Protein AF-A0A382FAW2-F1 (afdb_monomer)

Foldseek 3Di:
DPPDDPVVVVVVVVVVVVVVPQLADDDDQDDKDKDFWDWDQDQQFAPCSVQQPATADLKFFPRYKTKTKAAQDDQWFKKKWKFFWAWPADPPDFFWKKWKWKDKDFPPPSHDFIDTQDIDGHDHNHTDIDIRMDTNNPIDDDPPPDDRRRMMMMMMIHGPDDPPDDFFFWDKDKDKDFPQVVVLVVLLVVLVVVLVVLVVVLVCCLVPPLLVVLVVCLVPPDDQDPDDFQWAWQLVKDKDKPVQWFWARDLVSKTFTDFDLDQKIKMKIKGWFQDQKFWKKKKKQAFDPPAQLRAQWNWNNRKAFFQAKWKAKDFPPDDDQHDTWDWDDKDKPDFPDDPQQPSVNHHPPRSAGGGHMHPPNGNHMMMMMTTTPDMDGDNRTMMMIMITIRRYPPHSHGGRMMIMITGRDPDRDRPIGYDHSLSNCLQVLQVVCVHSVNDDPVNSVVSSVSCLSNDPVSSVSSSVSSVSVSPSRDTDIDIDIDGHGDGDPNGMIMRTPIIMMMGSPAPDPPHPSNCVVAPDPQDPVDPVSVVVD

Sequence (533 aa):
SLGMTALQVENYLKTARKAMDFILVEGEQEKKEVTQINRNTGRMRGPNSRRFSGDSSDRLGRVNFWHGSFNGLPRTGKFSIRVKASTDRKPGQPAPILYAQYGYFVPGLTLNIMGDAGEIAVTSNDPKYYDISGWPEFFPQPEARVPDDKLSGIIALQNALFDGEEPPKAITKEIEEELNAEATREKVAKWEKALAELVAQRELFEKEELPGRFDKWLQNPPKKPPAQPDWAILGNAEPKSLEGATFVPQTDGSFLLVGLNPRNDRWVVTAKVDLPSVRAIRIEALTDKSLKKNGPGRAGNGNFVLSDLRVFAKPIGTQGKGKPVKLINPQADFQQNTSSLSIASSIDGDKRKTGWAVGGQCGKAHASQFEFAEAVENEGGTVFTFELDYMLKGAFHVIGKPRFSVSSSLLPQLDGESSRMELINLLSSMETLGGIESLDEKQRQALVPKYRFIDSKWISMTKKLFAYEARKPQPRIKKSKAKVHPEDPDFPRIIIESVEFVRNDYPSWPPPLHRRIIREGEDLSDPQAVKNI

pLDDT: mean 90.14, std 8.88, range [53.88, 98.69]

Nearest PDB structures (foldseek):
  4xup-assembly4_D  TM=1.986E-01  e=7.226E-04  Paenibacillus barcinonensis
  4xup-assembly2_B  TM=1.940E-01  e=2.416E-03  Paenibacillus barcinonensis
  3m7f-assembly1_B  TM=3.039E-01  e=6.883E-01  Mus musculus
  9jjh-assembly1_A  TM=3.092E-01  e=4.697E+00  Rabbit hemorrhagic disease virus 2
  6gsi-assembly1_A  TM=1.027E-01  e=3.563E-01  Feline calicivirus strain F9

Organism: NCBI:txid408172

Solvent-accessible surface area (backbone atoms only — not comparable to full-atom values): 28934 Å² total; per-residue (Å²): 131,92,86,68,53,72,68,56,53,52,51,50,51,56,48,51,50,56,55,43,63,74,45,51,81,80,86,78,81,67,78,68,43,81,42,78,43,59,77,46,74,63,79,72,51,41,89,61,24,82,81,55,75,46,56,45,37,55,56,16,37,83,47,22,26,34,34,30,58,45,79,63,53,67,75,61,63,42,30,27,45,35,33,30,30,20,21,74,51,56,94,91,54,69,63,31,23,46,31,35,32,34,29,34,31,41,85,93,68,56,42,50,46,65,33,84,49,49,71,48,73,44,78,41,69,57,78,41,81,46,73,44,56,50,47,44,76,82,31,67,70,78,63,88,84,61,59,56,93,60,36,30,23,35,40,39,37,35,38,67,60,81,89,85,76,78,74,66,69,69,41,81,43,80,46,78,43,65,80,43,59,68,66,38,50,54,50,36,55,55,49,52,52,52,51,52,51,50,50,51,52,48,53,50,38,58,70,70,48,40,55,64,48,48,56,58,43,68,76,69,59,82,79,77,70,95,59,85,54,37,25,33,29,44,55,76,45,52,66,41,43,76,60,59,40,31,62,23,58,46,96,88,31,28,29,44,55,43,59,53,80,44,54,45,44,41,35,44,32,38,32,80,42,91,44,47,46,39,26,31,42,34,47,30,31,31,53,41,86,89,34,38,63,27,4,13,5,55,15,88,72,2,28,28,32,44,4,24,57,49,41,20,39,32,54,59,94,60,83,82,76,48,49,79,53,56,73,37,79,57,42,50,84,64,49,54,39,88,64,55,27,10,51,58,20,17,64,67,76,47,27,59,79,24,10,27,23,39,62,94,53,48,49,39,66,46,46,34,37,32,34,39,77,59,69,53,72,28,84,80,9,34,34,38,34,39,38,42,32,20,48,38,81,92,36,41,23,43,67,26,22,41,31,44,26,36,17,64,44,94,77,60,54,91,88,42,54,71,42,53,37,58,57,54,52,48,54,51,52,36,52,76,53,67,28,80,91,55,54,48,73,70,57,48,62,68,43,42,78,52,47,46,84,72,37,69,66,55,43,50,51,50,27,51,46,38,57,52,58,40,61,62,71,71,77,54,69,48,77,44,79,43,80,42,59,70,82,63,92,85,58,47,29,40,38,53,80,48,40,33,44,29,39,45,64,60,98,45,80,75,41,74,66,25,51,72,76,47,50,96,91,63,50,85,88,38,76,72,50,61,73,78,110

Secondary structure (DSSP, 8-state):
--S--HHHHHHHHHHHHHHHHHH---SSPPPPEEEEEPBP-SPP-SGGGGG--S-B-SEE-SS-EEEEEEES--SSS-EEEEEEEEE-PPTTSPPPEEEEEEEEEETTTTEEEEEEEEEEE---SS-EEEEEEE-GGGSPPPPTTS-GGG-EEEEEEEE----SPPPPPPEEEEEEEETTHHHHHHHHHHHHHHHHHHHHHHHHHHHHTHHHHHHHHHTSPPPPPSS--SEEE-TT-EEEESS-EEEEE-TTS-EEEEE---SSEEEEEEEEE--SEEEEEEEEE---TTSGGG-SBSSTTS--EE-EEEEEEEETT--SS-EEEPEEEEEES--S-SSTTSSGGGGSS-TTT--EE-TT-TTS-EEEEEEEEEEEE-TT-EEEEEEEEE--TT----BSSEEEEEE--SS--TT--EEEHHHHHHHHHHHHTT-GGG--HHHHHHHHHHHTTT-HHHHHHHHHHHHHHTT-----EEEEEEEEPPP-TTSPPEEEEEEEEEES--SSSS-HHHHHHS-TT--TT-TTTTT--

Radius of gyration: 42.61 Å; Cα contacts (8 Å, |Δi|>4): 1139; chains: 1; bounding box: 86×48×137 Å

Structure (mmCIF, N/CA/C/O backbone):
data_AF-A0A382FAW2-F1
#
_entry.id   AF-A0A382FAW2-F1
#
loop_
_atom_site.group_PDB
_atom_site.id
_atom_site.type_symbol
_atom_site.label_atom_id
_atom_site.label_alt_id
_atom_site.label_comp_id
_atom_site.label_asym_id
_atom_site.label_entity_id
_atom_site.label_seq_id
_atom_site.pdbx_PDB_ins_code
_atom_site.Cartn_x
_atom_site.Cartn_y
_atom_site.Cartn_z
_atom_site.oc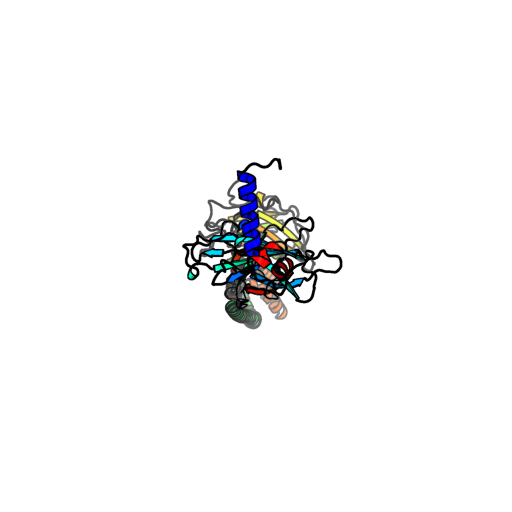cupancy
_atom_site.B_iso_or_equiv
_atom_site.auth_seq_id
_atom_site.auth_comp_id
_atom_site.auth_asym_id
_atom_site.auth_atom_id
_atom_site.pdbx_PDB_model_num
ATOM 1 N N . SER A 1 1 ? 20.551 -8.666 -89.648 1.00 55.34 1 SER A N 1
ATOM 2 C CA . SER A 1 1 ? 20.368 -7.459 -88.818 1.00 55.34 1 SER A CA 1
ATOM 3 C C . SER A 1 1 ? 20.114 -7.924 -87.396 1.00 55.34 1 SER A C 1
ATOM 5 O O . SER A 1 1 ? 19.225 -8.745 -87.224 1.00 55.34 1 SER A O 1
ATOM 7 N N . LEU A 1 2 ? 20.898 -7.483 -86.406 1.00 59.91 2 LEU A N 1
ATOM 8 C CA . LEU A 1 2 ? 20.810 -7.934 -85.002 1.00 59.91 2 LEU A CA 1
ATOM 9 C C . LEU A 1 2 ? 19.536 -7.461 -84.261 1.00 59.91 2 LEU A C 1
ATOM 11 O O . LEU A 1 2 ? 19.424 -7.662 -83.060 1.00 59.91 2 LEU A O 1
ATOM 15 N N . GLY A 1 3 ? 18.579 -6.824 -84.949 1.00 67.62 3 GLY A N 1
ATOM 16 C CA . GLY A 1 3 ? 17.281 -6.434 -84.380 1.00 67.62 3 GLY A CA 1
ATOM 17 C C . GLY A 1 3 ? 17.330 -5.331 -83.313 1.00 67.62 3 GLY A C 1
ATOM 18 O O . GLY A 1 3 ? 16.297 -5.009 -82.738 1.00 67.62 3 GLY A O 1
ATOM 19 N N . MET A 1 4 ? 18.500 -4.741 -83.049 1.00 80.31 4 MET A N 1
ATOM 20 C CA . MET A 1 4 ? 18.693 -3.689 -82.047 1.00 80.31 4 MET A CA 1
ATOM 21 C C . MET A 1 4 ? 18.706 -2.298 -82.685 1.00 80.31 4 MET A C 1
ATOM 23 O O . MET A 1 4 ? 19.244 -2.103 -83.776 1.00 80.31 4 MET A O 1
ATOM 27 N N . THR A 1 5 ? 18.150 -1.314 -81.979 1.00 86.50 5 THR A N 1
ATOM 28 C CA . THR A 1 5 ? 18.254 0.105 -82.356 1.00 86.50 5 THR A CA 1
ATOM 29 C C . THR A 1 5 ? 19.671 0.637 -82.117 1.00 86.50 5 THR A C 1
ATOM 31 O O . THR A 1 5 ? 20.384 0.153 -81.237 1.00 86.50 5 THR A O 1
ATOM 34 N N . ALA A 1 6 ? 20.076 1.679 -82.851 1.00 82.75 6 ALA A N 1
ATOM 35 C CA . ALA A 1 6 ? 21.384 2.318 -82.668 1.00 82.75 6 ALA A CA 1
ATOM 36 C C . ALA A 1 6 ? 21.613 2.797 -81.218 1.00 82.75 6 ALA A C 1
ATOM 38 O O . ALA A 1 6 ? 22.693 2.599 -80.669 1.00 82.75 6 ALA A O 1
ATOM 39 N N . LEU A 1 7 ? 20.569 3.326 -80.568 1.00 85.38 7 LEU A N 1
ATOM 40 C CA . LEU A 1 7 ? 20.618 3.775 -79.172 1.00 85.38 7 LEU A CA 1
ATOM 41 C C . LEU A 1 7 ? 20.843 2.617 -78.185 1.00 85.38 7 LEU A C 1
ATOM 43 O O . LEU A 1 7 ? 21.559 2.763 -77.198 1.00 85.38 7 LEU A O 1
ATOM 47 N N . GLN A 1 8 ? 20.243 1.450 -78.439 1.00 80.00 8 GLN A N 1
ATOM 48 C CA . GLN A 1 8 ? 20.487 0.258 -77.622 1.00 80.00 8 GLN A CA 1
ATOM 49 C C . GLN A 1 8 ? 21.929 -0.223 -77.772 1.00 80.00 8 GLN A C 1
ATOM 51 O O . GLN A 1 8 ? 22.573 -0.505 -76.766 1.00 80.00 8 GLN A O 1
ATOM 56 N N . VAL A 1 9 ? 22.456 -0.261 -79.000 1.00 83.38 9 VAL A N 1
ATOM 57 C CA . VAL A 1 9 ? 23.856 -0.636 -79.257 1.00 83.38 9 VAL A CA 1
ATOM 58 C C . VAL A 1 9 ? 24.816 0.326 -78.556 1.00 83.38 9 VAL A C 1
ATOM 60 O O . VAL A 1 9 ? 25.739 -0.123 -77.883 1.00 83.38 9 VAL A O 1
ATOM 63 N N . GLU A 1 10 ? 24.574 1.634 -78.639 1.00 83.44 10 GLU A N 1
ATOM 64 C CA . GLU A 1 10 ? 25.385 2.643 -77.951 1.00 83.44 10 GLU A CA 1
ATOM 65 C C . GLU A 1 10 ? 25.354 2.462 -76.426 1.00 83.44 10 GLU A C 1
ATOM 67 O O . GLU A 1 10 ? 26.401 2.471 -75.776 1.00 83.44 10 GLU A O 1
ATOM 72 N N . ASN A 1 11 ? 24.177 2.213 -75.847 1.00 80.88 11 ASN A N 1
ATOM 73 C CA . ASN A 1 11 ? 24.043 1.955 -74.414 1.00 80.88 11 ASN A CA 1
ATOM 74 C C . ASN A 1 11 ? 24.740 0.658 -73.980 1.00 80.88 11 ASN A C 1
ATOM 76 O O . ASN A 1 11 ? 25.405 0.645 -72.939 1.00 80.88 11 ASN A O 1
ATOM 80 N N . TYR A 1 12 ? 24.639 -0.418 -74.765 1.00 81.88 12 TYR A N 1
ATOM 81 C CA . TYR A 1 12 ? 25.358 -1.664 -74.493 1.00 81.88 12 TYR A CA 1
ATOM 82 C C . TYR A 1 12 ? 26.871 -1.474 -74.579 1.00 81.88 12 TYR A C 1
ATOM 84 O O . TYR A 1 12 ? 27.574 -1.892 -73.664 1.00 81.88 12 TYR A O 1
ATOM 92 N N . LEU A 1 13 ? 27.377 -0.782 -75.604 1.00 81.69 13 LEU A N 1
ATOM 93 C CA . LEU A 1 13 ? 28.805 -0.479 -75.737 1.00 81.69 13 LEU A CA 1
ATOM 94 C C . LEU A 1 13 ? 29.307 0.408 -74.596 1.00 81.69 13 LEU A C 1
ATOM 96 O O . LEU A 1 13 ? 30.374 0.152 -74.045 1.00 81.69 13 LEU A O 1
ATOM 100 N N . LYS A 1 14 ? 28.532 1.417 -74.189 1.00 80.06 14 LYS A N 1
ATOM 101 C CA . LYS A 1 14 ? 28.862 2.277 -73.044 1.00 80.06 14 LYS A CA 1
ATOM 102 C C . LYS A 1 14 ? 28.915 1.488 -71.736 1.00 80.06 14 LYS A C 1
ATOM 104 O O . LYS A 1 14 ? 29.791 1.730 -70.912 1.00 80.06 14 LYS A O 1
ATOM 109 N N . THR A 1 15 ? 28.000 0.539 -71.557 1.00 79.50 15 THR A N 1
ATOM 110 C CA . THR A 1 15 ? 27.960 -0.344 -70.383 1.00 79.50 15 THR A CA 1
ATOM 111 C C . THR A 1 15 ? 29.125 -1.331 -70.395 1.00 79.50 15 THR A C 1
ATOM 113 O O . THR A 1 15 ? 29.784 -1.499 -69.377 1.00 79.50 15 THR A O 1
ATOM 116 N N . ALA A 1 16 ? 29.426 -1.928 -71.551 1.00 78.81 16 ALA A N 1
ATOM 117 C CA . ALA A 1 16 ? 30.544 -2.847 -71.729 1.00 78.81 16 ALA A CA 1
ATOM 118 C C . ALA A 1 16 ? 31.899 -2.161 -71.501 1.00 78.81 16 ALA A C 1
ATOM 120 O O . ALA A 1 16 ? 32.744 -2.724 -70.816 1.00 78.81 16 ALA A O 1
ATOM 121 N N . ARG A 1 17 ? 32.087 -0.929 -71.999 1.00 79.50 17 ARG A N 1
ATOM 122 C CA . ARG A 1 17 ? 33.295 -0.128 -71.730 1.00 79.50 17 ARG A CA 1
ATOM 123 C C . ARG A 1 17 ? 33.459 0.154 -70.243 1.00 79.50 17 ARG A C 1
ATOM 125 O O . ARG A 1 17 ? 34.482 -0.205 -69.686 1.00 79.50 17 ARG A O 1
ATOM 132 N N . LYS A 1 18 ? 32.409 0.654 -69.583 1.00 76.25 18 LYS A N 1
ATOM 133 C CA . LYS A 1 18 ? 32.427 0.848 -68.126 1.00 76.25 18 LYS A CA 1
ATOM 134 C C . LYS A 1 18 ? 32.749 -0.441 -67.371 1.00 76.25 18 LYS A C 1
ATOM 136 O O . LYS A 1 18 ? 33.502 -0.403 -66.414 1.00 76.25 18 LYS A O 1
ATOM 141 N N . ALA A 1 19 ? 32.181 -1.575 -67.783 1.00 76.94 19 ALA A N 1
ATOM 142 C CA . ALA A 1 19 ? 32.478 -2.866 -67.171 1.00 76.94 19 ALA A CA 1
ATOM 143 C C . ALA A 1 19 ? 33.953 -3.265 -67.356 1.00 76.94 19 ALA A C 1
ATOM 145 O O . ALA A 1 19 ? 34.562 -3.770 -66.417 1.00 76.94 19 ALA A O 1
ATOM 146 N N . MET A 1 20 ? 34.529 -3.010 -68.535 1.00 79.31 20 MET A N 1
ATOM 147 C CA . MET A 1 20 ? 35.948 -3.248 -68.803 1.00 79.31 20 MET A CA 1
ATOM 148 C C . MET A 1 20 ? 36.859 -2.319 -67.999 1.00 79.31 20 MET A C 1
ATOM 150 O O . MET A 1 20 ? 37.854 -2.813 -67.486 1.00 79.31 20 MET A O 1
ATOM 154 N N . ASP A 1 21 ? 36.491 -1.052 -67.788 1.00 75.62 21 ASP A N 1
ATOM 155 C CA . ASP A 1 21 ? 37.256 -0.105 -66.954 1.00 75.62 21 ASP A CA 1
ATOM 156 C C . ASP A 1 21 ? 37.392 -0.573 -65.488 1.00 75.62 21 ASP A C 1
ATOM 158 O O . ASP A 1 21 ? 38.312 -0.169 -64.784 1.00 75.62 21 ASP A O 1
ATOM 162 N N . PHE A 1 22 ? 36.493 -1.443 -65.006 1.00 73.06 22 PHE A N 1
ATOM 163 C CA . PHE A 1 22 ? 36.600 -2.052 -63.671 1.00 73.06 22 PHE A CA 1
ATOM 164 C C . PHE A 1 22 ? 37.445 -3.331 -63.640 1.00 73.06 22 PHE A C 1
ATOM 166 O O . PHE A 1 22 ? 37.906 -3.744 -62.572 1.00 73.06 22 PHE A O 1
ATOM 173 N N . ILE A 1 23 ? 37.575 -4.012 -64.781 1.00 76.88 23 ILE A N 1
ATOM 174 C CA . ILE A 1 23 ? 38.267 -5.301 -64.894 1.00 76.88 23 ILE A CA 1
ATOM 175 C C . ILE A 1 23 ? 39.724 -5.093 -65.303 1.00 76.88 23 ILE A C 1
ATOM 177 O O . ILE A 1 23 ? 40.616 -5.755 -64.767 1.00 76.88 23 ILE A O 1
ATOM 181 N N . LEU A 1 24 ? 39.949 -4.197 -66.258 1.00 79.88 24 LEU A N 1
ATOM 182 C CA . LEU A 1 24 ? 41.255 -3.803 -66.748 1.00 79.88 24 LEU A CA 1
ATOM 183 C C . LEU A 1 24 ? 41.775 -2.682 -65.854 1.00 79.88 24 LEU A C 1
ATOM 185 O O . LEU A 1 24 ? 41.058 -1.747 -65.526 1.00 79.88 24 LEU A O 1
ATOM 189 N N . VAL A 1 25 ? 43.019 -2.814 -65.417 1.00 77.25 25 VAL A N 1
ATOM 190 C CA . VAL A 1 25 ? 43.647 -1.891 -64.477 1.00 77.25 25 VAL A CA 1
ATOM 191 C C . VAL A 1 25 ? 45.020 -1.561 -65.029 1.00 77.25 25 VAL A C 1
ATOM 193 O O . VAL A 1 25 ? 45.681 -2.438 -65.582 1.00 77.25 25 VAL A O 1
ATOM 196 N N . GLU A 1 26 ? 45.430 -0.310 -64.893 1.00 72.00 26 GLU A N 1
ATOM 197 C CA . GLU A 1 26 ? 46.715 0.192 -65.374 1.00 72.00 26 GLU A CA 1
ATOM 198 C C . GLU A 1 26 ? 47.539 0.707 -64.186 1.00 72.00 26 GLU A C 1
ATOM 200 O O . GLU A 1 26 ? 46.981 1.153 -63.182 1.00 72.00 26 GLU A O 1
ATOM 205 N N . GLY A 1 27 ? 48.869 0.648 -64.291 1.00 77.00 27 GLY A N 1
ATOM 206 C CA . GLY A 1 27 ? 49.784 1.157 -63.263 1.00 77.00 27 GLY A CA 1
ATOM 207 C C . GLY A 1 27 ? 50.103 0.180 -62.123 1.00 77.00 27 GLY A C 1
ATOM 208 O O . GLY A 1 27 ? 49.882 -1.030 -62.214 1.00 77.00 27 GLY A O 1
ATOM 209 N N . GLU A 1 28 ? 50.703 0.711 -61.056 1.00 80.56 28 GLU A N 1
ATOM 210 C CA . GLU A 1 28 ? 51.114 -0.055 -59.873 1.00 80.56 28 GLU A CA 1
ATOM 211 C C . GLU A 1 28 ? 49.945 -0.315 -58.912 1.00 80.56 28 GLU A C 1
ATOM 213 O O . GLU A 1 28 ? 48.966 0.430 -58.872 1.00 80.56 28 GLU A O 1
ATOM 218 N N . GLN A 1 29 ? 50.059 -1.370 -58.098 1.00 82.94 29 GLN A N 1
ATOM 219 C CA . GLN A 1 29 ? 49.052 -1.681 -57.088 1.00 82.94 29 GLN A CA 1
ATOM 220 C C . GLN A 1 29 ? 49.004 -0.580 -56.023 1.00 82.94 29 GLN A C 1
ATOM 222 O O . GLN A 1 29 ? 49.970 -0.383 -55.282 1.00 82.94 29 GLN A O 1
ATOM 227 N N . GLU A 1 30 ? 47.853 0.076 -55.877 1.00 83.81 30 GLU A N 1
ATOM 228 C CA . GLU A 1 30 ? 47.642 0.995 -54.762 1.00 83.81 30 GLU A CA 1
ATOM 229 C C . GLU A 1 30 ? 47.782 0.284 -53.407 1.00 83.81 30 GLU A C 1
ATOM 231 O O . GLU A 1 30 ? 47.421 -0.887 -53.233 1.00 83.81 30 GLU A O 1
ATOM 236 N N . LYS A 1 31 ? 48.282 1.015 -52.404 1.00 87.25 31 LYS A N 1
ATOM 237 C CA . LYS A 1 31 ? 48.480 0.474 -51.060 1.00 87.25 31 LYS A CA 1
ATOM 238 C C . LYS A 1 31 ? 47.140 0.043 -50.459 1.00 87.25 31 LYS A C 1
ATOM 240 O O . LYS A 1 31 ? 46.183 0.812 -50.405 1.00 87.25 31 LYS A O 1
ATOM 245 N N . LYS A 1 32 ? 47.102 -1.191 -49.954 1.00 91.25 32 LYS A N 1
ATOM 246 C CA . LYS A 1 32 ? 45.979 -1.718 -49.178 1.00 91.25 32 LYS A CA 1
ATOM 247 C C . LYS A 1 32 ? 45.888 -1.006 -47.830 1.00 91.25 32 LYS A C 1
ATOM 249 O O . LYS A 1 32 ? 46.857 -0.990 -47.068 1.00 91.25 32 LYS A O 1
ATOM 254 N N . GLU A 1 33 ? 44.710 -0.483 -47.510 1.00 92.50 33 GLU A N 1
ATOM 255 C CA . GLU A 1 33 ? 44.442 0.213 -46.248 1.00 92.50 33 GLU A CA 1
ATOM 256 C C . GLU A 1 33 ? 43.319 -0.483 -45.483 1.00 92.50 33 GLU A C 1
ATOM 258 O O . GLU A 1 33 ? 42.287 -0.821 -46.059 1.00 92.50 33 GLU A O 1
ATOM 263 N N . VAL A 1 34 ? 43.507 -0.689 -44.179 1.00 94.56 34 VAL A N 1
ATOM 264 C CA . VAL A 1 34 ? 42.521 -1.332 -43.300 1.00 94.56 34 VAL A CA 1
ATOM 265 C C . VAL A 1 34 ? 42.101 -0.336 -42.230 1.00 94.56 34 VAL A C 1
ATOM 267 O O . VAL A 1 34 ? 42.937 0.183 -41.495 1.00 94.56 34 VAL A O 1
ATOM 270 N N . THR A 1 35 ? 40.801 -0.072 -42.138 1.00 95.25 35 THR A N 1
ATOM 271 C CA . THR A 1 35 ? 40.208 0.815 -41.132 1.00 95.25 35 THR A CA 1
ATOM 272 C C . THR A 1 35 ? 39.260 0.017 -40.248 1.00 95.25 35 THR A C 1
ATOM 274 O O . THR A 1 35 ? 38.244 -0.477 -40.729 1.00 95.25 35 THR A O 1
ATOM 277 N N . GLN A 1 36 ? 39.554 -0.095 -38.953 1.00 96.44 36 GLN A N 1
ATOM 278 C CA . GLN A 1 36 ? 38.620 -0.682 -37.991 1.00 96.44 36 GLN A CA 1
ATOM 279 C C . GLN A 1 36 ? 37.463 0.285 -37.713 1.00 96.44 36 GLN A C 1
ATOM 281 O O . GLN A 1 36 ? 37.674 1.488 -37.545 1.00 96.44 36 GLN A O 1
ATOM 286 N N . ILE A 1 37 ? 36.241 -0.239 -37.645 1.00 96.69 37 ILE A N 1
ATOM 287 C CA . ILE A 1 37 ? 35.027 0.557 -37.483 1.00 96.69 37 ILE A CA 1
ATOM 288 C C . ILE A 1 37 ? 34.395 0.270 -36.128 1.00 96.69 37 ILE A C 1
ATOM 290 O O . ILE A 1 37 ? 34.080 -0.870 -35.789 1.00 96.69 37 ILE A O 1
ATOM 294 N N . ASN A 1 38 ? 34.162 1.339 -35.373 1.00 95.56 38 ASN A N 1
ATOM 295 C CA . ASN A 1 38 ? 33.478 1.264 -34.093 1.00 95.56 38 ASN A CA 1
ATOM 296 C C . ASN A 1 38 ? 31.959 1.262 -34.279 1.00 95.56 38 ASN A C 1
ATOM 298 O O . ASN A 1 38 ? 31.416 1.996 -35.111 1.00 95.56 38 ASN A O 1
ATOM 302 N N . ARG A 1 39 ? 31.272 0.465 -33.455 1.00 95.81 39 ARG A N 1
ATOM 303 C CA . ARG A 1 39 ? 29.812 0.433 -33.429 1.00 95.81 39 ARG A CA 1
ATOM 304 C C . ARG A 1 39 ? 29.249 1.730 -32.857 1.00 95.81 39 ARG A C 1
ATOM 306 O O . ARG A 1 39 ? 29.611 2.162 -31.764 1.00 95.81 39 ARG A O 1
ATOM 313 N N . ASN A 1 40 ? 28.260 2.278 -33.545 1.00 91.50 40 ASN A N 1
ATOM 314 C CA . ASN A 1 40 ? 27.437 3.371 -33.057 1.00 91.50 40 ASN A CA 1
ATOM 315 C C . ASN A 1 40 ? 26.265 2.817 -32.233 1.00 91.50 40 ASN A C 1
ATOM 317 O O . ASN A 1 40 ? 25.492 1.995 -32.718 1.00 91.50 40 ASN A O 1
ATOM 321 N N . THR A 1 41 ? 26.080 3.280 -30.994 1.00 86.06 41 THR A N 1
ATOM 322 C CA . THR A 1 41 ? 24.991 2.815 -30.102 1.00 86.06 41 THR A CA 1
ATOM 323 C C . THR A 1 41 ? 23.657 3.529 -30.335 1.00 86.06 41 THR A C 1
ATOM 325 O O . THR A 1 41 ? 22.609 3.057 -29.900 1.00 86.06 41 THR A O 1
ATOM 328 N N . GLY A 1 42 ? 23.678 4.668 -31.031 1.00 83.44 42 GLY A N 1
ATOM 329 C CA . GLY A 1 42 ? 22.481 5.436 -31.362 1.00 83.44 42 GLY A CA 1
ATOM 330 C C . GLY A 1 42 ? 21.590 4.759 -32.408 1.00 83.44 42 GLY A C 1
ATOM 331 O O . GLY A 1 42 ? 21.998 3.831 -33.105 1.00 83.44 42 GLY A O 1
ATOM 332 N N . ARG A 1 43 ? 20.363 5.272 -32.554 1.00 83.44 43 ARG A N 1
ATOM 333 C CA . ARG A 1 43 ? 19.432 4.835 -33.605 1.00 83.44 43 ARG A CA 1
ATOM 334 C C . ARG A 1 43 ? 19.861 5.329 -34.982 1.00 83.44 43 ARG A C 1
ATOM 336 O O . ARG A 1 43 ? 20.313 6.467 -35.116 1.00 83.44 43 ARG A O 1
ATOM 343 N N . MET A 1 44 ? 19.603 4.514 -36.000 1.00 84.44 44 MET A N 1
ATOM 344 C CA . MET A 1 44 ? 19.694 4.933 -37.397 1.00 84.44 44 MET A CA 1
ATOM 345 C C . MET A 1 44 ? 18.678 6.039 -37.693 1.00 84.44 44 MET A C 1
ATOM 347 O O . MET A 1 44 ? 17.496 5.922 -37.368 1.00 84.44 44 MET A O 1
ATOM 351 N N . ARG A 1 45 ? 19.141 7.128 -38.311 1.00 78.19 45 ARG A N 1
ATOM 352 C CA . ARG A 1 45 ? 18.315 8.273 -38.724 1.00 78.19 45 ARG A CA 1
ATOM 353 C C . ARG A 1 45 ? 18.355 8.431 -40.244 1.00 78.19 45 ARG A C 1
ATOM 355 O O . ARG A 1 45 ? 19.265 7.941 -40.903 1.00 78.19 45 ARG A O 1
ATOM 362 N N . GLY A 1 46 ? 17.337 9.089 -40.792 1.00 76.12 46 GLY A N 1
ATOM 363 C CA . GLY A 1 46 ? 17.196 9.321 -42.229 1.00 76.12 46 GLY A CA 1
ATOM 364 C C . GLY A 1 46 ? 16.156 8.418 -42.913 1.00 76.12 46 GLY A C 1
ATOM 365 O O . GLY A 1 46 ? 15.420 7.694 -42.230 1.00 76.12 46 GLY A O 1
ATOM 366 N N . PRO A 1 47 ? 16.071 8.461 -44.256 1.00 72.56 47 PRO A N 1
ATOM 367 C CA . PRO A 1 47 ? 15.032 7.802 -45.054 1.00 72.56 47 PRO A CA 1
ATOM 368 C C . PRO A 1 47 ? 14.905 6.298 -44.795 1.00 72.56 47 PRO A C 1
ATOM 370 O O . PRO A 1 47 ? 13.796 5.772 -44.731 1.00 72.56 47 PRO A O 1
ATOM 373 N N . ASN A 1 48 ? 16.031 5.625 -44.539 1.00 73.81 48 ASN A N 1
ATOM 374 C CA . ASN A 1 48 ? 16.076 4.180 -44.303 1.00 73.81 48 ASN A CA 1
ATOM 375 C C . ASN A 1 48 ? 15.856 3.774 -42.835 1.00 73.81 48 ASN A C 1
ATOM 377 O O . ASN A 1 48 ? 15.845 2.585 -42.531 1.00 73.81 48 ASN A O 1
ATOM 381 N N . SER A 1 49 ? 15.630 4.722 -41.916 1.00 78.62 49 SER A N 1
ATOM 382 C CA . SER A 1 49 ? 15.483 4.443 -40.473 1.00 78.62 49 SER A CA 1
ATOM 383 C C . SER A 1 49 ? 14.388 3.423 -40.139 1.00 78.62 49 SER A C 1
ATOM 385 O O . SER A 1 49 ? 14.533 2.667 -39.185 1.00 78.62 49 SER A O 1
ATOM 387 N N . ARG A 1 50 ? 13.318 3.339 -40.942 1.00 81.62 50 ARG A N 1
ATOM 388 C CA . ARG A 1 50 ? 12.218 2.379 -40.731 1.00 81.62 50 ARG A CA 1
ATOM 389 C C . ARG A 1 50 ? 12.634 0.911 -40.881 1.00 81.62 50 ARG A C 1
ATOM 391 O O . ARG A 1 50 ? 11.945 0.058 -40.336 1.00 81.62 50 ARG A O 1
ATOM 398 N N . ARG A 1 51 ? 13.734 0.619 -41.586 1.00 81.56 51 ARG A N 1
ATOM 399 C CA . ARG A 1 51 ? 14.296 -0.741 -41.709 1.00 81.56 51 ARG A CA 1
ATOM 400 C C . ARG A 1 51 ? 15.042 -1.196 -40.447 1.00 81.56 51 ARG A C 1
ATOM 402 O O . ARG A 1 51 ? 15.311 -2.380 -40.287 1.00 81.56 51 ARG A O 1
ATOM 409 N N . PHE A 1 52 ? 15.351 -0.263 -39.547 1.00 86.00 52 PHE A N 1
ATOM 410 C CA . PHE A 1 52 ? 16.131 -0.486 -38.334 1.00 86.00 52 PHE A CA 1
ATOM 411 C C . PHE A 1 52 ? 15.236 -0.285 -37.106 1.00 86.00 52 PHE A C 1
ATOM 413 O O . PHE A 1 52 ? 15.263 0.763 -36.459 1.00 86.00 52 PHE A O 1
ATOM 420 N N . SER A 1 53 ? 14.374 -1.267 -36.832 1.00 80.94 53 SER A N 1
ATOM 421 C CA . SER A 1 53 ? 13.352 -1.163 -35.783 1.00 80.94 53 SER A CA 1
ATOM 422 C C . SER A 1 53 ? 13.877 -1.432 -34.373 1.00 80.94 53 SER A C 1
ATOM 424 O O . SER A 1 53 ? 13.393 -0.799 -33.437 1.00 80.94 53 SER A O 1
ATOM 426 N N . GLY A 1 54 ? 14.828 -2.359 -34.219 1.00 85.38 54 GLY A N 1
ATOM 427 C CA . GLY A 1 54 ? 15.437 -2.689 -32.930 1.00 85.38 54 GLY A CA 1
ATOM 428 C C . GLY A 1 54 ? 16.514 -1.693 -32.503 1.00 85.38 54 GLY A C 1
ATOM 429 O O . GLY A 1 54 ? 16.569 -0.562 -32.980 1.00 85.38 54 GLY A O 1
ATOM 430 N N . ASP A 1 55 ? 17.388 -2.128 -31.599 1.00 88.19 55 ASP A N 1
ATOM 431 C CA . ASP A 1 55 ? 18.534 -1.340 -31.148 1.00 88.19 55 ASP A CA 1
ATOM 432 C C . ASP A 1 55 ? 19.840 -1.846 -31.773 1.00 88.19 55 ASP A C 1
ATOM 434 O O . ASP A 1 55 ? 19.974 -3.030 -32.113 1.00 88.19 55 ASP A O 1
ATOM 438 N N . SER A 1 56 ? 20.808 -0.931 -31.890 1.00 92.88 56 SER A N 1
ATOM 439 C CA . SER A 1 56 ? 22.164 -1.257 -32.322 1.00 92.88 56 SER A CA 1
ATOM 440 C C . SER A 1 56 ? 22.812 -2.233 -31.337 1.00 92.88 56 SER A C 1
ATOM 442 O O . SER A 1 56 ? 22.823 -1.981 -30.128 1.00 92.88 56 SER A O 1
ATOM 444 N N . SER A 1 57 ? 23.386 -3.325 -31.836 1.00 94.31 57 SER A N 1
ATOM 445 C CA . SER A 1 57 ? 23.917 -4.428 -31.036 1.00 94.31 57 SER A CA 1
ATOM 446 C C . SER A 1 57 ? 25.047 -5.146 -31.770 1.00 94.31 57 SER A C 1
ATOM 448 O O . SER A 1 57 ? 25.064 -5.206 -32.995 1.00 94.31 57 SER A O 1
ATOM 450 N N . ASP A 1 58 ? 25.961 -5.742 -31.009 1.00 96.19 58 ASP A N 1
ATOM 451 C CA . ASP A 1 58 ? 26.943 -6.702 -31.530 1.00 96.19 58 ASP A CA 1
ATOM 452 C C . ASP A 1 58 ? 26.327 -8.107 -31.690 1.00 96.19 58 ASP A C 1
ATOM 454 O O . ASP A 1 58 ? 26.924 -8.996 -32.284 1.00 96.19 58 ASP A O 1
ATOM 458 N N . ARG A 1 59 ? 25.105 -8.314 -31.180 1.00 95.44 59 ARG A N 1
ATOM 459 C CA . ARG A 1 59 ? 24.307 -9.539 -31.324 1.00 95.44 59 ARG A CA 1
ATOM 460 C C . ARG A 1 59 ? 23.102 -9.258 -32.213 1.00 95.44 59 ARG A C 1
ATOM 462 O O . ARG A 1 59 ? 22.147 -8.606 -31.782 1.00 95.44 59 ARG A O 1
ATOM 469 N N . LEU A 1 60 ? 23.146 -9.742 -33.447 1.00 95.25 60 LEU A N 1
ATOM 470 C CA . LEU A 1 60 ? 22.117 -9.521 -34.456 1.00 95.25 60 LEU A CA 1
ATOM 471 C C . LEU A 1 60 ? 21.049 -10.615 -34.397 1.00 95.25 60 LEU A C 1
ATOM 473 O O . LEU A 1 60 ? 21.172 -11.667 -35.030 1.00 95.25 60 LEU A O 1
ATOM 477 N N . GLY A 1 61 ? 20.008 -10.354 -33.606 1.00 92.50 61 GLY A N 1
ATOM 478 C CA . GLY A 1 61 ? 18.736 -11.070 -33.669 1.00 92.50 61 GLY A CA 1
ATOM 479 C C . GLY A 1 61 ? 17.802 -10.508 -34.745 1.00 92.50 61 GLY A C 1
ATOM 480 O O . GLY A 1 61 ? 18.208 -9.723 -35.597 1.00 92.50 61 GLY A O 1
ATOM 481 N N . ARG A 1 62 ? 16.521 -10.873 -34.661 1.00 91.25 62 ARG A N 1
ATOM 482 C CA . ARG A 1 62 ? 15.495 -10.615 -35.688 1.00 91.25 62 ARG A CA 1
ATOM 483 C C . ARG A 1 62 ? 15.272 -9.142 -36.052 1.00 91.25 62 ARG A C 1
ATOM 485 O O . ARG A 1 62 ? 14.861 -8.830 -37.162 1.00 91.25 62 ARG A O 1
ATOM 492 N N . VAL A 1 63 ? 15.493 -8.233 -35.102 1.00 90.38 63 VAL A N 1
ATOM 493 C CA . VAL A 1 63 ? 15.276 -6.781 -35.277 1.00 90.38 63 VAL A CA 1
ATOM 494 C C . VAL A 1 63 ? 16.507 -5.938 -34.962 1.00 90.38 63 VAL A C 1
ATOM 496 O O . VAL A 1 63 ? 16.499 -4.728 -35.202 1.00 90.38 63 VAL A O 1
ATOM 499 N N . ASN A 1 64 ? 17.540 -6.549 -34.379 1.00 92.94 64 ASN A N 1
ATOM 500 C CA . ASN A 1 64 ? 18.777 -5.860 -34.047 1.00 92.94 64 ASN A CA 1
ATOM 501 C C . ASN A 1 64 ? 19.594 -5.615 -35.313 1.00 92.94 64 ASN A C 1
ATOM 503 O O . ASN A 1 64 ? 19.485 -6.328 -36.309 1.00 92.94 64 ASN A O 1
ATOM 507 N N . PHE A 1 65 ? 20.445 -4.605 -35.254 1.00 94.88 65 PHE A N 1
ATOM 508 C CA . PHE A 1 65 ? 21.355 -4.264 -36.336 1.00 94.88 65 PHE A CA 1
ATOM 509 C C . PHE A 1 65 ? 22.680 -3.795 -35.748 1.00 94.88 65 PHE A C 1
ATOM 511 O O . PHE A 1 65 ? 22.757 -3.435 -34.578 1.00 94.88 65 PHE A O 1
ATOM 518 N N . TRP A 1 66 ? 23.717 -3.765 -36.562 1.00 96.94 66 TRP A N 1
ATOM 519 C CA . TRP A 1 66 ? 24.981 -3.120 -36.244 1.00 96.94 66 TRP A CA 1
ATOM 520 C C . TRP A 1 66 ? 25.167 -1.977 -37.230 1.00 96.94 66 TRP A C 1
ATOM 522 O O . TRP A 1 66 ? 24.779 -2.089 -38.391 1.00 96.94 66 TRP A O 1
ATOM 532 N N . HIS A 1 67 ? 25.731 -0.857 -36.796 1.00 95.44 67 HIS A N 1
ATOM 533 C CA . HIS A 1 67 ? 26.145 0.189 -37.726 1.00 95.44 67 HIS A CA 1
ATOM 534 C C . HIS A 1 67 ? 27.354 0.935 -37.203 1.00 95.44 67 HIS A C 1
ATOM 536 O O . HIS A 1 67 ? 27.544 1.053 -35.991 1.00 95.44 67 HIS A O 1
ATOM 542 N N . GLY A 1 68 ? 28.143 1.460 -38.127 1.00 94.19 68 GLY A N 1
ATOM 543 C CA . GLY A 1 68 ? 29.365 2.182 -37.829 1.00 94.19 68 GLY A CA 1
ATOM 544 C C . GLY A 1 68 ? 29.744 3.108 -38.973 1.00 94.19 68 GLY A C 1
ATOM 545 O O . GLY A 1 68 ? 29.296 2.943 -40.110 1.00 94.19 68 GLY A O 1
ATOM 546 N N . SER A 1 69 ? 30.558 4.103 -38.650 1.00 92.56 69 SER A N 1
ATOM 547 C CA . SER A 1 69 ? 30.999 5.138 -39.581 1.00 92.56 69 SER A CA 1
ATOM 548 C C . SER A 1 69 ? 32.513 5.220 -39.661 1.00 92.56 69 SER A C 1
ATOM 550 O O . SER A 1 69 ? 33.196 4.972 -38.668 1.00 92.56 69 SER A O 1
ATOM 552 N N . PHE A 1 70 ? 33.034 5.636 -40.811 1.00 91.62 70 PHE A N 1
ATOM 553 C CA . PHE A 1 70 ? 34.467 5.812 -41.032 1.00 91.62 70 PHE A CA 1
ATOM 554 C C . PHE A 1 70 ? 34.759 7.002 -41.955 1.00 91.62 70 PHE A C 1
ATOM 556 O O . PHE A 1 70 ? 33.889 7.468 -42.692 1.00 91.62 70 PHE A O 1
ATOM 563 N N . ASN A 1 71 ? 35.991 7.506 -41.912 1.00 88.88 71 ASN A N 1
ATOM 564 C CA . ASN A 1 71 ? 36.390 8.694 -42.665 1.00 88.88 71 ASN A CA 1
ATOM 565 C C . ASN A 1 71 ? 36.963 8.362 -44.048 1.00 88.88 71 ASN A C 1
ATOM 567 O O . ASN A 1 71 ? 37.429 7.251 -44.313 1.00 88.88 71 ASN A O 1
ATOM 571 N N . GLY A 1 72 ? 36.943 9.376 -44.916 1.00 84.38 72 GLY A N 1
ATOM 572 C CA . GLY A 1 72 ? 37.634 9.377 -46.203 1.00 84.38 72 GLY A CA 1
ATOM 573 C C . GLY A 1 72 ? 36.961 8.562 -47.299 1.00 84.38 72 GLY A C 1
ATOM 574 O O . GLY A 1 72 ? 37.686 8.019 -48.114 1.00 84.38 72 GLY A O 1
ATOM 575 N N . LEU A 1 73 ? 35.637 8.373 -47.279 1.00 88.69 73 LEU A N 1
ATOM 576 C CA . LEU A 1 73 ? 34.841 7.565 -48.227 1.00 88.69 73 LEU A CA 1
ATOM 577 C C . LEU A 1 73 ? 35.501 7.381 -49.622 1.00 88.69 73 LEU A C 1
ATOM 579 O O . LEU A 1 73 ? 35.671 8.373 -50.328 1.00 88.69 73 LEU A O 1
ATOM 583 N N . PRO A 1 74 ? 35.866 6.151 -50.042 1.00 87.88 74 PRO A N 1
ATOM 584 C CA . PRO A 1 74 ? 36.470 5.955 -51.357 1.00 87.88 74 PRO A CA 1
ATOM 585 C C . PRO A 1 74 ? 35.454 6.259 -52.463 1.00 87.88 74 PRO A C 1
ATOM 587 O O . PRO A 1 74 ? 34.291 5.867 -52.366 1.00 87.88 74 PRO A O 1
ATOM 590 N N . ARG A 1 75 ? 35.896 6.944 -53.522 1.00 85.50 75 ARG A N 1
ATOM 591 C CA . ARG A 1 75 ? 35.067 7.217 -54.711 1.00 85.50 75 ARG A CA 1
ATOM 592 C C . ARG A 1 75 ? 35.246 6.184 -55.817 1.00 85.50 75 ARG A C 1
ATOM 594 O O . ARG A 1 75 ? 34.353 6.036 -56.647 1.00 85.50 75 ARG A O 1
ATOM 601 N N . THR A 1 76 ? 36.384 5.500 -55.802 1.00 85.56 76 THR A N 1
ATOM 602 C CA . THR A 1 76 ? 36.800 4.510 -56.792 1.00 85.56 76 THR A CA 1
ATOM 603 C C . THR A 1 76 ? 37.545 3.361 -56.122 1.00 85.56 76 THR A C 1
ATOM 605 O O . THR A 1 76 ? 37.961 3.465 -54.964 1.00 85.56 76 THR A O 1
ATOM 608 N N . GLY A 1 77 ? 37.733 2.276 -56.872 1.00 86.12 77 GLY A N 1
ATOM 609 C CA . GLY A 1 77 ? 38.569 1.147 -56.468 1.00 86.12 77 GLY A CA 1
ATOM 610 C C . GLY A 1 77 ? 37.850 0.134 -55.576 1.00 86.12 77 GLY A C 1
ATOM 611 O O . GLY A 1 77 ? 36.883 0.430 -54.875 1.00 86.12 77 GLY A O 1
ATOM 612 N N . LYS A 1 78 ? 38.321 -1.114 -55.619 1.00 88.81 78 LYS A N 1
ATOM 613 C CA . LYS A 1 78 ? 37.689 -2.228 -54.911 1.00 88.81 78 LYS A CA 1
ATOM 614 C C . LYS A 1 78 ? 37.852 -2.099 -53.395 1.00 88.81 78 LYS A C 1
ATOM 616 O O . LYS A 1 78 ? 38.972 -1.975 -52.894 1.00 88.81 78 LYS A O 1
ATOM 621 N N . PHE A 1 79 ? 36.753 -2.241 -52.658 1.00 93.31 79 PHE A N 1
ATOM 622 C CA . PHE A 1 79 ? 36.763 -2.358 -51.200 1.00 93.31 79 PHE A CA 1
ATOM 623 C C . PHE A 1 79 ? 36.222 -3.710 -50.727 1.00 93.31 79 PHE A C 1
ATOM 625 O O . PHE A 1 79 ? 35.532 -4.411 -51.470 1.00 93.31 79 PHE A O 1
ATOM 632 N N . SER A 1 80 ? 36.485 -4.031 -49.460 1.00 95.69 80 SER A N 1
ATOM 633 C CA . SER A 1 80 ? 35.838 -5.122 -48.726 1.00 95.69 80 SER A CA 1
ATOM 634 C C . SER A 1 80 ? 35.375 -4.661 -47.347 1.00 95.69 80 SER A C 1
ATOM 636 O O . SER A 1 80 ? 36.134 -4.048 -46.596 1.00 95.69 80 SER A O 1
ATOM 638 N N . ILE A 1 81 ? 34.130 -4.981 -46.999 1.00 97.50 81 ILE A N 1
ATOM 639 C CA . ILE A 1 81 ? 33.621 -4.942 -45.627 1.00 97.50 81 ILE A CA 1
ATOM 640 C C . ILE A 1 81 ? 33.948 -6.295 -45.013 1.00 97.50 81 ILE A C 1
ATOM 642 O O . ILE A 1 81 ? 33.338 -7.307 -45.356 1.00 97.50 81 ILE A O 1
ATOM 646 N N . ARG A 1 82 ? 34.937 -6.306 -44.129 1.00 97.69 82 ARG A N 1
ATOM 647 C CA . ARG A 1 82 ? 35.434 -7.500 -43.459 1.00 97.69 82 ARG A CA 1
ATOM 648 C C . ARG A 1 82 ? 34.842 -7.577 -42.064 1.00 97.69 82 ARG A C 1
ATOM 650 O O . ARG A 1 82 ? 35.130 -6.743 -41.210 1.00 97.69 82 ARG A O 1
ATOM 657 N N . VAL A 1 83 ? 34.010 -8.579 -41.823 1.00 98.31 83 VAL A N 1
ATOM 658 C CA . VAL A 1 83 ? 33.313 -8.764 -40.547 1.00 98.31 83 VAL A CA 1
ATOM 659 C C . VAL A 1 83 ? 33.855 -10.006 -39.863 1.00 98.31 83 VAL A C 1
ATOM 661 O O . VAL A 1 83 ? 33.719 -11.113 -40.383 1.00 98.31 83 VAL A O 1
ATOM 664 N N . LYS A 1 84 ? 34.456 -9.839 -38.684 1.00 98.38 84 LYS A N 1
ATOM 665 C CA . LYS A 1 84 ? 34.789 -10.963 -37.813 1.00 98.38 84 LYS A CA 1
ATOM 666 C C . LYS A 1 84 ? 33.551 -11.312 -37.000 1.00 98.38 84 LYS A C 1
ATOM 668 O O . LYS A 1 84 ? 33.142 -10.533 -36.139 1.00 98.38 84 LYS A O 1
ATOM 673 N N . ALA A 1 85 ? 32.937 -12.451 -37.291 1.00 98.12 85 ALA A N 1
ATOM 674 C CA . ALA A 1 85 ? 31.692 -12.856 -36.655 1.00 98.12 85 ALA A CA 1
ATOM 675 C C . ALA A 1 85 ? 31.611 -14.362 -36.406 1.00 98.12 85 ALA A C 1
ATOM 677 O O . ALA A 1 85 ? 32.320 -15.164 -37.015 1.00 98.12 85 ALA A O 1
ATOM 678 N N . SER A 1 86 ? 30.704 -14.744 -35.521 1.00 98.00 86 SER A N 1
ATOM 679 C CA . SER A 1 86 ? 30.266 -16.119 -35.307 1.00 98.00 86 SER A CA 1
ATOM 680 C C . SER A 1 86 ? 28.744 -16.181 -35.218 1.00 98.00 86 SER A C 1
ATOM 682 O O . SER A 1 86 ? 28.055 -15.161 -35.281 1.00 98.00 86 SER A O 1
ATOM 684 N N . THR A 1 87 ? 28.200 -17.384 -35.092 1.00 96.62 87 THR A N 1
ATOM 685 C CA . THR A 1 87 ? 26.785 -17.594 -34.801 1.00 96.62 87 THR A CA 1
ATOM 686 C C . THR A 1 87 ? 26.605 -18.482 -33.579 1.00 96.62 87 THR A C 1
ATOM 688 O O . THR A 1 87 ? 27.370 -19.414 -33.354 1.00 96.62 87 THR A O 1
ATOM 691 N N . ASP A 1 88 ? 25.569 -18.215 -32.790 1.00 94.44 88 ASP A N 1
ATOM 692 C CA . ASP A 1 88 ? 25.147 -19.087 -31.692 1.00 94.44 88 ASP A CA 1
ATOM 693 C C . ASP A 1 88 ? 24.069 -20.097 -32.111 1.00 94.44 88 ASP A C 1
ATOM 695 O O . ASP A 1 88 ? 23.367 -20.645 -31.257 1.00 94.44 88 ASP A O 1
ATOM 699 N N . ARG A 1 89 ? 23.943 -20.362 -33.420 1.00 92.75 89 ARG A N 1
ATOM 700 C CA . ARG A 1 89 ? 22.996 -21.346 -33.942 1.00 92.75 89 ARG A CA 1
ATOM 701 C C . ARG A 1 89 ? 23.192 -22.711 -33.279 1.00 92.75 89 ARG A C 1
ATOM 703 O O . ARG A 1 89 ? 24.309 -23.230 -33.161 1.00 92.75 89 ARG A O 1
ATOM 710 N N . LYS A 1 90 ? 22.076 -23.312 -32.884 1.00 90.88 90 LYS A N 1
ATOM 711 C CA . LYS A 1 90 ? 21.987 -24.678 -32.363 1.00 90.88 90 LYS A CA 1
ATOM 712 C C . LYS A 1 90 ? 22.000 -25.683 -33.531 1.00 90.88 90 LYS A C 1
ATOM 714 O O . LYS A 1 90 ? 21.620 -25.327 -34.651 1.00 90.88 90 LYS A O 1
ATOM 719 N N . PRO A 1 91 ? 22.397 -26.950 -33.306 1.00 87.62 91 PRO A N 1
ATOM 720 C CA . PRO A 1 91 ? 22.273 -27.998 -34.318 1.00 87.62 91 PRO A CA 1
ATOM 721 C C . PRO A 1 91 ? 20.844 -28.086 -34.878 1.00 87.62 91 PRO A C 1
ATOM 723 O O . PRO A 1 91 ? 19.880 -28.087 -34.118 1.00 87.62 91 PRO A O 1
ATOM 726 N N . GLY A 1 92 ? 20.714 -28.148 -36.205 1.00 86.12 92 GLY A N 1
ATOM 727 C CA . GLY A 1 92 ? 19.420 -28.191 -36.899 1.00 86.12 92 GLY A CA 1
ATOM 728 C C . GLY A 1 92 ? 18.809 -26.826 -37.237 1.00 86.12 92 GLY A C 1
ATOM 729 O O . GLY A 1 92 ? 17.861 -26.782 -38.014 1.00 86.12 92 GLY A O 1
ATOM 730 N N . GLN A 1 93 ? 19.358 -25.715 -36.731 1.00 90.31 93 GLN A N 1
ATOM 731 C CA . GLN A 1 93 ? 18.923 -24.373 -37.129 1.00 90.31 93 GLN A CA 1
ATOM 732 C C . GLN A 1 93 ? 19.567 -23.932 -38.457 1.00 90.31 93 GLN A C 1
ATOM 734 O O . GLN A 1 93 ? 20.723 -24.285 -38.735 1.00 90.31 93 GLN A O 1
ATOM 739 N N . PRO A 1 94 ? 18.860 -23.130 -39.277 1.00 92.69 94 PRO A N 1
ATOM 740 C CA . PRO A 1 94 ? 19.446 -22.534 -40.472 1.00 92.69 94 PRO A CA 1
ATOM 741 C C . PRO A 1 94 ? 20.626 -21.620 -40.110 1.00 92.69 94 PRO A C 1
ATOM 743 O O . PRO A 1 94 ? 20.703 -21.062 -39.015 1.00 92.69 94 PRO A O 1
ATOM 746 N N . ALA A 1 95 ? 21.579 -21.475 -41.033 1.00 94.75 95 ALA A N 1
ATOM 747 C CA . ALA A 1 95 ? 22.644 -20.491 -40.867 1.00 94.75 95 ALA A CA 1
ATOM 748 C C . ALA A 1 95 ? 22.047 -19.077 -40.961 1.00 94.75 95 ALA A C 1
ATOM 750 O O . ALA A 1 95 ? 21.334 -18.806 -41.931 1.00 94.75 95 ALA A O 1
ATOM 751 N N . PRO A 1 96 ? 22.328 -18.171 -40.010 1.00 97.00 96 PRO A N 1
ATOM 752 C CA . PRO A 1 96 ? 21.910 -16.789 -40.157 1.00 97.00 96 PRO A CA 1
ATOM 753 C C . PRO A 1 96 ? 22.651 -16.106 -41.312 1.00 97.00 96 PRO A C 1
ATOM 755 O O . PRO A 1 96 ? 23.772 -16.483 -41.671 1.00 97.00 96 PRO A O 1
ATOM 758 N N . ILE A 1 97 ? 22.017 -15.089 -41.890 1.00 97.56 97 ILE A N 1
ATOM 759 C CA . ILE A 1 97 ? 22.499 -14.403 -43.092 1.00 97.56 97 ILE A CA 1
ATOM 760 C C . ILE A 1 97 ? 22.982 -13.016 -42.688 1.00 97.56 97 ILE A C 1
ATOM 762 O O . ILE A 1 97 ? 22.180 -12.163 -42.312 1.00 97.56 97 ILE A O 1
ATOM 766 N N . LEU A 1 98 ? 24.292 -12.785 -42.753 1.00 98.06 98 LEU A N 1
ATOM 767 C CA . LEU A 1 98 ? 24.870 -11.461 -42.564 1.00 98.06 98 LEU A CA 1
ATOM 768 C C . LEU A 1 98 ? 24.619 -10.645 -43.824 1.00 98.06 98 LEU A C 1
ATOM 770 O O . LEU A 1 98 ? 25.253 -10.882 -44.847 1.00 98.06 98 LEU A O 1
ATOM 774 N N . TYR A 1 99 ? 23.720 -9.677 -43.734 1.00 97.31 99 TYR A N 1
ATOM 775 C CA . TYR A 1 99 ? 23.422 -8.737 -44.805 1.00 97.31 99 TYR A CA 1
ATOM 776 C C . TYR A 1 99 ? 24.070 -7.392 -44.498 1.00 97.31 99 TYR A C 1
ATOM 778 O O . TYR A 1 99 ? 23.893 -6.855 -43.400 1.00 97.31 99 TYR A O 1
ATOM 786 N N . ALA A 1 100 ? 24.822 -6.856 -45.457 1.00 97.25 100 ALA A N 1
ATOM 787 C CA . ALA A 1 100 ? 25.524 -5.590 -45.330 1.00 97.25 100 ALA A CA 1
ATOM 788 C C . ALA A 1 100 ? 24.953 -4.532 -46.273 1.00 97.25 100 ALA A C 1
ATOM 790 O O . ALA A 1 100 ? 24.652 -4.788 -47.438 1.00 97.25 100 ALA A O 1
ATOM 791 N N . GLN A 1 101 ? 24.889 -3.304 -45.772 1.00 94.38 101 GLN A N 1
ATOM 792 C CA . GLN A 1 101 ? 24.638 -2.107 -46.559 1.00 94.38 101 GLN A CA 1
ATOM 793 C C . GLN A 1 101 ? 25.817 -1.154 -46.436 1.00 94.38 101 GLN A C 1
ATOM 795 O O . GLN A 1 101 ? 26.447 -1.051 -45.380 1.00 94.38 101 GLN A O 1
ATOM 800 N N . TYR A 1 102 ? 26.080 -0.441 -47.524 1.00 94.69 102 TYR A N 1
ATOM 801 C CA . TYR A 1 102 ? 27.195 0.482 -47.656 1.00 94.69 102 TYR A CA 1
ATOM 802 C C . TYR A 1 102 ? 26.741 1.797 -48.282 1.00 94.69 102 TYR A C 1
ATOM 804 O O . TYR A 1 102 ? 25.895 1.823 -49.178 1.00 94.69 102 TYR A O 1
ATOM 812 N N . GLY A 1 103 ? 27.323 2.899 -47.823 1.00 92.50 103 GLY A N 1
ATOM 813 C CA . GLY A 1 103 ? 27.159 4.194 -48.460 1.00 92.50 103 GLY A CA 1
ATOM 814 C C . GLY A 1 103 ? 27.807 5.299 -47.651 1.00 92.50 103 GLY A C 1
ATOM 815 O O . GLY A 1 103 ? 28.871 5.109 -47.057 1.00 92.50 103 GLY A O 1
ATOM 816 N N . TYR A 1 104 ? 27.153 6.455 -47.606 1.00 90.81 104 TYR A N 1
ATOM 817 C CA . TYR A 1 104 ? 27.684 7.645 -46.955 1.00 90.81 104 TYR A CA 1
ATOM 818 C C . TYR A 1 104 ? 26.634 8.381 -46.122 1.00 90.81 104 TYR A C 1
ATOM 820 O O . TYR A 1 104 ? 25.421 8.236 -46.305 1.00 90.81 104 TYR A O 1
ATOM 828 N N . PHE A 1 105 ? 27.116 9.208 -45.201 1.00 87.62 105 PHE A N 1
ATOM 829 C CA . PHE A 1 105 ? 26.305 10.209 -44.525 1.00 87.62 105 PHE A CA 1
ATOM 830 C C . PHE A 1 105 ? 27.038 11.544 -44.461 1.00 87.62 105 PHE A C 1
ATOM 832 O O . PHE A 1 105 ? 28.269 11.612 -44.493 1.00 87.62 105 PHE A O 1
ATOM 839 N N . VAL A 1 106 ? 26.250 12.613 -44.364 1.00 81.88 106 VAL A N 1
ATOM 840 C CA . VAL A 1 106 ? 26.751 13.976 -44.176 1.00 81.88 106 VAL A CA 1
ATOM 841 C C . VAL A 1 106 ? 26.583 14.352 -42.701 1.00 81.88 106 VAL A C 1
ATOM 843 O O . VAL A 1 106 ? 25.440 14.445 -42.223 1.00 81.88 106 VAL A O 1
ATOM 846 N N . PRO A 1 107 ? 27.683 14.561 -41.953 1.00 73.75 107 PRO A N 1
ATOM 847 C CA . PRO A 1 107 ? 27.619 15.033 -40.576 1.00 73.75 107 PRO A CA 1
ATOM 848 C C . PRO A 1 107 ? 26.786 16.321 -40.466 1.00 73.75 107 PRO A C 1
ATOM 850 O O . PRO A 1 107 ? 26.941 17.248 -41.253 1.00 73.75 107 PRO A O 1
ATOM 853 N N . GLY A 1 108 ? 25.863 16.372 -39.500 1.00 72.19 108 GLY A N 1
ATOM 854 C CA . GLY A 1 108 ? 24.972 17.521 -39.272 1.00 72.19 108 GLY A CA 1
ATOM 855 C C . GLY A 1 108 ? 23.608 17.460 -39.974 1.00 72.19 108 GLY A C 1
ATOM 856 O O . GLY A 1 108 ? 22.667 18.074 -39.481 1.00 72.19 108 GLY A O 1
ATOM 857 N N . LEU A 1 109 ? 23.447 16.669 -41.044 1.00 72.50 109 LEU A N 1
ATOM 858 C CA . LEU A 1 109 ? 22.162 16.527 -41.756 1.00 72.50 109 LEU A CA 1
ATOM 859 C C . LEU A 1 109 ? 21.374 15.261 -41.379 1.00 72.50 109 LEU A C 1
ATOM 861 O O . LEU A 1 109 ? 20.224 15.100 -41.783 1.00 72.50 109 LEU A O 1
ATOM 865 N N . THR A 1 110 ? 21.950 14.359 -40.572 1.00 68.50 110 THR A N 1
ATOM 866 C CA . THR A 1 110 ? 21.321 13.088 -40.133 1.00 68.50 110 THR A CA 1
ATOM 867 C C . THR A 1 110 ? 20.735 12.250 -41.281 1.00 68.50 110 THR A C 1
ATOM 869 O O . THR A 1 110 ? 19.726 11.560 -41.114 1.00 68.50 110 THR A O 1
ATOM 872 N N . LEU A 1 111 ? 21.367 12.323 -42.453 1.00 78.81 111 LEU A N 1
ATOM 873 C CA . LEU A 1 111 ? 20.922 11.676 -43.679 1.00 78.81 111 LEU A CA 1
ATOM 874 C C . LEU A 1 111 ? 21.882 10.539 -44.038 1.00 78.81 111 LEU A C 1
ATOM 876 O O . LEU A 1 111 ? 22.974 10.792 -44.539 1.00 78.81 111 LEU A O 1
ATOM 880 N N . ASN A 1 112 ? 21.459 9.301 -43.780 1.00 84.38 112 ASN A N 1
ATOM 881 C CA . ASN A 1 112 ? 22.186 8.097 -44.179 1.00 84.38 112 ASN A CA 1
ATOM 882 C C . ASN A 1 112 ? 21.664 7.620 -45.540 1.00 84.38 112 ASN A C 1
ATOM 884 O O . ASN A 1 112 ? 20.484 7.270 -45.653 1.00 84.38 112 ASN A O 1
ATOM 888 N N . ILE A 1 113 ? 22.531 7.599 -46.552 1.00 87.19 113 ILE A N 1
ATOM 889 C CA . ILE A 1 113 ? 22.220 7.132 -47.907 1.00 87.19 113 ILE A CA 1
ATOM 890 C C . ILE A 1 113 ? 23.067 5.887 -48.165 1.00 87.19 113 ILE A C 1
ATOM 892 O O . ILE A 1 113 ? 24.291 5.950 -48.136 1.00 87.19 113 ILE A O 1
ATOM 896 N N . MET A 1 114 ? 22.413 4.746 -48.374 1.00 90.44 114 MET A N 1
ATOM 897 C CA . MET A 1 114 ? 23.071 3.442 -48.488 1.00 90.44 114 MET A CA 1
ATOM 898 C C . MET A 1 114 ? 22.421 2.602 -49.582 1.00 90.44 114 MET A C 1
ATOM 900 O O . MET A 1 114 ? 21.216 2.727 -49.817 1.00 90.44 114 MET A O 1
ATOM 904 N N . GLY A 1 115 ? 23.224 1.745 -50.204 1.00 90.56 115 GLY A N 1
ATOM 905 C CA . GLY A 1 115 ? 22.793 0.654 -51.068 1.00 90.56 115 GLY A CA 1
ATOM 906 C C . GLY A 1 115 ? 23.173 -0.703 -50.478 1.00 90.56 115 GLY A C 1
ATOM 907 O O . GLY A 1 115 ? 23.893 -0.792 -49.479 1.00 90.56 115 GLY A O 1
ATOM 908 N N . ASP A 1 116 ? 22.680 -1.758 -51.109 1.00 93.50 116 ASP A N 1
ATOM 909 C CA . ASP A 1 116 ? 22.864 -3.132 -50.656 1.00 93.50 116 ASP A CA 1
ATOM 910 C C . ASP A 1 116 ? 24.254 -3.615 -51.085 1.00 93.50 116 ASP A C 1
ATOM 912 O O . ASP A 1 116 ? 24.574 -3.606 -52.271 1.00 93.50 116 ASP A O 1
ATOM 916 N N . ALA A 1 117 ? 25.104 -3.975 -50.120 1.00 93.38 117 ALA A N 1
ATOM 917 C CA . ALA A 1 117 ? 26.494 -4.359 -50.378 1.00 93.38 117 ALA A CA 1
ATOM 918 C C . ALA A 1 117 ? 26.661 -5.861 -50.612 1.00 93.38 117 ALA A C 1
ATOM 920 O O . ALA A 1 117 ? 27.609 -6.277 -51.270 1.00 93.38 117 ALA A O 1
ATOM 921 N N . GLY A 1 118 ? 25.734 -6.664 -50.096 1.00 94.25 118 GLY A N 1
ATOM 922 C CA . GLY A 1 118 ? 25.705 -8.105 -50.290 1.00 94.25 118 GLY A CA 1
ATOM 923 C C . GLY A 1 118 ? 25.306 -8.840 -49.022 1.00 94.25 118 GLY A C 1
ATOM 924 O O . GLY A 1 118 ? 25.072 -8.240 -47.970 1.00 94.25 118 GLY A O 1
ATOM 925 N N . GLU A 1 119 ? 25.244 -10.159 -49.134 1.00 96.62 119 GLU A N 1
ATOM 926 C CA . GLU A 1 119 ? 24.892 -11.047 -48.038 1.00 96.62 119 GLU A CA 1
ATOM 927 C C . GLU A 1 119 ? 25.765 -12.300 -48.031 1.00 96.62 119 GLU A C 1
ATOM 929 O O . GLU A 1 119 ? 26.232 -12.762 -49.073 1.00 96.62 119 GLU A O 1
ATOM 934 N N . ILE A 1 120 ? 26.006 -12.846 -46.842 1.00 97.44 120 ILE A N 1
ATOM 935 C CA . ILE A 1 120 ? 26.811 -14.052 -46.655 1.00 97.44 120 ILE A CA 1
ATOM 936 C C . ILE A 1 120 ? 26.301 -14.863 -45.463 1.00 97.44 120 ILE A C 1
ATOM 938 O O . ILE A 1 120 ? 25.987 -14.322 -44.404 1.00 97.44 120 ILE A O 1
ATOM 942 N N . ALA A 1 121 ? 26.215 -16.184 -45.620 1.00 97.31 121 ALA A N 1
ATOM 943 C CA . ALA A 1 121 ? 25.797 -17.074 -44.542 1.00 97.31 121 ALA A CA 1
ATOM 944 C C . ALA A 1 121 ? 26.904 -17.219 -43.483 1.00 97.31 121 ALA A C 1
ATOM 946 O O . ALA A 1 121 ? 28.032 -17.610 -43.797 1.00 97.31 121 ALA A O 1
ATOM 947 N N . VAL A 1 122 ? 26.569 -16.973 -42.216 1.00 97.00 122 VAL A N 1
ATOM 948 C CA . VAL A 1 122 ? 27.481 -17.148 -41.076 1.00 97.00 122 VAL A CA 1
ATOM 949 C C . VAL A 1 122 ? 27.295 -18.556 -40.526 1.00 97.00 122 VAL A C 1
ATOM 951 O O . VAL A 1 122 ? 26.319 -18.857 -39.845 1.00 97.00 122 VAL A O 1
ATOM 954 N N . THR A 1 123 ? 28.217 -19.457 -40.857 1.00 94.19 123 THR A N 1
ATOM 955 C CA . THR A 1 123 ? 28.081 -20.896 -40.564 1.00 94.19 123 THR A CA 1
ATOM 956 C C . THR A 1 123 ? 28.929 -21.365 -39.382 1.00 94.19 123 THR A C 1
ATOM 958 O O . THR A 1 123 ? 28.700 -22.453 -38.853 1.00 94.19 123 THR A O 1
ATOM 961 N N . SER A 1 124 ? 29.912 -20.571 -38.964 1.00 95.19 124 SER A N 1
ATOM 962 C CA . SER A 1 124 ? 30.855 -20.936 -37.907 1.00 95.19 124 SER A CA 1
ATOM 963 C C . SER A 1 124 ? 30.377 -20.476 -36.533 1.00 95.19 124 SER A C 1
ATOM 965 O O . SER A 1 124 ? 30.049 -19.302 -36.358 1.00 95.19 124 SER A O 1
ATOM 967 N N . ASN A 1 125 ? 30.405 -21.380 -35.553 1.00 94.69 125 ASN A N 1
ATOM 968 C CA . ASN A 1 125 ? 30.167 -21.034 -34.151 1.00 94.69 125 ASN A CA 1
ATOM 969 C C . ASN A 1 125 ? 31.404 -20.380 -33.509 1.00 94.69 125 ASN A C 1
ATOM 971 O O . ASN A 1 125 ? 31.275 -19.641 -32.536 1.00 94.69 125 ASN A O 1
ATOM 975 N N . ASP A 1 126 ? 32.579 -20.572 -34.114 1.00 96.19 126 ASP A N 1
ATOM 976 C CA . ASP A 1 126 ? 33.799 -19.841 -33.780 1.00 96.19 126 ASP A CA 1
ATOM 977 C C . ASP A 1 126 ? 33.952 -18.586 -34.655 1.00 96.19 126 ASP A C 1
ATOM 979 O O . ASP A 1 126 ? 33.575 -18.624 -35.836 1.00 96.19 126 ASP A O 1
ATOM 983 N N . PRO A 1 127 ? 34.534 -17.493 -34.131 1.00 96.81 127 PRO A N 1
ATOM 984 C CA . PRO A 1 127 ? 34.747 -16.257 -34.881 1.00 96.81 127 PRO A CA 1
ATOM 985 C C . PRO A 1 127 ? 35.589 -16.461 -36.146 1.00 96.81 127 PRO A C 1
ATOM 987 O O . PRO A 1 127 ? 36.737 -16.906 -36.083 1.00 96.81 127 PRO A O 1
ATOM 990 N N . LYS A 1 128 ? 35.039 -16.085 -37.305 1.00 97.56 128 LYS A N 1
ATOM 991 C CA . LYS A 1 128 ? 35.718 -16.093 -38.612 1.00 97.56 128 LYS A CA 1
ATOM 992 C C . LYS A 1 128 ? 35.492 -14.782 -39.351 1.00 97.56 128 LYS A C 1
ATOM 994 O O . LYS A 1 128 ? 34.536 -14.064 -39.072 1.00 97.56 128 LYS A O 1
ATOM 999 N N . TYR A 1 129 ? 36.377 -14.488 -40.298 1.00 97.31 129 TYR A N 1
ATOM 1000 C CA . TYR A 1 129 ? 36.224 -13.347 -41.191 1.00 97.31 129 TYR A CA 1
ATOM 1001 C C . TYR A 1 129 ? 35.298 -13.689 -42.359 1.00 97.31 129 TYR A C 1
ATOM 1003 O O . TYR A 1 129 ? 35.484 -14.704 -43.032 1.00 97.31 129 TYR A O 1
ATOM 1011 N N . TYR A 1 130 ? 34.324 -12.815 -42.588 1.00 97.44 130 TYR A N 1
ATOM 1012 C CA . TYR A 1 130 ? 33.413 -12.826 -43.722 1.00 97.44 130 TYR A CA 1
ATOM 1013 C C . TYR A 1 130 ? 33.605 -11.516 -44.487 1.00 97.44 130 TYR A C 1
ATOM 1015 O O . TYR A 1 130 ? 33.407 -10.440 -43.922 1.00 97.44 130 TYR A O 1
ATOM 1023 N N . ASP A 1 131 ? 34.011 -11.613 -45.753 1.00 95.88 131 ASP A N 1
ATOM 1024 C CA . ASP A 1 131 ? 34.321 -10.457 -46.595 1.00 95.88 131 ASP A CA 1
ATOM 1025 C C . ASP A 1 131 ? 33.193 -10.224 -47.607 1.00 95.88 131 ASP A C 1
ATOM 1027 O O . ASP A 1 131 ? 32.858 -11.109 -48.395 1.00 95.88 131 ASP A O 1
ATOM 1031 N N . ILE A 1 132 ? 32.626 -9.016 -47.598 1.00 96.00 132 ILE A N 1
ATOM 1032 C CA . ILE A 1 132 ? 31.659 -8.541 -48.594 1.00 96.00 132 ILE A CA 1
ATOM 1033 C C . ILE A 1 132 ? 32.343 -7.439 -49.404 1.00 96.00 132 ILE A C 1
ATOM 1035 O O . ILE A 1 132 ? 32.561 -6.334 -48.903 1.00 96.00 132 ILE A O 1
ATOM 1039 N N . SER A 1 133 ? 32.734 -7.754 -50.639 1.00 92.75 133 SER A N 1
ATOM 1040 C CA . SER A 1 133 ? 33.457 -6.828 -51.517 1.00 92.75 133 SER A CA 1
ATOM 1041 C C . SER A 1 133 ? 32.532 -6.052 -52.449 1.00 92.75 133 SER A C 1
ATOM 1043 O O . SER A 1 133 ? 31.512 -6.568 -52.898 1.00 92.75 133 SER A O 1
ATOM 1045 N N . GLY A 1 134 ? 32.940 -4.838 -52.811 1.00 91.06 134 GLY A N 1
ATOM 1046 C CA . GLY A 1 134 ? 32.217 -4.002 -53.763 1.00 91.06 134 GLY A CA 1
ATOM 1047 C C . GLY A 1 134 ? 33.087 -2.919 -54.395 1.00 91.06 134 GLY A C 1
ATOM 1048 O O . GLY A 1 134 ? 34.282 -2.806 -54.115 1.00 91.06 134 GLY A O 1
ATOM 1049 N N . TRP A 1 135 ? 32.449 -2.120 -55.247 1.00 90.25 135 TRP A N 1
ATOM 1050 C CA . TRP A 1 135 ? 33.020 -0.948 -55.913 1.00 90.25 135 TRP A CA 1
ATOM 1051 C C . TRP A 1 135 ? 32.137 0.260 -55.589 1.00 90.25 135 TRP A C 1
ATOM 1053 O O . TRP A 1 135 ? 30.927 0.158 -55.821 1.00 90.25 135 TRP A O 1
ATOM 1063 N N . PRO A 1 136 ? 32.667 1.369 -55.031 1.00 88.88 136 PRO A N 1
ATOM 1064 C CA . PRO A 1 136 ? 31.871 2.532 -54.622 1.00 88.88 136 PRO A CA 1
ATOM 1065 C C . PRO A 1 136 ? 30.986 3.110 -55.735 1.00 88.88 136 PRO A C 1
ATOM 1067 O O . PRO A 1 136 ? 29.970 3.746 -55.466 1.00 88.88 136 PRO A O 1
ATOM 1070 N N . GLU A 1 137 ? 31.348 2.873 -56.989 1.00 87.88 137 GLU A N 1
ATOM 1071 C CA . GLU A 1 137 ? 30.648 3.253 -58.216 1.00 87.88 137 GLU A CA 1
ATOM 1072 C C . GLU A 1 137 ? 29.274 2.590 -58.376 1.00 87.88 137 GLU A C 1
ATOM 1074 O O . GLU A 1 137 ? 28.422 3.121 -59.089 1.00 87.88 137 GLU A O 1
ATOM 1079 N N . PHE A 1 138 ? 29.026 1.465 -57.698 1.00 86.81 138 PHE A N 1
ATOM 1080 C CA . PHE A 1 138 ? 27.725 0.783 -57.695 1.00 86.81 138 PHE A CA 1
ATOM 1081 C C . PHE A 1 138 ? 26.813 1.195 -56.537 1.00 86.81 138 PHE A C 1
ATOM 1083 O O . PHE A 1 138 ? 25.682 0.718 -56.438 1.00 86.81 138 PHE A O 1
ATOM 1090 N N . PHE A 1 139 ? 27.278 2.093 -55.674 1.00 90.00 139 PHE A N 1
ATOM 1091 C CA . PHE A 1 139 ? 26.527 2.580 -54.525 1.00 90.00 139 PHE A CA 1
ATOM 1092 C C . PHE A 1 139 ? 26.112 4.036 -54.735 1.00 90.00 139 PHE A C 1
ATOM 1094 O O . PHE A 1 139 ? 26.656 4.723 -55.602 1.00 90.00 139 PHE A O 1
ATOM 1101 N N . PRO A 1 140 ? 25.141 4.546 -53.956 1.00 86.38 140 PRO A N 1
ATOM 1102 C CA . PRO A 1 140 ? 24.802 5.960 -53.998 1.00 86.38 140 PRO A CA 1
ATOM 1103 C C . PRO A 1 140 ? 26.049 6.823 -53.782 1.00 86.38 140 PRO A C 1
ATOM 1105 O O . PRO A 1 140 ? 26.704 6.716 -52.744 1.00 86.38 140 PRO A O 1
ATOM 1108 N N . GLN A 1 141 ? 26.360 7.683 -54.753 1.00 83.62 141 GLN A N 1
ATOM 1109 C CA . GLN A 1 141 ? 27.517 8.569 -54.684 1.00 83.62 141 GLN A CA 1
ATOM 1110 C C . GLN A 1 141 ? 27.110 9.995 -54.297 1.00 83.62 141 GLN A C 1
ATOM 1112 O O . GLN A 1 141 ? 26.105 10.506 -54.801 1.00 83.62 141 GLN A O 1
ATOM 1117 N N . PRO A 1 142 ? 27.893 10.667 -53.438 1.00 84.19 142 PRO A N 1
ATOM 1118 C CA . PRO A 1 142 ? 27.728 12.091 -53.207 1.00 84.19 142 PRO A CA 1
ATOM 1119 C C . PRO A 1 142 ? 28.104 12.875 -54.468 1.00 84.19 142 PRO A C 1
ATOM 1121 O O . PRO A 1 142 ? 28.932 12.434 -55.267 1.00 84.19 142 PRO A O 1
ATOM 1124 N N . GLU A 1 143 ? 27.536 14.072 -54.635 1.00 83.31 143 GLU A N 1
ATOM 1125 C CA . GLU A 1 143 ? 27.903 14.944 -55.753 1.00 83.31 143 GLU A CA 1
ATOM 1126 C C . GLU A 1 143 ? 29.423 15.178 -55.792 1.00 83.31 143 GLU A C 1
ATOM 1128 O O . GLU A 1 143 ? 30.060 15.392 -54.758 1.00 83.31 143 GLU A O 1
ATOM 1133 N N . ALA A 1 144 ? 30.005 15.185 -56.995 1.00 81.25 144 ALA A N 1
ATOM 1134 C CA . ALA A 1 144 ? 31.455 15.288 -57.193 1.00 81.25 144 ALA A CA 1
ATOM 1135 C C . ALA A 1 144 ? 32.084 16.541 -56.551 1.00 81.25 144 ALA A C 1
ATOM 1137 O O . ALA A 1 144 ? 33.249 16.522 -56.175 1.00 81.25 144 ALA A O 1
ATOM 1138 N N . ARG A 1 145 ? 31.306 17.621 -56.392 1.00 84.25 145 ARG A N 1
ATOM 1139 C CA . ARG A 1 145 ? 31.748 18.883 -55.775 1.00 84.25 145 ARG A CA 1
ATOM 1140 C C . ARG A 1 145 ? 31.827 18.853 -54.246 1.00 84.25 145 ARG A C 1
ATOM 1142 O O . ARG A 1 145 ? 32.344 19.803 -53.666 1.00 84.25 145 ARG A O 1
ATOM 1149 N N . VAL A 1 146 ? 31.253 17.843 -53.585 1.00 82.44 146 VAL A N 1
ATOM 1150 C CA . VAL A 1 146 ? 31.258 17.762 -52.117 1.00 82.44 146 VAL A CA 1
ATOM 1151 C C . VAL A 1 146 ? 32.649 17.321 -51.661 1.00 82.44 146 VAL A C 1
ATOM 1153 O O . VAL A 1 146 ? 33.066 16.238 -52.068 1.00 82.44 146 VAL A O 1
ATOM 1156 N N . PRO A 1 147 ? 33.354 18.105 -50.826 1.00 83.38 147 PRO A N 1
ATOM 1157 C CA . PRO A 1 147 ? 34.677 17.733 -50.335 1.00 83.38 147 PRO A CA 1
ATOM 1158 C C . PRO A 1 147 ? 34.661 16.446 -49.500 1.00 83.38 147 PRO A C 1
ATOM 1160 O O . PRO A 1 147 ? 33.736 16.218 -48.716 1.00 83.38 147 PRO A O 1
ATOM 1163 N N . ASP A 1 148 ? 35.705 15.626 -49.625 1.00 79.81 148 ASP A N 1
ATOM 1164 C CA . ASP A 1 148 ? 35.786 14.321 -48.953 1.00 79.81 148 ASP A CA 1
ATOM 1165 C C . ASP A 1 148 ? 35.875 14.436 -47.421 1.00 79.81 148 ASP A C 1
ATOM 1167 O O . ASP A 1 148 ? 35.397 13.554 -46.711 1.00 79.81 148 ASP A O 1
ATOM 1171 N N . ASP A 1 149 ? 36.392 15.549 -46.883 1.00 82.19 149 ASP A N 1
ATOM 1172 C CA . ASP A 1 149 ? 36.418 15.827 -45.437 1.00 82.19 149 ASP A CA 1
ATOM 1173 C C . ASP A 1 149 ? 35.020 16.111 -44.851 1.00 82.19 149 ASP A C 1
ATOM 1175 O O . ASP A 1 149 ? 34.843 16.126 -43.631 1.00 82.19 149 ASP A O 1
ATOM 1179 N N . LYS A 1 150 ? 34.016 16.338 -45.708 1.00 82.62 150 LYS A N 1
ATOM 1180 C CA . LYS A 1 150 ? 32.605 16.523 -45.325 1.00 82.62 150 LYS A CA 1
ATOM 1181 C C . LYS A 1 150 ? 31.779 15.246 -45.438 1.00 82.62 150 LYS A C 1
ATOM 1183 O O . LYS A 1 150 ? 30.577 15.282 -45.169 1.00 82.62 150 LYS A O 1
ATOM 1188 N N . LEU A 1 151 ? 32.395 14.136 -45.835 1.00 85.19 151 LEU A N 1
ATOM 1189 C CA . LEU A 1 151 ? 31.727 12.867 -46.076 1.00 85.19 151 LEU A CA 1
ATOM 1190 C C . LEU A 1 151 ? 32.295 11.786 -45.167 1.00 85.19 151 LEU A C 1
ATOM 1192 O O . LEU A 1 151 ? 33.505 11.616 -45.018 1.00 85.19 151 LEU A O 1
ATOM 1196 N N . SER A 1 152 ? 31.395 10.998 -44.599 1.00 89.50 152 SER A N 1
ATOM 1197 C CA . SER A 1 152 ? 31.762 9.816 -43.837 1.00 89.50 152 SER A CA 1
ATOM 1198 C C . SER A 1 152 ? 31.085 8.604 -44.453 1.00 89.50 152 SER A C 1
ATOM 1200 O O . SER A 1 152 ? 29.897 8.639 -44.782 1.00 89.50 152 SER A O 1
ATOM 1202 N N . GLY A 1 153 ? 31.845 7.525 -44.612 1.00 91.94 153 GLY A N 1
ATOM 1203 C CA . GLY A 1 153 ? 31.292 6.231 -44.974 1.00 91.94 153 GLY A CA 1
ATOM 1204 C C . GLY A 1 153 ? 30.452 5.679 -43.833 1.00 91.94 153 GLY A C 1
ATOM 1205 O O . GLY A 1 153 ? 30.747 5.919 -42.659 1.00 91.94 153 GLY A O 1
ATOM 1206 N N . ILE A 1 154 ? 29.399 4.948 -44.178 1.00 92.88 154 ILE A N 1
ATOM 1207 C CA . ILE A 1 154 ? 28.553 4.236 -43.223 1.00 92.88 154 ILE A CA 1
ATOM 1208 C C . ILE A 1 154 ? 28.354 2.801 -43.687 1.00 92.88 154 ILE A C 1
ATOM 1210 O O . ILE A 1 154 ? 28.164 2.532 -44.874 1.00 92.88 154 ILE A O 1
ATOM 1214 N N . ILE A 1 155 ? 28.402 1.891 -42.722 1.00 95.31 155 ILE A N 1
ATOM 1215 C CA . ILE A 1 155 ? 28.087 0.479 -42.903 1.00 95.31 155 ILE A CA 1
ATOM 1216 C C . ILE A 1 155 ? 26.989 0.111 -41.921 1.00 95.31 155 ILE A C 1
ATOM 1218 O O . ILE A 1 155 ? 27.045 0.496 -40.751 1.00 95.31 155 ILE A O 1
ATOM 1222 N N . ALA A 1 156 ? 26.008 -0.646 -42.399 1.00 95.56 156 ALA A N 1
ATOM 1223 C CA . ALA A 1 156 ? 24.973 -1.253 -41.576 1.00 95.56 156 ALA A CA 1
ATOM 1224 C C . ALA A 1 156 ? 24.944 -2.760 -41.822 1.00 95.56 156 ALA A C 1
ATOM 1226 O O . ALA A 1 156 ? 25.034 -3.193 -42.967 1.00 95.56 156 ALA A O 1
ATOM 1227 N N . LEU A 1 157 ? 24.815 -3.549 -40.759 1.00 97.62 157 LEU A N 1
ATOM 1228 C CA . LEU A 1 157 ? 24.749 -5.004 -40.813 1.00 97.62 157 LEU A CA 1
ATOM 1229 C C . LEU A 1 157 ? 23.468 -5.481 -40.125 1.00 97.62 157 LEU A C 1
ATOM 1231 O O . LEU A 1 157 ? 23.115 -4.990 -39.049 1.00 97.62 157 LEU A O 1
ATOM 1235 N N . GLN A 1 158 ? 22.776 -6.439 -40.730 1.00 96.62 158 GLN A N 1
ATOM 1236 C CA . GLN A 1 158 ? 21.566 -7.060 -40.187 1.00 96.62 158 GLN A CA 1
ATOM 1237 C C . GLN A 1 158 ? 21.634 -8.577 -40.355 1.00 96.62 158 GLN A C 1
ATOM 1239 O O . GLN A 1 158 ? 22.362 -9.087 -41.205 1.00 96.62 158 GLN A O 1
ATOM 1244 N N . ASN A 1 159 ? 20.857 -9.292 -39.544 1.00 95.88 159 ASN A N 1
ATOM 1245 C CA . ASN A 1 159 ? 20.574 -10.696 -39.795 1.00 95.88 159 ASN A CA 1
ATO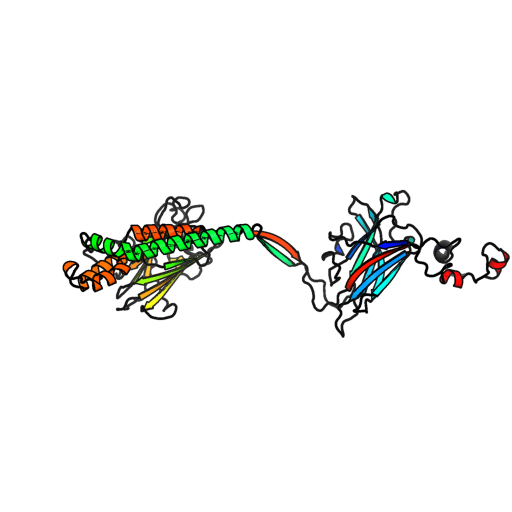M 1246 C C . ASN A 1 159 ? 19.343 -10.785 -40.707 1.00 95.88 159 ASN A C 1
ATOM 1248 O O . ASN A 1 159 ? 18.234 -10.495 -40.266 1.00 95.88 159 ASN A O 1
ATOM 1252 N N . ALA A 1 160 ? 19.550 -11.127 -41.978 1.00 94.25 160 ALA A N 1
ATOM 1253 C CA . ALA A 1 160 ? 18.501 -11.197 -42.998 1.00 94.25 160 ALA A CA 1
ATOM 1254 C C . ALA A 1 160 ? 17.814 -12.570 -43.080 1.00 94.25 160 ALA A C 1
ATOM 1256 O O . ALA A 1 160 ? 17.004 -12.801 -43.977 1.00 94.25 160 ALA A O 1
ATOM 1257 N N . LEU A 1 161 ? 18.121 -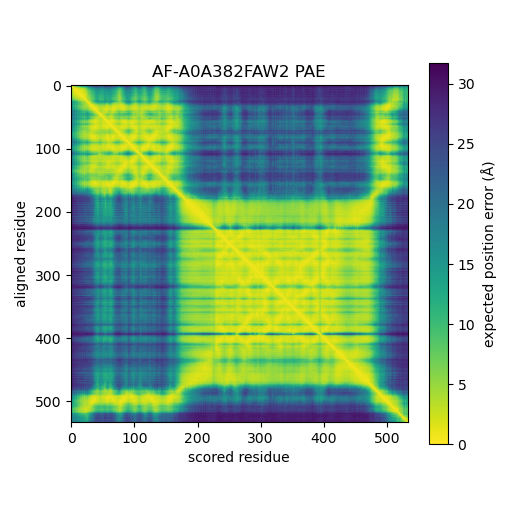13.491 -42.159 1.00 94.38 161 LEU A N 1
ATOM 1258 C CA . LEU A 1 161 ? 17.454 -14.787 -42.100 1.00 94.38 161 LEU A CA 1
ATOM 1259 C C . LEU A 1 161 ? 15.939 -14.612 -41.921 1.00 94.38 161 LEU A C 1
ATOM 1261 O O . LEU A 1 161 ? 15.483 -13.993 -40.960 1.00 94.38 161 LEU A O 1
ATOM 1265 N N . PHE A 1 162 ? 15.172 -15.231 -42.818 1.00 90.75 162 PHE A N 1
ATOM 1266 C CA . PHE A 1 162 ? 13.727 -15.368 -42.700 1.00 90.75 162 PHE A CA 1
ATOM 1267 C C . PHE A 1 162 ? 13.364 -16.840 -42.489 1.00 90.75 162 PHE A C 1
ATOM 1269 O O . PHE A 1 162 ? 13.567 -17.672 -43.370 1.00 90.75 162 PHE A O 1
ATOM 1276 N N . ASP A 1 163 ? 12.832 -17.152 -41.313 1.00 88.06 163 ASP A N 1
ATOM 1277 C CA . ASP A 1 163 ? 12.446 -18.497 -40.867 1.00 88.06 163 ASP A CA 1
ATOM 1278 C C . ASP A 1 163 ? 10.922 -18.725 -40.863 1.00 88.06 163 ASP A C 1
ATOM 1280 O O . ASP A 1 163 ? 10.450 -19.736 -40.354 1.00 88.06 163 ASP A O 1
ATOM 1284 N N . GLY A 1 164 ? 10.149 -17.809 -41.460 1.00 85.25 164 GLY A N 1
ATOM 1285 C CA . GLY A 1 164 ? 8.685 -17.885 -41.552 1.00 85.25 164 GLY A CA 1
ATOM 1286 C C . GLY A 1 164 ? 7.929 -17.065 -40.502 1.00 85.25 164 GLY A C 1
ATOM 1287 O O . GLY A 1 164 ? 6.744 -16.805 -40.694 1.00 85.25 164 GLY A O 1
ATOM 1288 N N . GLU A 1 165 ? 8.598 -16.596 -39.447 1.00 85.69 165 GLU A N 1
ATOM 1289 C CA . GLU A 1 165 ? 7.974 -15.778 -38.398 1.00 85.69 165 GLU A CA 1
ATOM 1290 C C . GLU A 1 165 ? 7.969 -14.270 -38.743 1.00 85.69 165 GLU A C 1
ATOM 1292 O O . GLU A 1 165 ? 8.676 -13.795 -39.641 1.00 85.69 165 GLU A O 1
ATOM 1297 N N . GLU A 1 166 ? 7.196 -13.457 -38.024 1.00 83.25 166 GLU A N 1
ATOM 1298 C CA . GLU A 1 166 ? 7.242 -11.990 -38.156 1.00 83.25 166 GLU A CA 1
ATOM 1299 C C . GLU A 1 166 ? 8.170 -11.336 -37.115 1.00 83.25 166 GLU A C 1
ATOM 1301 O O . GLU A 1 166 ? 8.392 -11.880 -36.033 1.00 83.25 166 GLU A O 1
ATOM 1306 N N . PRO A 1 167 ? 8.773 -10.161 -37.401 1.00 82.38 167 PRO A N 1
ATOM 1307 C CA . PRO A 1 167 ? 9.612 -9.475 -36.424 1.00 82.38 167 PRO A CA 1
ATOM 1308 C C . PRO A 1 167 ? 8.812 -9.095 -35.166 1.00 82.38 167 PRO A C 1
ATOM 1310 O O . PRO A 1 167 ? 7.713 -8.543 -35.287 1.00 82.38 167 PRO A O 1
ATOM 1313 N N . PRO A 1 168 ? 9.344 -9.325 -33.950 1.00 84.38 168 PRO A N 1
ATOM 1314 C CA . PRO A 1 168 ? 8.615 -9.047 -32.722 1.00 84.38 168 PRO A CA 1
ATOM 1315 C C . PRO A 1 168 ? 8.270 -7.558 -32.599 1.00 84.38 168 PRO A C 1
ATOM 1317 O O . PRO A 1 168 ? 9.112 -6.664 -32.766 1.00 84.38 168 PRO A O 1
ATOM 1320 N N . LYS A 1 169 ? 7.008 -7.284 -32.255 1.00 83.19 169 LYS A N 1
ATOM 1321 C CA . LYS A 1 169 ? 6.519 -5.921 -32.015 1.00 83.19 169 LYS A CA 1
ATOM 1322 C C . LYS A 1 169 ? 7.151 -5.344 -30.748 1.00 83.19 169 LYS A C 1
ATOM 1324 O O . LYS A 1 169 ? 7.340 -6.040 -29.753 1.00 83.19 169 LYS A O 1
ATOM 1329 N N . ALA A 1 170 ? 7.432 -4.042 -30.772 1.00 82.50 170 ALA A N 1
ATOM 1330 C CA . ALA A 1 170 ? 7.940 -3.335 -29.603 1.00 82.50 170 ALA A CA 1
ATOM 1331 C C . ALA A 1 170 ? 6.910 -3.364 -28.465 1.00 82.50 170 ALA A C 1
ATOM 1333 O O . ALA A 1 170 ? 5.786 -2.878 -28.628 1.00 82.50 170 ALA A O 1
ATOM 1334 N N . ILE A 1 171 ? 7.314 -3.855 -27.296 1.00 83.50 171 ILE A N 1
ATOM 1335 C CA . ILE A 1 171 ? 6.528 -3.768 -26.067 1.00 83.50 171 ILE A CA 1
ATOM 1336 C C . ILE A 1 171 ? 6.992 -2.572 -25.240 1.00 83.50 171 ILE A C 1
ATOM 1338 O O . ILE A 1 171 ? 8.173 -2.225 -25.206 1.00 83.50 171 ILE A O 1
ATOM 1342 N N . THR A 1 172 ? 6.051 -1.907 -24.574 1.00 82.94 172 THR A N 1
ATOM 1343 C CA . THR A 1 172 ? 6.394 -0.835 -23.633 1.00 82.94 172 THR A CA 1
ATOM 1344 C C . THR A 1 172 ? 6.719 -1.467 -22.290 1.00 82.94 172 THR A C 1
ATOM 1346 O O . THR A 1 172 ? 5.824 -1.987 -21.629 1.00 82.94 172 THR A O 1
ATOM 1349 N N . LYS A 1 173 ? 7.986 -1.414 -21.884 1.00 80.44 173 LYS A N 1
ATOM 1350 C CA . LYS A 1 173 ? 8.436 -1.856 -20.566 1.00 80.44 173 LYS A CA 1
ATOM 1351 C C . LYS A 1 173 ? 8.566 -0.646 -19.647 1.00 80.44 173 LYS A C 1
ATOM 1353 O O . LYS A 1 173 ? 9.177 0.359 -20.018 1.00 80.44 173 LYS A O 1
ATOM 1358 N N . GLU A 1 174 ? 7.966 -0.734 -18.466 1.00 79.94 174 GLU A N 1
ATOM 1359 C CA . GLU A 1 174 ? 8.174 0.236 -17.394 1.00 79.94 174 GLU A CA 1
ATOM 1360 C C . GLU A 1 174 ? 9.451 -0.151 -16.645 1.00 79.94 174 GLU A C 1
ATOM 1362 O O . GLU A 1 174 ? 9.600 -1.284 -16.189 1.00 79.94 174 GLU A O 1
ATOM 1367 N N . ILE A 1 175 ? 10.409 0.768 -16.607 1.00 78.50 175 ILE A N 1
ATOM 1368 C CA . ILE A 1 175 ? 11.674 0.615 -15.897 1.00 78.50 175 ILE A CA 1
ATOM 1369 C C . ILE A 1 175 ? 11.584 1.502 -14.664 1.00 78.50 175 ILE A C 1
ATOM 1371 O O . ILE A 1 175 ? 11.388 2.716 -14.782 1.00 78.50 175 ILE A O 1
ATOM 1375 N N . GLU A 1 176 ? 11.714 0.879 -13.498 1.00 80.44 176 GLU A N 1
ATOM 1376 C CA . GLU A 1 176 ? 11.791 1.558 -12.212 1.00 80.44 176 GLU A CA 1
ATOM 1377 C C . GLU A 1 176 ? 13.247 1.583 -11.753 1.00 80.44 176 GLU A C 1
ATOM 1379 O O . GLU A 1 176 ? 13.875 0.542 -11.580 1.00 80.44 176 GLU A O 1
ATOM 1384 N N . GLU A 1 177 ? 13.786 2.783 -11.579 1.00 80.75 177 GLU A N 1
ATOM 1385 C CA . GLU A 1 177 ? 15.138 3.005 -11.075 1.00 80.75 177 GLU A CA 1
ATOM 1386 C C . GLU A 1 177 ? 15.053 3.721 -9.725 1.00 80.75 177 GLU A C 1
ATOM 1388 O O . GLU A 1 177 ? 14.414 4.773 -9.610 1.00 80.75 177 GLU A O 1
ATOM 1393 N N . GLU A 1 178 ? 15.685 3.161 -8.691 1.00 84.31 178 GLU A N 1
ATOM 1394 C CA . GLU A 1 178 ? 15.817 3.830 -7.398 1.00 84.31 178 GLU A CA 1
ATOM 1395 C C . GLU A 1 178 ? 17.012 4.788 -7.430 1.00 84.31 178 GLU A C 1
ATOM 1397 O O . GLU A 1 178 ? 18.167 4.373 -7.432 1.00 84.31 178 GLU A O 1
ATOM 1402 N N . LEU A 1 179 ? 16.732 6.090 -7.410 1.00 83.50 179 LEU A N 1
ATOM 1403 C CA . LEU A 1 179 ? 17.748 7.130 -7.592 1.00 83.50 179 LEU A CA 1
ATOM 1404 C C . LEU A 1 179 ? 18.680 7.313 -6.385 1.00 83.50 179 LEU A C 1
ATOM 1406 O O . LEU A 1 179 ? 19.685 8.011 -6.487 1.00 83.50 179 LEU A O 1
ATOM 1410 N N . ASN A 1 180 ? 18.314 6.791 -5.214 1.00 85.06 180 ASN A N 1
ATOM 1411 C CA . ASN A 1 180 ? 18.966 7.115 -3.945 1.00 85.06 180 ASN A CA 1
ATOM 1412 C C . ASN A 1 180 ? 19.098 5.910 -3.002 1.00 85.06 180 ASN A C 1
ATOM 1414 O O . ASN A 1 180 ? 19.016 6.089 -1.787 1.00 85.06 180 ASN A O 1
ATOM 1418 N N . ALA A 1 181 ? 19.301 4.711 -3.554 1.00 86.12 181 ALA A N 1
ATOM 1419 C CA . ALA A 1 181 ? 19.270 3.443 -2.822 1.00 86.12 181 ALA A CA 1
ATOM 1420 C C . ALA A 1 181 ? 20.095 3.431 -1.528 1.00 86.12 181 ALA A C 1
ATOM 1422 O O . ALA A 1 181 ? 19.578 3.081 -0.468 1.00 86.12 181 ALA A O 1
ATOM 1423 N N . GLU A 1 182 ? 21.354 3.859 -1.582 1.00 87.50 182 GLU A N 1
ATOM 1424 C CA . GLU A 1 182 ? 22.238 3.883 -0.412 1.00 87.50 182 GLU A CA 1
ATOM 1425 C C . GLU A 1 182 ? 21.734 4.847 0.673 1.00 87.50 182 GLU A C 1
ATOM 1427 O O . GLU A 1 182 ? 21.491 4.442 1.809 1.00 87.50 182 GLU A O 1
ATOM 1432 N N . ALA A 1 183 ? 21.426 6.091 0.296 1.00 89.94 183 ALA A N 1
ATOM 1433 C CA . ALA A 1 183 ? 20.878 7.084 1.217 1.00 89.94 183 ALA A CA 1
ATOM 1434 C C . ALA A 1 183 ? 19.503 6.681 1.789 1.00 89.94 183 ALA A C 1
ATOM 1436 O O . ALA A 1 183 ? 19.165 7.057 2.915 1.00 89.94 183 ALA A O 1
ATOM 1437 N N . THR A 1 184 ? 18.673 5.948 1.035 1.00 90.00 184 THR A N 1
ATOM 1438 C CA . THR A 1 184 ? 17.422 5.373 1.557 1.00 90.00 184 THR A CA 1
ATOM 1439 C C . THR A 1 184 ? 17.733 4.326 2.623 1.00 90.00 184 THR A C 1
ATOM 1441 O O . THR A 1 184 ? 17.150 4.391 3.705 1.00 90.00 184 THR A O 1
ATOM 1444 N N . ARG A 1 185 ? 18.668 3.401 2.362 1.00 91.62 185 ARG A N 1
ATOM 1445 C CA . ARG A 1 185 ? 19.054 2.334 3.304 1.00 91.62 185 ARG A CA 1
ATOM 1446 C C . ARG A 1 185 ? 19.565 2.892 4.628 1.00 91.62 185 ARG A C 1
ATOM 1448 O O . ARG A 1 185 ? 19.103 2.455 5.677 1.00 91.62 185 ARG A O 1
ATOM 1455 N N . GLU A 1 186 ? 20.430 3.903 4.599 1.00 93.75 186 GLU A N 1
ATOM 1456 C CA . GLU A 1 186 ? 20.921 4.562 5.819 1.00 93.75 186 GLU A CA 1
ATOM 1457 C C . GLU A 1 186 ? 19.788 5.194 6.639 1.00 93.75 186 GLU A C 1
ATOM 1459 O O . GLU A 1 186 ? 19.709 5.033 7.861 1.00 93.75 186 GLU A O 1
ATOM 1464 N N . LYS A 1 187 ? 18.869 5.901 5.967 1.00 93.94 187 LYS A N 1
ATOM 1465 C CA . LYS A 1 187 ? 17.706 6.513 6.625 1.00 93.94 187 LYS A CA 1
ATOM 1466 C C . LYS A 1 187 ? 16.782 5.460 7.226 1.00 93.94 187 LYS A C 1
ATOM 1468 O O . LYS A 1 187 ? 16.279 5.680 8.327 1.00 93.94 187 LYS A O 1
ATOM 1473 N N . VAL A 1 188 ? 16.555 4.348 6.524 1.00 94.19 188 VAL A N 1
ATOM 1474 C CA . VAL A 1 188 ? 15.746 3.228 7.021 1.00 94.19 188 VAL A CA 1
ATOM 1475 C C . VAL A 1 188 ? 16.405 2.602 8.245 1.00 94.19 188 VAL A C 1
ATOM 1477 O O . VAL A 1 188 ? 15.734 2.493 9.261 1.00 94.19 188 VAL A O 1
ATOM 1480 N N . ALA A 1 189 ? 17.708 2.313 8.218 1.00 94.88 189 ALA A N 1
ATOM 1481 C CA . ALA A 1 189 ? 18.420 1.749 9.368 1.00 94.88 189 ALA A CA 1
ATOM 1482 C C . ALA A 1 189 ? 18.347 2.663 10.608 1.00 94.88 189 ALA A C 1
ATOM 1484 O O . ALA A 1 189 ? 18.089 2.207 11.724 1.00 94.88 189 ALA A O 1
ATOM 1485 N N . LYS A 1 190 ? 18.502 3.983 10.422 1.00 96.19 190 LYS A N 1
ATOM 1486 C CA . LYS A 1 190 ? 18.334 4.962 11.509 1.00 96.19 190 LYS A CA 1
ATOM 1487 C C . LYS A 1 190 ? 16.902 4.980 12.053 1.00 96.19 190 LYS A C 1
ATOM 1489 O O . LYS A 1 190 ? 16.712 5.078 13.264 1.00 96.19 190 LYS A O 1
ATOM 1494 N N . TRP A 1 191 ? 15.910 4.908 11.167 1.00 96.50 191 TRP A N 1
ATOM 1495 C CA . TRP A 1 191 ? 14.500 4.835 11.544 1.00 96.50 191 TRP A CA 1
ATOM 1496 C C . TRP A 1 191 ? 14.181 3.532 12.292 1.00 96.50 191 TRP A C 1
ATOM 1498 O O . TRP A 1 191 ? 13.529 3.590 13.328 1.00 96.50 191 TRP A O 1
ATOM 1508 N N . GLU A 1 192 ? 14.694 2.380 11.853 1.00 96.50 192 GLU A N 1
ATOM 1509 C CA . GLU A 1 192 ? 14.499 1.085 12.523 1.00 96.50 192 GLU A CA 1
ATOM 1510 C C . GLU A 1 192 ? 15.062 1.102 13.944 1.00 96.50 192 GLU A C 1
ATOM 1512 O O . GLU A 1 192 ? 14.374 0.704 14.884 1.00 96.50 192 GLU A O 1
ATOM 1517 N N . LYS A 1 193 ? 16.273 1.646 14.124 1.00 97.00 193 LYS A N 1
ATOM 1518 C CA . LYS A 1 193 ? 16.884 1.793 15.450 1.00 97.00 193 LYS A CA 1
ATOM 1519 C C . LYS A 1 193 ? 16.032 2.659 16.382 1.00 97.00 193 LYS A C 1
ATOM 1521 O O . LYS A 1 193 ? 15.744 2.256 17.503 1.00 97.00 193 LYS A O 1
ATOM 1526 N N . ALA A 1 194 ? 15.596 3.827 15.917 1.00 96.88 194 ALA A N 1
ATOM 1527 C CA . ALA A 1 194 ? 14.769 4.725 16.720 1.00 96.88 194 ALA A CA 1
ATOM 1528 C C . ALA A 1 194 ? 13.373 4.143 17.015 1.00 96.88 194 ALA A C 1
ATOM 1530 O O . ALA A 1 194 ? 12.832 4.358 18.099 1.00 96.88 194 ALA A O 1
ATOM 1531 N N . LEU A 1 195 ? 12.787 3.383 16.083 1.00 96.12 195 LEU A N 1
ATOM 1532 C CA . LEU A 1 195 ? 11.535 2.665 16.324 1.00 96.12 195 LEU A CA 1
ATOM 1533 C C . LEU A 1 195 ? 11.722 1.596 17.409 1.00 96.12 195 LEU A C 1
ATOM 1535 O O . LEU A 1 195 ? 10.900 1.519 18.319 1.00 96.12 195 LEU A O 1
ATOM 1539 N N . ALA A 1 196 ? 12.815 0.829 17.358 1.00 96.62 196 ALA A N 1
ATOM 1540 C CA . ALA A 1 196 ? 13.153 -0.159 18.382 1.00 96.62 196 ALA A CA 1
ATOM 1541 C C . ALA A 1 196 ? 13.360 0.484 19.766 1.00 96.62 196 ALA A C 1
ATOM 1543 O O . ALA A 1 196 ? 12.877 -0.044 20.765 1.00 96.62 196 ALA A O 1
ATOM 1544 N N . GLU A 1 197 ? 13.996 1.657 19.835 1.00 97.31 197 GLU A N 1
ATOM 1545 C CA . GLU A 1 197 ? 14.131 2.427 21.080 1.00 97.31 197 GLU A CA 1
ATOM 1546 C C . GLU A 1 197 ? 12.764 2.857 21.645 1.00 97.31 197 GLU A C 1
ATOM 1548 O O . GLU A 1 197 ? 12.525 2.726 22.845 1.00 97.31 197 GLU A O 1
ATOM 1553 N N . LEU A 1 198 ? 11.835 3.322 20.799 1.00 97.25 198 LEU A N 1
ATOM 1554 C CA . LEU A 1 198 ? 10.474 3.679 21.226 1.00 97.25 198 LEU A CA 1
ATOM 1555 C C . LEU A 1 198 ? 9.672 2.463 21.711 1.00 97.25 198 LEU A C 1
ATOM 1557 O O . LEU A 1 198 ? 8.916 2.580 22.680 1.00 97.25 198 LEU A O 1
ATOM 1561 N N . VAL A 1 199 ? 9.832 1.307 21.057 1.00 96.94 199 VAL A N 1
ATOM 1562 C CA . VAL A 1 199 ? 9.238 0.033 21.497 1.00 96.94 199 VAL A CA 1
ATOM 1563 C C . VAL A 1 199 ? 9.769 -0.330 22.883 1.00 96.94 199 VAL A C 1
ATOM 1565 O O . VAL A 1 199 ? 8.972 -0.509 23.803 1.00 96.94 199 VAL A O 1
ATOM 1568 N N . ALA A 1 200 ? 11.094 -0.337 23.058 1.00 97.06 200 ALA A N 1
ATOM 1569 C CA . ALA A 1 200 ? 11.738 -0.672 24.326 1.00 97.06 200 ALA A CA 1
ATOM 1570 C C . ALA A 1 200 ? 11.325 0.280 25.461 1.00 97.06 200 ALA A C 1
ATOM 1572 O O . ALA A 1 200 ? 11.052 -0.166 26.572 1.00 97.06 200 ALA A O 1
ATOM 1573 N N . GLN A 1 201 ? 11.201 1.586 25.190 1.00 97.00 201 GLN A N 1
ATOM 1574 C CA . GLN A 1 201 ? 10.703 2.556 26.173 1.00 97.00 201 GLN A CA 1
ATOM 1575 C C . GLN A 1 201 ? 9.267 2.255 26.614 1.00 97.00 201 GLN A C 1
ATOM 1577 O O . GLN A 1 201 ? 8.957 2.367 27.800 1.00 97.00 201 GLN A O 1
ATOM 1582 N N . ARG A 1 202 ? 8.377 1.881 25.684 1.00 96.69 202 ARG A N 1
ATOM 1583 C CA . ARG A 1 202 ? 6.993 1.509 26.019 1.00 96.69 202 ARG A CA 1
ATOM 1584 C C . ARG A 1 202 ? 6.946 0.216 26.831 1.00 96.69 202 ARG A C 1
ATOM 1586 O O . ARG A 1 202 ? 6.198 0.156 27.798 1.00 96.69 202 ARG A O 1
ATOM 1593 N N . GLU A 1 203 ? 7.733 -0.789 26.463 1.00 95.88 203 GLU A N 1
ATOM 1594 C CA . GLU A 1 203 ? 7.804 -2.064 27.190 1.00 95.88 203 GLU A CA 1
ATOM 1595 C C . GLU A 1 203 ? 8.363 -1.887 28.605 1.00 95.88 203 GLU A C 1
ATOM 1597 O O . GLU A 1 203 ? 7.807 -2.428 29.560 1.00 95.88 203 GLU A O 1
ATOM 1602 N N . LEU A 1 204 ? 9.406 -1.066 28.762 1.00 97.19 204 LEU A N 1
ATOM 1603 C CA . LEU A 1 204 ? 9.940 -0.703 30.073 1.00 97.19 204 LEU A CA 1
ATOM 1604 C C . LEU A 1 204 ? 8.885 0.022 30.917 1.00 97.19 204 LEU A C 1
ATOM 1606 O O . LEU A 1 204 ? 8.676 -0.324 32.076 1.00 97.19 204 LEU A O 1
ATOM 1610 N N . PHE A 1 205 ? 8.159 0.970 30.318 1.00 97.19 205 PHE A N 1
ATOM 1611 C CA . PHE A 1 205 ? 7.047 1.657 30.973 1.00 97.19 205 PHE A CA 1
ATOM 1612 C C . PHE A 1 205 ? 5.929 0.690 31.405 1.00 97.19 205 PHE A C 1
ATOM 1614 O O . PHE A 1 205 ? 5.438 0.797 32.529 1.00 97.19 205 PHE A O 1
ATOM 1621 N N . GLU A 1 206 ? 5.537 -0.260 30.547 1.00 95.69 206 GLU A N 1
ATOM 1622 C CA . GLU A 1 206 ? 4.549 -1.303 30.874 1.00 95.69 206 GLU A CA 1
ATOM 1623 C C . GLU A 1 206 ? 4.996 -2.172 32.054 1.00 95.69 206 GLU A C 1
ATOM 1625 O O . GLU A 1 206 ? 4.164 -2.562 32.869 1.00 95.69 206 GLU A O 1
ATOM 1630 N N . LYS A 1 207 ? 6.296 -2.456 32.161 1.00 95.38 207 LYS A N 1
ATOM 1631 C CA . LYS A 1 207 ? 6.854 -3.300 33.219 1.00 95.38 207 LYS A CA 1
ATOM 1632 C C . LYS A 1 207 ? 7.038 -2.561 34.547 1.00 95.38 207 LYS A C 1
ATOM 1634 O O . LYS A 1 207 ? 6.721 -3.117 35.592 1.00 95.38 207 LYS A O 1
ATOM 1639 N N . GLU A 1 208 ? 7.586 -1.348 34.518 1.00 96.19 208 GLU A N 1
ATOM 1640 C CA . GLU A 1 208 ? 8.078 -0.665 35.725 1.00 96.19 208 GLU A CA 1
ATOM 1641 C C . GLU A 1 208 ? 7.117 0.399 36.261 1.00 96.19 208 GLU A C 1
ATOM 1643 O O . GLU A 1 208 ? 6.967 0.546 37.472 1.00 96.19 208 GLU A O 1
ATOM 1648 N N . GLU A 1 209 ? 6.450 1.149 35.382 1.00 96.75 209 GLU A N 1
ATOM 1649 C CA . GLU A 1 209 ? 5.613 2.279 35.795 1.00 96.75 209 GLU A CA 1
ATOM 1650 C C . GLU A 1 209 ? 4.117 1.946 35.796 1.00 96.75 209 GLU A C 1
ATOM 1652 O O . GLU A 1 209 ? 3.368 2.448 36.638 1.00 96.75 209 GLU A O 1
ATOM 1657 N N . LEU A 1 210 ? 3.653 1.138 34.839 1.00 96.62 210 LEU A N 1
ATOM 1658 C CA . LEU A 1 210 ? 2.227 0.888 34.636 1.00 96.62 210 LEU A CA 1
ATOM 1659 C C . LEU A 1 210 ? 1.533 0.225 35.844 1.00 96.62 210 LEU A C 1
ATOM 1661 O O . LEU A 1 210 ? 0.435 0.689 36.164 1.00 96.62 210 LEU A O 1
ATOM 1665 N N . PRO A 1 211 ? 2.125 -0.759 36.560 1.00 95.50 211 PRO A N 1
ATOM 1666 C CA . PRO A 1 211 ? 1.508 -1.325 37.764 1.00 95.50 211 PRO A CA 1
ATOM 1667 C C . PRO A 1 211 ? 1.244 -0.266 38.844 1.00 95.50 211 PRO A C 1
ATOM 1669 O O . PRO A 1 211 ? 0.111 -0.095 39.281 1.00 95.50 211 PRO A O 1
ATOM 1672 N N . GLY A 1 212 ? 2.242 0.561 39.178 1.00 95.06 212 GLY A N 1
ATOM 1673 C CA . GLY A 1 212 ? 2.068 1.624 40.176 1.00 95.06 212 GLY A CA 1
ATOM 1674 C C . GLY A 1 212 ? 1.102 2.732 39.731 1.00 95.06 212 GLY A C 1
ATOM 1675 O O . GLY A 1 212 ? 0.475 3.400 40.555 1.00 95.06 212 GLY A O 1
ATOM 1676 N N . ARG A 1 213 ? 0.946 2.949 38.419 1.00 96.00 213 ARG A N 1
ATOM 1677 C CA . ARG A 1 213 ? -0.095 3.839 37.878 1.00 96.00 213 ARG A CA 1
ATOM 1678 C C . ARG A 1 213 ? -1.485 3.230 37.998 1.00 96.00 213 ARG A C 1
ATOM 1680 O O . ARG A 1 213 ? -2.420 3.971 38.290 1.00 96.00 213 ARG A O 1
ATOM 1687 N N . PHE A 1 214 ? -1.611 1.920 37.800 1.00 96.00 214 PHE A N 1
ATOM 1688 C CA . PHE A 1 214 ? -2.858 1.201 38.028 1.00 96.00 214 PHE A CA 1
ATOM 1689 C C . PHE A 1 214 ? -3.274 1.294 39.500 1.00 96.00 214 PHE A C 1
ATOM 1691 O O . PHE A 1 214 ? -4.407 1.678 39.772 1.00 96.00 214 PHE A O 1
ATOM 1698 N N . ASP A 1 215 ? -2.348 1.104 40.444 1.00 93.25 215 ASP A N 1
ATOM 1699 C CA . ASP A 1 215 ? -2.637 1.267 41.877 1.00 93.25 215 ASP A CA 1
ATOM 1700 C C . ASP A 1 215 ? -3.128 2.674 42.228 1.00 93.25 215 ASP A C 1
ATOM 1702 O O . ASP A 1 215 ? -4.080 2.832 42.990 1.00 93.25 215 ASP A O 1
ATOM 1706 N N . LYS A 1 216 ? -2.530 3.714 41.633 1.00 94.19 216 LYS A N 1
ATOM 1707 C CA . LYS A 1 216 ? -3.016 5.095 41.789 1.00 94.19 216 LYS A CA 1
ATOM 1708 C C . LYS A 1 216 ? -4.401 5.292 41.180 1.00 94.19 216 LYS A C 1
ATOM 1710 O O . LYS A 1 216 ? -5.228 5.981 41.766 1.00 94.19 216 LYS A O 1
ATOM 1715 N N . TRP A 1 217 ? -4.662 4.707 40.014 1.00 94.75 217 TRP A N 1
ATOM 1716 C CA . TRP A 1 217 ? -5.970 4.780 39.365 1.00 94.75 217 TRP A CA 1
ATOM 1717 C C . TRP A 1 217 ? -7.064 4.098 40.202 1.00 94.75 217 TRP A C 1
ATOM 1719 O O . TRP A 1 217 ? -8.165 4.635 40.308 1.00 94.75 217 TRP A O 1
ATOM 1729 N N . LEU A 1 218 ? -6.745 2.987 40.875 1.00 93.12 218 LEU A N 1
ATOM 1730 C CA . LEU A 1 218 ? -7.661 2.273 41.775 1.00 93.12 218 LEU A CA 1
ATOM 1731 C C . LEU A 1 218 ? -8.111 3.096 42.992 1.00 93.12 218 LEU A C 1
ATOM 1733 O O . LEU A 1 218 ? -9.136 2.770 43.582 1.00 93.12 218 LEU A O 1
ATOM 1737 N N . GLN A 1 219 ? -7.395 4.164 43.360 1.00 92.06 219 GLN A N 1
ATOM 1738 C CA . GLN A 1 219 ? -7.799 5.048 44.463 1.00 92.06 219 GLN A CA 1
ATOM 1739 C C . GLN A 1 219 ? -8.995 5.937 44.101 1.00 92.06 219 GLN A C 1
ATOM 1741 O O . GLN A 1 219 ? -9.724 6.377 44.986 1.00 92.06 219 GLN A O 1
ATOM 1746 N N . ASN A 1 220 ? -9.187 6.235 42.814 1.00 90.75 220 ASN A N 1
ATOM 1747 C CA . ASN A 1 220 ? -10.293 7.063 42.342 1.00 90.75 220 ASN A CA 1
ATOM 1748 C C . ASN A 1 220 ? -10.721 6.659 40.919 1.00 90.75 220 ASN A C 1
ATOM 1750 O O . ASN A 1 220 ? -10.545 7.432 39.968 1.00 90.75 220 ASN A O 1
ATOM 1754 N N . PRO A 1 221 ? -11.240 5.434 40.740 1.00 88.88 221 PRO A N 1
ATOM 1755 C CA . PRO A 1 221 ? -11.708 4.985 39.444 1.00 88.88 221 PRO A CA 1
ATOM 1756 C C . PRO A 1 221 ? -13.015 5.705 39.082 1.00 88.88 221 PRO A C 1
ATOM 1758 O O . PRO A 1 221 ? -13.831 6.016 39.957 1.00 88.88 221 PRO A O 1
ATOM 1761 N N . PRO A 1 222 ? -13.269 5.947 37.787 1.00 86.69 222 PRO A N 1
ATOM 1762 C CA . PRO A 1 222 ? -14.572 6.421 37.350 1.00 86.69 222 PRO A CA 1
ATOM 1763 C C . PRO A 1 222 ? -15.649 5.398 37.733 1.00 86.69 222 PRO A C 1
ATOM 1765 O O . PRO A 1 222 ? -15.436 4.186 37.655 1.00 86.69 222 PRO A O 1
ATOM 1768 N N . LYS A 1 223 ? -16.826 5.892 38.127 1.00 80.56 223 LYS A N 1
ATOM 1769 C CA . LYS A 1 223 ? -17.971 5.026 38.422 1.00 80.56 223 LYS A CA 1
ATOM 1770 C C . LYS A 1 223 ? -18.377 4.255 37.169 1.00 80.56 223 LYS A C 1
ATOM 1772 O O . LYS A 1 223 ? -18.401 4.817 36.072 1.00 80.56 223 LYS A O 1
ATOM 1777 N N . LYS A 1 224 ? -18.745 2.986 37.349 1.00 76.62 224 LYS A N 1
ATOM 1778 C CA . LYS A 1 224 ? -19.393 2.212 36.292 1.00 76.62 224 LYS A CA 1
ATOM 1779 C C . LYS A 1 224 ? -20.697 2.918 35.897 1.00 76.62 224 LYS A C 1
ATOM 1781 O O . LYS A 1 224 ? -21.451 3.313 36.792 1.00 76.62 224 LYS A O 1
ATOM 1786 N N . PRO A 1 225 ? -20.969 3.104 34.595 1.00 71.69 225 PRO A N 1
ATOM 1787 C CA . PRO A 1 225 ? -22.262 3.602 34.153 1.00 71.69 225 PRO A CA 1
ATOM 1788 C C . PRO A 1 225 ? -23.394 2.714 34.707 1.00 71.69 225 PRO A C 1
ATOM 1790 O O . PRO A 1 225 ? -23.249 1.490 34.702 1.00 71.69 225 PRO A O 1
ATOM 1793 N N . PRO A 1 226 ? -24.505 3.297 35.197 1.00 60.31 226 PRO A N 1
ATOM 1794 C CA . PRO A 1 226 ? -25.587 2.543 35.839 1.00 60.31 226 PRO A CA 1
ATOM 1795 C C . PRO A 1 226 ? -26.344 1.618 34.873 1.00 60.31 226 PRO A C 1
ATOM 1797 O O . PRO A 1 226 ? -26.984 0.668 35.315 1.00 60.31 226 PRO A O 1
ATOM 1800 N N . ALA A 1 227 ? -26.251 1.873 33.566 1.00 67.56 227 ALA A N 1
ATOM 1801 C CA . ALA A 1 227 ? -26.772 1.023 32.503 1.00 67.56 227 ALA A CA 1
ATOM 1802 C C . ALA A 1 227 ? -25.635 0.609 31.559 1.00 67.56 227 ALA A C 1
ATOM 1804 O O . ALA A 1 227 ? -24.649 1.338 31.411 1.00 67.56 227 ALA A O 1
ATOM 1805 N N . GLN A 1 228 ? -25.770 -0.552 30.907 1.00 73.56 228 GLN A N 1
ATOM 1806 C CA . GLN A 1 228 ? -24.882 -0.880 29.790 1.00 73.56 228 GLN A CA 1
ATOM 1807 C C . GLN A 1 228 ? -25.051 0.188 28.698 1.00 73.56 228 GLN A C 1
ATOM 1809 O O . GLN A 1 228 ? -26.190 0.560 28.411 1.00 73.56 228 GLN A O 1
ATOM 1814 N N . PRO A 1 229 ? -23.956 0.711 28.118 1.00 84.62 229 PRO A N 1
ATOM 1815 C CA . PRO A 1 229 ? -24.065 1.687 27.041 1.00 84.62 229 PRO A CA 1
ATOM 1816 C C . PRO A 1 229 ? -24.727 1.047 25.817 1.00 84.62 229 PRO A C 1
ATOM 1818 O O . PRO A 1 229 ? -24.541 -0.148 25.571 1.00 84.62 229 PRO A O 1
ATOM 1821 N N . ASP A 1 230 ? -25.398 1.855 24.996 1.00 90.88 230 ASP A N 1
ATOM 1822 C CA . ASP A 1 230 ? -25.862 1.392 23.685 1.00 90.88 230 ASP A CA 1
ATOM 1823 C C . ASP A 1 230 ? -24.678 0.942 22.830 1.00 90.88 230 ASP A C 1
ATOM 1825 O O . ASP A 1 230 ? -24.769 -0.055 22.116 1.00 90.88 230 ASP A O 1
ATOM 1829 N N . TRP A 1 231 ? -23.542 1.639 22.943 1.00 96.00 231 TRP A N 1
ATOM 1830 C CA . TRP A 1 231 ? -22.342 1.354 22.167 1.00 96.00 231 TRP A CA 1
ATOM 1831 C C . TRP A 1 231 ? -21.104 1.173 23.033 1.00 96.00 231 TRP A C 1
ATOM 1833 O O . TRP A 1 231 ? -20.645 2.079 23.734 1.00 96.00 231 TRP A O 1
ATOM 1843 N N . ALA A 1 232 ? -20.482 0.011 22.898 1.00 95.06 232 ALA A N 1
ATOM 1844 C CA . ALA A 1 232 ? -19.192 -0.272 23.488 1.00 95.06 232 ALA A CA 1
ATOM 1845 C C . ALA A 1 232 ? -18.073 -0.030 22.465 1.00 95.06 232 ALA A C 1
ATOM 1847 O O . ALA A 1 232 ? -17.954 -0.745 21.467 1.00 95.06 232 ALA A O 1
ATOM 1848 N N . ILE A 1 233 ? -17.260 0.999 22.710 1.00 96.56 233 ILE A N 1
ATOM 1849 C CA . ILE A 1 233 ? -16.152 1.415 21.837 1.00 96.56 233 ILE A CA 1
ATOM 1850 C C . ILE A 1 233 ? -15.017 0.391 21.919 1.00 96.56 233 ILE A C 1
ATOM 1852 O O . ILE A 1 233 ? -14.563 0.054 23.014 1.00 96.56 233 ILE A O 1
ATOM 1856 N N . LEU A 1 234 ? -14.531 -0.035 20.752 1.00 96.38 234 LEU A N 1
ATOM 1857 C CA . LEU A 1 234 ? -13.436 -0.985 20.552 1.00 96.38 234 LEU A CA 1
ATOM 1858 C C . LEU A 1 234 ? -12.091 -0.258 20.423 1.00 96.38 234 LEU A C 1
ATOM 1860 O O . LEU A 1 234 ? -11.480 -0.213 19.354 1.00 96.38 234 LEU A O 1
ATOM 1864 N N . GLY A 1 235 ? -11.619 0.337 21.515 1.00 92.25 235 GLY A N 1
ATOM 1865 C CA . GLY A 1 235 ? -10.312 0.995 21.548 1.00 92.25 235 GLY A CA 1
ATOM 1866 C C . GLY A 1 235 ? -9.128 0.019 21.542 1.00 92.25 235 GLY A C 1
ATOM 1867 O O . GLY A 1 235 ? -8.000 0.424 21.270 1.00 92.25 235 GLY A O 1
ATOM 1868 N N . ASN A 1 236 ? -9.380 -1.263 21.811 1.00 91.81 236 ASN A N 1
ATOM 1869 C CA . ASN A 1 236 ? -8.450 -2.379 21.655 1.00 91.81 236 ASN A CA 1
ATOM 1870 C C . ASN A 1 236 ? -8.396 -2.946 20.224 1.00 91.81 236 ASN A C 1
ATOM 1872 O O . ASN A 1 236 ? -7.742 -3.968 20.015 1.00 91.81 236 ASN A O 1
ATOM 1876 N N . ALA A 1 237 ? -9.111 -2.350 19.264 1.00 95.75 237 ALA A N 1
ATOM 1877 C CA . ALA A 1 237 ? -9.073 -2.810 17.886 1.00 95.75 237 ALA A CA 1
ATOM 1878 C C . ALA A 1 237 ? -7.656 -2.689 17.302 1.00 95.75 237 ALA A C 1
ATOM 1880 O O . ALA A 1 237 ? -6.912 -1.747 17.577 1.00 95.75 237 ALA A O 1
ATOM 1881 N N . GLU A 1 238 ? -7.313 -3.638 16.442 1.00 95.81 238 GLU A N 1
ATOM 1882 C CA . GLU A 1 238 ? -6.039 -3.734 15.738 1.00 95.81 238 GLU A CA 1
ATOM 1883 C C . GLU A 1 238 ? -6.297 -3.532 14.234 1.00 95.81 238 GLU A C 1
ATOM 1885 O O . GLU A 1 238 ? -6.402 -4.499 13.475 1.00 95.81 238 GLU A O 1
ATOM 1890 N N . PRO A 1 239 ? -6.503 -2.281 13.779 1.00 97.00 239 PRO A N 1
ATOM 1891 C CA . PRO A 1 239 ? -6.727 -1.987 12.372 1.00 97.00 239 PRO A CA 1
ATOM 1892 C C . PRO A 1 239 ? -5.430 -2.060 11.561 1.00 97.00 239 PRO A C 1
ATOM 1894 O O . PRO A 1 239 ? -4.388 -1.534 11.955 1.00 97.00 239 PRO A O 1
ATOM 1897 N N . LYS A 1 240 ? -5.519 -2.649 10.369 1.00 96.44 240 LYS A N 1
ATOM 1898 C CA . LYS A 1 240 ? -4.427 -2.723 9.398 1.00 96.44 240 LYS A CA 1
ATOM 1899 C C . LYS A 1 240 ? -4.910 -2.325 8.009 1.00 96.44 240 LYS A C 1
ATOM 1901 O O . LYS A 1 240 ? -5.894 -2.869 7.518 1.00 96.44 240 LYS A O 1
ATOM 1906 N N . SER A 1 241 ? -4.184 -1.420 7.360 1.00 96.75 241 SER A N 1
ATOM 1907 C CA . SER A 1 241 ? -4.334 -1.123 5.931 1.00 96.75 241 SER A CA 1
ATOM 1908 C C . SER A 1 241 ? -3.511 -2.122 5.123 1.00 96.75 241 SER A C 1
ATOM 1910 O O . SER A 1 241 ? -2.362 -2.406 5.474 1.00 96.75 241 SER A O 1
ATOM 1912 N N . LEU A 1 242 ? -4.086 -2.660 4.046 1.00 96.12 242 LEU A N 1
ATOM 1913 C CA . LEU A 1 242 ? -3.351 -3.513 3.109 1.00 96.12 242 LEU A CA 1
ATOM 1914 C C . LEU A 1 242 ? -2.495 -2.700 2.132 1.00 96.12 242 LEU A C 1
ATOM 1916 O O . LEU A 1 242 ? -1.552 -3.242 1.567 1.00 96.12 242 LEU A O 1
ATOM 1920 N N . GLU A 1 243 ? -2.776 -1.405 1.992 1.00 93.19 243 GLU A N 1
ATOM 1921 C CA . GLU A 1 243 ? -2.073 -0.497 1.081 1.00 93.19 243 GLU A CA 1
ATOM 1922 C C . GLU A 1 243 ? -1.166 0.504 1.824 1.00 93.19 243 GLU A C 1
ATOM 1924 O O . GLU A 1 243 ? -0.679 1.465 1.236 1.00 93.19 243 GLU A O 1
ATOM 1929 N N . GLY A 1 244 ? -0.905 0.282 3.119 1.00 89.88 244 GLY A N 1
ATOM 1930 C CA . GLY A 1 244 ? 0.162 0.953 3.871 1.00 89.88 244 GLY A CA 1
ATOM 1931 C C . GLY A 1 244 ? -0.211 2.247 4.606 1.00 89.88 244 GLY A C 1
ATOM 1932 O O . GLY A 1 244 ? 0.689 2.979 5.021 1.00 89.88 244 GLY A O 1
ATOM 1933 N N . ALA A 1 245 ? -1.497 2.556 4.796 1.00 93.56 245 ALA A N 1
ATOM 1934 C CA . ALA A 1 245 ? -1.904 3.624 5.715 1.00 93.56 245 ALA A CA 1
ATOM 1935 C C . ALA A 1 245 ? -1.669 3.218 7.185 1.00 93.56 245 ALA A C 1
ATOM 1937 O O . ALA A 1 245 ? -1.903 2.073 7.573 1.00 93.56 245 ALA A O 1
ATOM 1938 N N . THR A 1 246 ? -1.246 4.163 8.027 1.00 95.19 246 THR A N 1
ATOM 1939 C CA . THR A 1 246 ? -0.960 3.890 9.446 1.00 95.19 246 THR A CA 1
ATOM 1940 C C . THR A 1 246 ? -2.077 4.414 10.338 1.00 95.19 246 THR A C 1
ATOM 1942 O O . THR A 1 246 ? -2.440 5.586 10.242 1.00 95.19 246 THR A O 1
ATOM 1945 N N . PHE A 1 247 ? -2.582 3.570 11.238 1.00 96.75 247 PHE A N 1
ATOM 1946 C CA . PHE A 1 247 ? -3.598 3.918 12.231 1.00 96.75 247 PHE A CA 1
ATOM 1947 C C . PHE A 1 247 ? -2.935 4.318 13.544 1.00 96.75 247 PHE A C 1
ATOM 1949 O O . PHE A 1 247 ? -2.204 3.533 14.137 1.00 96.75 247 PHE A O 1
ATOM 1956 N N . VAL A 1 248 ? -3.201 5.530 14.021 1.00 96.00 248 VAL A N 1
ATOM 1957 C CA . VAL A 1 248 ? -2.639 6.039 15.274 1.00 96.00 248 VAL A CA 1
ATOM 1958 C C . VAL A 1 248 ? -3.739 6.070 16.336 1.00 96.00 248 VAL A C 1
ATOM 1960 O O . VAL A 1 248 ? -4.633 6.918 16.233 1.00 96.00 248 VAL A O 1
ATOM 1963 N N . PRO A 1 249 ? -3.697 5.205 17.365 1.00 94.50 249 PRO A N 1
ATOM 1964 C CA . PRO A 1 249 ? -4.739 5.160 18.388 1.00 94.50 249 PRO A CA 1
ATOM 1965 C C . PRO A 1 249 ? -4.827 6.477 19.171 1.00 94.50 249 PRO A C 1
ATOM 1967 O O . PRO A 1 249 ? -3.824 7.162 19.398 1.00 94.50 249 PRO A O 1
ATOM 1970 N N . GLN A 1 250 ? -6.043 6.840 19.575 1.00 94.50 250 GLN A N 1
ATOM 1971 C CA . GLN A 1 250 ? -6.364 8.047 20.337 1.00 94.50 250 GLN A CA 1
ATOM 1972 C C . GLN A 1 250 ? -7.013 7.701 21.688 1.00 94.50 250 GLN A C 1
ATOM 1974 O O . GLN A 1 250 ? -7.501 6.596 21.923 1.00 94.50 250 GLN A O 1
ATOM 1979 N N . THR A 1 251 ? -7.034 8.671 22.605 1.00 91.88 251 THR A N 1
ATOM 1980 C CA . THR A 1 251 ? -7.582 8.503 23.965 1.00 91.88 251 THR A CA 1
ATOM 1981 C C . THR A 1 251 ? -9.097 8.288 23.996 1.00 91.88 251 THR A C 1
ATOM 1983 O O . THR A 1 251 ? -9.607 7.692 24.940 1.00 91.88 251 THR A O 1
ATOM 1986 N N . ASP A 1 252 ? -9.813 8.722 22.958 1.00 92.88 252 ASP A N 1
ATOM 1987 C CA . ASP A 1 252 ? -11.263 8.549 22.776 1.00 92.88 252 ASP A CA 1
ATOM 1988 C C . ASP A 1 252 ? -11.649 7.182 22.159 1.00 92.88 252 ASP A C 1
ATOM 1990 O O . ASP A 1 252 ? -12.820 6.957 21.849 1.00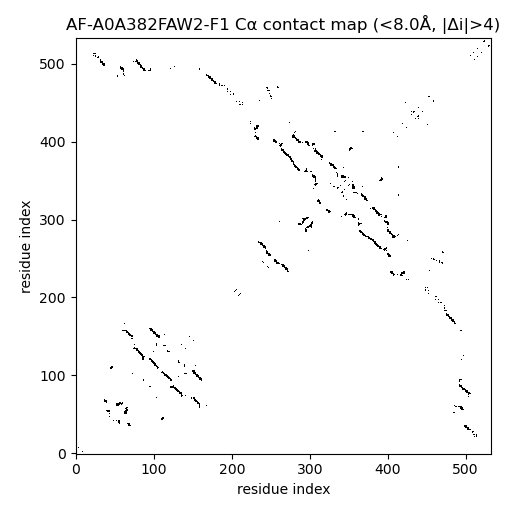 92.88 252 ASP A O 1
ATOM 1994 N N . GLY A 1 253 ? -10.678 6.275 21.969 1.00 93.69 253 GLY A N 1
ATOM 1995 C CA . GLY A 1 253 ? -10.876 4.959 21.349 1.00 93.69 253 GLY A CA 1
ATOM 1996 C C . GLY A 1 253 ? -10.984 4.991 19.820 1.00 93.69 253 GLY A C 1
ATOM 1997 O O . GLY A 1 253 ? -11.286 3.971 19.207 1.00 93.69 253 GLY A O 1
ATOM 1998 N N . SER A 1 254 ? -10.750 6.148 19.195 1.00 97.44 254 SER A N 1
ATOM 1999 C CA . SER A 1 254 ? -10.639 6.273 17.741 1.00 97.44 254 SER A CA 1
ATOM 2000 C C . SER A 1 254 ? -9.204 6.061 17.249 1.00 97.44 254 SER A C 1
ATOM 2002 O O . SER A 1 254 ? -8.247 6.031 18.028 1.00 97.44 254 SER A O 1
ATOM 2004 N N . PHE A 1 255 ? -9.041 5.975 15.933 1.00 97.88 255 PHE A N 1
ATOM 2005 C CA . PHE A 1 255 ? -7.746 5.853 15.272 1.00 97.88 255 PHE A CA 1
ATOM 2006 C C . PHE A 1 255 ? -7.593 6.982 14.260 1.00 97.88 255 PHE A C 1
ATOM 2008 O O . PHE A 1 255 ? -8.413 7.100 13.366 1.00 97.88 255 PHE A O 1
ATOM 2015 N N . LEU A 1 256 ? -6.554 7.810 14.360 1.00 97.75 256 LEU A N 1
ATOM 2016 C CA . LEU A 1 256 ? -6.245 8.831 13.355 1.00 97.75 256 LEU A CA 1
ATOM 2017 C C . LEU A 1 256 ? -5.309 8.241 12.300 1.00 97.75 256 LEU A C 1
ATOM 2019 O O . LEU A 1 256 ? -4.224 7.768 12.635 1.00 97.75 256 LEU A O 1
ATOM 2023 N N . LEU A 1 257 ? -5.697 8.288 11.030 1.00 96.81 257 LEU A N 1
ATOM 2024 C CA . LEU A 1 257 ? -4.856 7.815 9.941 1.00 96.81 257 LEU A CA 1
ATOM 2025 C C . LEU A 1 257 ? -3.814 8.855 9.533 1.00 96.81 257 LEU A C 1
ATOM 2027 O O . LEU A 1 257 ? -4.120 10.026 9.305 1.00 96.81 257 LEU A O 1
ATOM 2031 N N . VAL A 1 258 ? -2.582 8.390 9.350 1.00 93.94 258 VAL A N 1
ATOM 2032 C CA . VAL A 1 258 ? -1.431 9.188 8.905 1.00 93.94 258 VAL A CA 1
ATOM 2033 C C . VAL A 1 258 ? -0.616 8.421 7.853 1.00 93.94 258 VAL A C 1
ATOM 2035 O O . VAL A 1 258 ? -0.944 7.291 7.487 1.00 93.94 258 VAL A O 1
ATOM 2038 N N . GLY A 1 259 ? 0.447 9.043 7.338 1.00 90.38 259 GLY A N 1
ATOM 2039 C CA . GLY A 1 259 ? 1.326 8.423 6.344 1.00 90.38 259 GLY A CA 1
ATOM 2040 C C . GLY A 1 259 ? 0.672 8.337 4.964 1.00 90.38 259 GLY A C 1
ATOM 2041 O O . GLY A 1 259 ? -0.007 9.275 4.532 1.00 90.38 259 GLY A O 1
ATOM 2042 N N . LEU A 1 260 ? 0.875 7.217 4.269 1.00 89.44 260 LEU A N 1
ATOM 2043 C CA . LEU A 1 260 ? 0.373 6.993 2.913 1.00 89.44 260 LEU A CA 1
ATOM 2044 C C . LEU A 1 260 ? -1.158 7.131 2.855 1.00 89.44 260 LEU A C 1
ATOM 2046 O O . LEU A 1 260 ? -1.876 6.647 3.730 1.00 89.44 260 LEU A O 1
ATOM 2050 N N . ASN A 1 261 ? -1.659 7.836 1.839 1.00 91.94 261 ASN A N 1
ATOM 2051 C CA . ASN A 1 261 ? -3.077 7.869 1.484 1.00 91.94 261 ASN A CA 1
ATOM 2052 C C . ASN A 1 261 ? -3.221 7.189 0.118 1.00 91.94 261 ASN A C 1
ATOM 2054 O O . ASN A 1 261 ? -2.977 7.841 -0.902 1.00 91.94 261 ASN A O 1
ATOM 2058 N N . PRO A 1 262 ? -3.483 5.877 0.084 1.00 89.31 262 PRO A N 1
ATOM 2059 C CA . PRO A 1 262 ? -3.506 5.130 -1.160 1.00 89.31 262 PRO A CA 1
ATOM 2060 C C . PRO A 1 262 ? -4.768 5.466 -1.971 1.00 89.31 262 PRO A C 1
ATOM 2062 O O . PRO A 1 262 ? -5.766 5.962 -1.448 1.00 89.31 262 PRO A O 1
ATOM 2065 N N . ARG A 1 263 ? -4.713 5.233 -3.287 1.00 91.06 263 ARG A N 1
ATOM 2066 C CA . ARG A 1 263 ? -5.847 5.509 -4.187 1.00 91.06 263 ARG A CA 1
ATOM 2067 C C . ARG A 1 263 ? -6.999 4.528 -3.990 1.00 91.06 263 ARG A C 1
ATOM 2069 O O . ARG A 1 263 ? -8.125 4.887 -4.272 1.00 91.06 263 ARG A O 1
ATOM 2076 N N . ASN A 1 264 ? -6.703 3.305 -3.581 1.00 93.69 264 ASN A N 1
ATOM 2077 C CA . ASN A 1 264 ? -7.681 2.347 -3.091 1.00 93.69 264 ASN A CA 1
ATOM 2078 C C . ASN A 1 264 ? -7.105 1.756 -1.808 1.00 93.69 264 ASN A C 1
ATOM 2080 O O . ASN A 1 264 ? -5.889 1.775 -1.644 1.00 93.69 264 ASN A O 1
ATOM 2084 N N . ASP A 1 265 ? -7.938 1.216 -0.931 1.00 96.12 265 ASP A N 1
ATOM 2085 C CA . ASP A 1 265 ? -7.456 0.526 0.264 1.00 96.12 265 ASP A CA 1
ATOM 2086 C C . ASP A 1 265 ? -8.417 -0.585 0.677 1.00 96.12 265 ASP A C 1
ATOM 2088 O O . ASP A 1 265 ? -9.614 -0.537 0.383 1.00 96.12 265 ASP A O 1
ATOM 2092 N N . ARG A 1 266 ? -7.887 -1.566 1.400 1.00 97.31 266 ARG A N 1
ATOM 2093 C CA . ARG A 1 266 ? -8.667 -2.507 2.196 1.00 97.31 266 ARG A CA 1
ATOM 2094 C C . ARG A 1 266 ? -8.145 -2.462 3.613 1.00 97.31 266 ARG A C 1
ATOM 2096 O O . ARG A 1 266 ? -6.959 -2.685 3.848 1.00 97.31 266 ARG A O 1
ATOM 2103 N N . TRP A 1 267 ? -9.041 -2.245 4.559 1.00 98.06 267 TRP A N 1
ATOM 2104 C CA . TRP A 1 267 ? -8.723 -2.381 5.967 1.00 98.06 267 TRP A CA 1
ATOM 2105 C C . TRP A 1 267 ? -9.179 -3.733 6.475 1.00 98.06 267 TRP A C 1
ATOM 2107 O O . TRP A 1 267 ? -10.259 -4.204 6.121 1.00 98.06 267 TRP A O 1
ATOM 2117 N N . VAL A 1 268 ? -8.355 -4.330 7.323 1.00 98.31 268 VAL A N 1
ATOM 2118 C CA . VAL A 1 268 ? -8.703 -5.488 8.139 1.00 98.31 268 VAL A CA 1
ATOM 2119 C C . VAL A 1 268 ? -8.580 -5.039 9.584 1.00 98.31 268 VAL A C 1
ATOM 2121 O O . VAL A 1 268 ? -7.491 -4.683 10.029 1.00 98.31 268 VAL A O 1
ATOM 2124 N N . VAL A 1 269 ? -9.700 -4.995 10.294 1.00 98.38 269 VAL A N 1
ATOM 2125 C CA . VAL A 1 269 ? -9.768 -4.540 11.684 1.00 98.38 269 VAL A CA 1
ATOM 2126 C C . VAL A 1 269 ? -10.181 -5.710 12.548 1.00 98.38 269 VAL A C 1
ATOM 2128 O O . VAL A 1 269 ? -11.287 -6.222 12.398 1.00 98.38 269 VAL A O 1
ATOM 2131 N N . THR A 1 270 ? -9.302 -6.142 13.445 1.00 97.69 270 THR A N 1
ATOM 2132 C CA . THR A 1 270 ? -9.607 -7.218 14.391 1.00 97.69 270 THR A CA 1
ATOM 2133 C C . THR A 1 270 ? -9.806 -6.666 15.790 1.00 97.69 270 THR A C 1
ATOM 2135 O O . THR A 1 270 ? -9.032 -5.824 16.231 1.00 97.69 270 THR A O 1
ATOM 2138 N N . ALA A 1 271 ? -10.818 -7.141 16.509 1.00 96.12 271 ALA A N 1
ATOM 2139 C CA . ALA A 1 271 ? -11.059 -6.741 17.892 1.00 96.12 271 ALA A CA 1
ATOM 2140 C C . ALA A 1 271 ? -11.540 -7.928 18.727 1.00 96.12 271 ALA A C 1
ATOM 2142 O O . ALA A 1 271 ? -12.379 -8.717 18.285 1.00 96.12 271 ALA A O 1
ATOM 2143 N N . LYS A 1 272 ? -11.009 -8.048 19.948 1.00 94.75 272 LYS A N 1
ATOM 2144 C CA . LYS A 1 272 ? -11.514 -8.989 20.954 1.00 94.75 272 LYS A CA 1
ATOM 2145 C C . LYS A 1 272 ? -12.631 -8.311 21.736 1.00 94.75 272 LYS A C 1
ATOM 2147 O O . LYS A 1 272 ? -12.414 -7.239 22.300 1.00 94.75 272 LYS A O 1
ATOM 2152 N N . VAL A 1 273 ? -13.793 -8.944 21.776 1.00 94.06 273 VAL A N 1
ATOM 2153 C CA . VAL A 1 273 ? -15.006 -8.438 22.416 1.00 94.06 273 VAL A CA 1
ATOM 2154 C C . VAL A 1 273 ? -15.422 -9.409 23.510 1.00 94.06 273 VAL A C 1
ATOM 2156 O O . VAL A 1 273 ? -15.757 -10.557 23.232 1.00 94.06 273 VAL A O 1
ATOM 2159 N N . ASP A 1 274 ? -15.385 -8.932 24.750 1.00 89.19 274 ASP A N 1
ATOM 2160 C CA . ASP A 1 274 ? -15.724 -9.688 25.962 1.00 89.19 274 ASP A CA 1
ATOM 2161 C C . ASP A 1 274 ? -17.196 -9.441 26.333 1.00 89.19 274 ASP A C 1
ATOM 2163 O O . ASP A 1 274 ? -17.515 -8.863 27.368 1.00 89.19 274 ASP A O 1
ATOM 2167 N N . LEU A 1 275 ? -18.094 -9.765 25.399 1.00 89.62 275 LEU A N 1
ATOM 2168 C CA . LEU A 1 275 ? -19.541 -9.735 25.603 1.00 89.62 275 LEU A CA 1
ATOM 2169 C C . LEU A 1 275 ? -20.119 -11.106 25.249 1.00 89.62 275 LEU A C 1
ATOM 2171 O O . LEU A 1 275 ? -19.715 -11.664 24.223 1.00 89.62 275 LEU A O 1
ATOM 2175 N N . PRO A 1 276 ? -21.103 -11.605 26.020 1.00 90.62 276 PRO A N 1
ATOM 2176 C CA . PRO A 1 276 ? -21.735 -12.893 25.747 1.00 90.62 276 PRO A CA 1
ATOM 2177 C C . PRO A 1 276 ? -22.573 -12.865 24.464 1.00 90.62 276 PRO A C 1
ATOM 2179 O O . PRO A 1 276 ? -22.716 -13.887 23.804 1.00 90.62 276 PRO A O 1
ATOM 2182 N N . SER A 1 277 ? -23.100 -11.695 24.084 1.00 94.81 277 SER A N 1
ATOM 2183 C CA . SER A 1 277 ? -23.922 -11.499 22.888 1.00 94.81 277 SER A CA 1
ATOM 2184 C C . SER A 1 277 ? -23.647 -10.137 22.252 1.00 94.81 277 SER A C 1
ATOM 2186 O O . SER A 1 277 ? -23.649 -9.111 22.936 1.00 94.81 277 SER A O 1
ATOM 2188 N N . VAL A 1 278 ? -23.484 -10.118 20.928 1.00 97.19 278 VAL A N 1
ATOM 2189 C CA . VAL A 1 278 ? -23.358 -8.899 20.114 1.00 97.19 278 VAL A CA 1
ATOM 2190 C C . VAL A 1 278 ? -24.362 -8.933 18.969 1.00 97.19 278 VAL A C 1
ATOM 2192 O O . VAL A 1 278 ? -24.527 -9.959 18.309 1.00 97.19 278 VAL A O 1
ATOM 2195 N N . ARG A 1 279 ? -25.022 -7.802 18.723 1.00 97.75 279 ARG A N 1
ATOM 2196 C CA . ARG A 1 279 ? -26.141 -7.669 17.781 1.00 97.75 279 ARG A CA 1
ATOM 2197 C C . ARG A 1 279 ? -25.966 -6.568 16.745 1.00 97.75 279 ARG A C 1
ATOM 2199 O O . ARG A 1 279 ? -26.698 -6.568 15.766 1.00 97.75 279 ARG A O 1
ATOM 2206 N N . ALA A 1 280 ? -25.031 -5.643 16.932 1.00 98.25 280 ALA A N 1
ATOM 2207 C CA . ALA A 1 280 ? -24.796 -4.579 15.964 1.00 98.25 280 ALA A CA 1
ATOM 2208 C C . ALA A 1 280 ? -23.361 -4.056 16.020 1.00 98.25 280 ALA A C 1
ATOM 2210 O O . ALA A 1 280 ? -22.660 -4.212 17.025 1.00 98.25 280 ALA A O 1
ATOM 2211 N N . ILE A 1 281 ? -22.961 -3.374 14.949 1.00 98.38 281 ILE A N 1
ATOM 2212 C CA . ILE A 1 281 ? -21.736 -2.572 14.875 1.00 98.38 281 ILE A CA 1
ATOM 2213 C C . ILE A 1 281 ? -22.070 -1.123 14.536 1.00 98.38 281 ILE A C 1
ATOM 2215 O O . ILE A 1 281 ? -23.002 -0.859 13.776 1.00 98.38 281 ILE A O 1
ATOM 2219 N N . ARG A 1 282 ? -21.258 -0.197 15.048 1.00 98.62 282 ARG A N 1
ATOM 2220 C CA . ARG A 1 282 ? -21.251 1.213 14.648 1.00 98.62 282 ARG A CA 1
ATOM 2221 C C . ARG A 1 282 ? -19.865 1.605 14.164 1.00 98.62 282 ARG A C 1
ATOM 2223 O O . ARG A 1 282 ? -18.859 1.277 14.798 1.00 98.62 282 ARG A O 1
ATOM 2230 N N . ILE A 1 283 ? -19.821 2.320 13.048 1.00 98.69 283 ILE A N 1
ATOM 2231 C CA . ILE A 1 283 ? -18.610 2.915 12.489 1.00 98.69 283 ILE A CA 1
ATOM 2232 C C . ILE A 1 283 ? -18.819 4.418 12.448 1.00 98.69 283 ILE A C 1
ATOM 2234 O O . ILE A 1 283 ? -19.747 4.916 11.809 1.00 98.69 283 ILE A O 1
ATOM 2238 N N . GLU A 1 284 ? -17.925 5.139 13.106 1.00 98.69 284 GLU A N 1
ATOM 2239 C CA . GLU A 1 284 ? -17.941 6.593 13.144 1.00 98.69 284 GLU A CA 1
ATOM 2240 C C . GLU A 1 284 ? -16.753 7.140 12.361 1.00 98.69 284 GLU A C 1
ATOM 2242 O O . GLU A 1 284 ? -15.616 6.712 12.552 1.00 98.69 284 GLU A O 1
ATOM 2247 N N . ALA A 1 285 ? -17.018 8.105 11.491 1.00 98.50 285 ALA A N 1
ATOM 2248 C CA . ALA A 1 285 ? -16.040 8.883 10.756 1.00 98.50 285 ALA A CA 1
ATOM 2249 C C . ALA A 1 285 ? -15.910 10.250 11.443 1.00 98.50 285 ALA A C 1
ATOM 2251 O O . ALA A 1 285 ? -16.737 11.143 11.251 1.00 98.50 285 ALA A O 1
ATOM 2252 N N . LEU A 1 286 ? -14.887 10.405 12.284 1.00 98.62 286 LEU A N 1
ATOM 2253 C CA . LEU A 1 286 ? -14.692 11.597 13.110 1.00 98.62 286 LEU A CA 1
ATOM 2254 C C . LEU A 1 286 ? -13.864 12.668 12.387 1.00 98.62 286 LEU A C 1
ATOM 2256 O O . LEU A 1 286 ? -13.097 12.391 11.462 1.00 98.62 286 LEU A O 1
ATOM 2260 N N . THR A 1 287 ? -13.991 13.911 12.845 1.00 98.31 287 THR A N 1
ATOM 2261 C CA . THR A 1 287 ? -13.197 15.039 12.349 1.00 98.31 287 THR A CA 1
ATOM 2262 C C . THR A 1 287 ? -11.866 15.152 13.082 1.00 98.31 287 THR A C 1
ATOM 2264 O O . THR A 1 287 ? -11.715 14.742 14.237 1.00 98.31 287 THR A O 1
ATOM 2267 N N . ASP A 1 288 ? -10.884 15.739 12.405 1.00 98.12 288 ASP A N 1
ATOM 2268 C CA . ASP A 1 288 ? -9.604 16.110 13.001 1.00 98.12 288 ASP A CA 1
ATOM 2269 C C . ASP A 1 288 ? -8.994 17.277 12.216 1.00 98.12 288 ASP A C 1
ATOM 2271 O O . ASP A 1 288 ? -9.046 17.306 10.985 1.00 98.12 288 ASP A O 1
ATOM 2275 N N . LYS A 1 289 ? -8.399 18.247 12.920 1.00 97.38 289 LYS A N 1
ATOM 2276 C CA . LYS A 1 289 ? -7.814 19.455 12.307 1.00 97.38 289 LYS A CA 1
ATOM 2277 C C . LYS A 1 289 ? -6.644 19.145 11.366 1.00 97.38 289 LYS A C 1
ATOM 2279 O O . LYS A 1 289 ? -6.311 19.966 10.517 1.00 97.38 289 LYS A O 1
ATOM 2284 N N . SER A 1 290 ? -5.999 17.988 11.520 1.00 95.88 290 SER A N 1
ATOM 2285 C CA . SER A 1 290 ? -4.914 17.544 10.638 1.00 95.88 290 SER A CA 1
ATOM 2286 C C . SER A 1 290 ? -5.407 17.006 9.289 1.00 95.88 290 SER A C 1
ATOM 2288 O O . SER A 1 290 ? -4.624 16.922 8.338 1.00 95.88 290 SER A O 1
ATOM 2290 N N . LEU A 1 291 ? -6.696 16.669 9.172 1.00 96.81 291 LEU A N 1
ATOM 2291 C CA . LEU A 1 291 ? -7.301 16.182 7.936 1.00 96.81 291 LEU A CA 1
ATOM 2292 C C . LEU A 1 291 ? -7.644 17.344 6.997 1.00 96.81 291 LEU A C 1
ATOM 2294 O O . LEU A 1 291 ? -7.965 18.460 7.411 1.00 96.81 291 LEU A O 1
ATOM 2298 N N . LYS A 1 292 ? -7.615 17.080 5.686 1.00 95.12 292 LYS A N 1
ATOM 2299 C CA . LYS A 1 292 ? -8.044 18.066 4.685 1.00 95.12 292 LYS A CA 1
ATOM 2300 C C . LYS A 1 292 ? -9.508 18.433 4.931 1.00 95.12 292 LYS A C 1
ATOM 2302 O O . LYS A 1 292 ? -10.335 17.554 5.143 1.00 95.12 292 LYS A O 1
ATOM 2307 N N . LYS A 1 293 ? -9.814 19.736 4.919 1.00 96.25 293 LYS A N 1
ATOM 2308 C CA . LYS A 1 293 ? -11.158 20.273 5.214 1.00 96.25 293 LYS A CA 1
ATOM 2309 C C . LYS A 1 293 ? -11.732 19.799 6.567 1.00 96.25 293 LYS A C 1
ATOM 2311 O O . LYS A 1 293 ? -12.943 19.723 6.713 1.00 96.25 293 LYS A O 1
ATOM 2316 N N . ASN A 1 294 ? -10.871 19.502 7.548 1.00 97.12 294 ASN A N 1
ATOM 2317 C CA . ASN A 1 294 ? -11.219 18.905 8.846 1.00 97.12 294 ASN A CA 1
ATOM 2318 C C . ASN A 1 294 ? -11.819 17.484 8.768 1.00 97.12 294 ASN A C 1
ATOM 2320 O O . ASN A 1 294 ? -12.331 16.979 9.767 1.00 97.12 294 ASN A O 1
ATOM 2324 N N . GLY A 1 295 ? -11.720 16.814 7.614 1.00 96.81 295 GLY A N 1
ATOM 2325 C CA . GLY A 1 295 ? -12.197 15.448 7.408 1.00 96.81 295 GLY A CA 1
ATOM 2326 C C . GLY A 1 295 ? -13.697 15.365 7.084 1.00 96.81 295 GLY A C 1
ATOM 2327 O O . GLY A 1 295 ? -14.225 16.284 6.456 1.00 96.81 295 GLY A O 1
ATOM 2328 N N . PRO A 1 296 ? -14.390 14.273 7.461 1.00 97.75 296 PRO A N 1
ATOM 2329 C CA . PRO A 1 296 ? -13.867 13.120 8.201 1.00 97.75 296 PRO A CA 1
ATOM 2330 C C . PRO A 1 296 ? -13.069 12.132 7.330 1.00 97.75 296 PRO A C 1
ATOM 2332 O O . PRO A 1 296 ? -12.471 11.198 7.856 1.00 97.75 296 PRO A O 1
ATOM 2335 N N . GLY A 1 297 ? -13.024 12.321 6.008 1.00 96.88 297 GLY A N 1
ATOM 2336 C CA . GLY A 1 297 ? -12.209 11.537 5.078 1.00 96.88 297 GLY A CA 1
ATOM 2337 C C . GLY A 1 297 ? -10.853 12.166 4.738 1.00 96.88 297 GLY A C 1
ATOM 2338 O O . GLY A 1 297 ? -10.567 13.317 5.070 1.00 96.88 297 GLY A O 1
ATOM 2339 N N . ARG A 1 298 ? -9.993 11.397 4.059 1.00 96.19 298 ARG A N 1
ATOM 2340 C CA . ARG A 1 298 ? -8.629 11.817 3.665 1.00 96.19 298 ARG A CA 1
ATOM 2341 C C . ARG A 1 298 ? -8.533 12.382 2.247 1.00 96.19 298 ARG A C 1
ATOM 2343 O O . ARG A 1 298 ? -7.448 12.799 1.835 1.00 96.19 298 ARG A O 1
ATOM 2350 N N . ALA A 1 299 ? -9.634 12.411 1.497 1.00 94.94 299 ALA A N 1
ATOM 2351 C CA . ALA A 1 299 ? -9.661 13.013 0.170 1.00 94.94 299 ALA A CA 1
ATOM 2352 C C . ALA A 1 299 ? -9.344 14.516 0.236 1.00 94.94 299 ALA A C 1
ATOM 2354 O O . ALA A 1 299 ? -9.516 15.160 1.270 1.00 94.94 299 ALA A O 1
ATOM 2355 N N . GLY A 1 300 ? -8.924 15.119 -0.882 1.00 94.06 300 GLY A N 1
ATOM 2356 C CA . GLY A 1 300 ? -8.579 16.550 -0.921 1.00 94.06 300 GLY A CA 1
ATOM 2357 C C . GLY A 1 300 ? -9.718 17.488 -0.485 1.00 94.06 300 GLY A C 1
ATOM 2358 O O . GLY A 1 300 ? -9.460 18.570 0.041 1.00 94.06 300 GLY A O 1
ATOM 2359 N N . ASN A 1 301 ? -10.969 17.054 -0.652 1.00 93.88 301 ASN A N 1
ATOM 2360 C CA . ASN A 1 301 ? -12.178 17.754 -0.214 1.00 93.88 301 ASN A CA 1
ATOM 2361 C C . ASN A 1 301 ? -12.689 17.325 1.179 1.00 93.88 301 ASN A C 1
ATOM 2363 O O . ASN A 1 301 ? -13.706 17.851 1.615 1.00 93.88 301 ASN A O 1
ATOM 2367 N N . GLY A 1 302 ? -12.012 16.401 1.867 1.00 95.75 302 GLY A N 1
ATOM 2368 C CA . GLY A 1 302 ? -12.428 15.856 3.165 1.00 95.75 302 GLY A CA 1
ATOM 2369 C C . GLY A 1 302 ? -13.443 14.708 3.092 1.00 95.75 302 GLY A C 1
ATOM 2370 O O . GLY A 1 302 ? -13.899 14.244 4.133 1.00 95.75 302 GLY A O 1
ATOM 2371 N N . ASN A 1 303 ? -13.804 14.226 1.898 1.00 96.38 303 ASN A N 1
ATOM 2372 C CA . ASN A 1 303 ? -14.773 13.137 1.740 1.00 96.38 303 ASN A CA 1
ATOM 2373 C C . ASN A 1 303 ? -14.138 11.740 1.906 1.00 96.38 303 ASN A C 1
ATOM 2375 O O . ASN A 1 303 ? -12.922 11.567 1.770 1.00 96.38 303 ASN A O 1
ATOM 2379 N N . PHE A 1 304 ? -14.979 10.736 2.154 1.00 97.00 304 PHE A N 1
ATOM 2380 C CA . PHE A 1 304 ? -14.649 9.312 2.079 1.00 97.00 304 PHE A CA 1
ATOM 2381 C C . PHE A 1 304 ? -15.743 8.556 1.307 1.00 97.00 304 PHE A C 1
ATOM 2383 O O . PHE A 1 304 ? -16.823 9.097 1.077 1.00 97.00 304 PHE A O 1
ATOM 2390 N N . VAL A 1 305 ? -15.452 7.321 0.889 1.00 96.94 305 VAL A N 1
ATOM 2391 C CA . VAL A 1 305 ? -16.435 6.400 0.309 1.00 96.94 305 VAL A CA 1
ATOM 2392 C C . VAL A 1 305 ? -16.158 4.984 0.810 1.00 96.94 305 VAL A C 1
ATOM 2394 O O . VAL A 1 305 ? -15.266 4.317 0.284 1.00 96.94 305 VAL A O 1
ATOM 2397 N N . LEU A 1 306 ? -16.910 4.517 1.809 1.00 97.88 306 LEU A N 1
ATOM 2398 C CA . LEU A 1 306 ? -16.844 3.124 2.263 1.00 97.88 306 LEU A CA 1
ATOM 2399 C C . LEU A 1 306 ? -17.590 2.244 1.258 1.00 97.88 306 LEU A C 1
ATOM 2401 O O . LEU A 1 306 ? -18.817 2.211 1.246 1.00 97.88 306 LEU A O 1
ATOM 2405 N N . SER A 1 307 ? -16.839 1.576 0.390 1.00 97.38 307 SER A N 1
ATOM 2406 C CA . SER A 1 307 ? -17.395 0.869 -0.766 1.00 97.38 307 SER A CA 1
ATOM 2407 C C . SER A 1 307 ? -17.928 -0.526 -0.469 1.00 97.38 307 SER A C 1
ATOM 2409 O O . SER A 1 307 ? -18.822 -0.974 -1.168 1.00 97.38 307 SER A O 1
ATOM 2411 N N . ASP A 1 308 ? -17.397 -1.215 0.541 1.00 97.81 308 ASP A N 1
ATOM 2412 C CA . ASP A 1 308 ? -17.932 -2.506 0.982 1.00 97.81 308 ASP A CA 1
ATOM 2413 C C . ASP A 1 308 ? -17.477 -2.810 2.419 1.00 97.81 308 ASP A C 1
ATOM 2415 O O . ASP A 1 308 ? -16.354 -2.470 2.807 1.00 97.81 308 ASP A O 1
ATOM 2419 N N . LEU A 1 309 ? -18.348 -3.436 3.205 1.00 98.62 309 LEU A N 1
ATOM 2420 C CA . LEU A 1 309 ? -18.149 -3.804 4.600 1.00 98.62 309 LEU A CA 1
ATOM 2421 C C . LEU A 1 309 ? -18.558 -5.260 4.799 1.00 98.62 309 LEU A C 1
ATOM 2423 O O . LEU A 1 309 ? -19.708 -5.647 4.601 1.00 98.62 309 LEU A O 1
ATOM 2427 N N . ARG A 1 310 ? -17.611 -6.070 5.269 1.00 98.62 310 ARG A N 1
ATOM 2428 C CA . ARG A 1 310 ? -17.844 -7.477 5.608 1.00 98.62 310 ARG A CA 1
ATOM 2429 C C . ARG A 1 310 ? -17.393 -7.756 7.031 1.00 98.62 310 ARG A C 1
ATOM 2431 O O . ARG A 1 310 ? -16.306 -7.346 7.431 1.00 98.62 310 ARG A O 1
ATOM 2438 N N . VAL A 1 311 ? -18.216 -8.482 7.781 1.00 98.62 311 VAL A N 1
ATOM 2439 C CA . VAL A 1 311 ? -17.960 -8.808 9.188 1.00 98.62 311 VAL A CA 1
ATOM 2440 C C . VAL A 1 311 ? -17.853 -10.312 9.349 1.00 98.62 311 VAL A C 1
ATOM 2442 O O . VAL A 1 311 ? -18.631 -11.072 8.778 1.00 98.62 311 VAL A O 1
ATOM 2445 N N . PHE A 1 312 ? -16.873 -10.738 10.134 1.00 98.69 312 PHE A N 1
ATOM 2446 C CA . PHE A 1 312 ? -16.658 -12.130 10.493 1.00 98.69 312 PHE A CA 1
ATOM 2447 C C . PHE A 1 312 ? -16.490 -12.233 12.000 1.00 98.69 312 PHE A C 1
ATOM 2449 O O . PHE A 1 312 ? -15.905 -11.345 12.622 1.00 98.69 312 PHE A O 1
ATOM 2456 N N . ALA A 1 313 ? -16.984 -13.320 12.575 1.00 98.31 313 ALA A N 1
ATOM 2457 C CA . ALA A 1 313 ? -16.912 -13.572 14.002 1.00 98.31 313 ALA A CA 1
ATOM 2458 C C . ALA A 1 313 ? -16.462 -15.001 14.288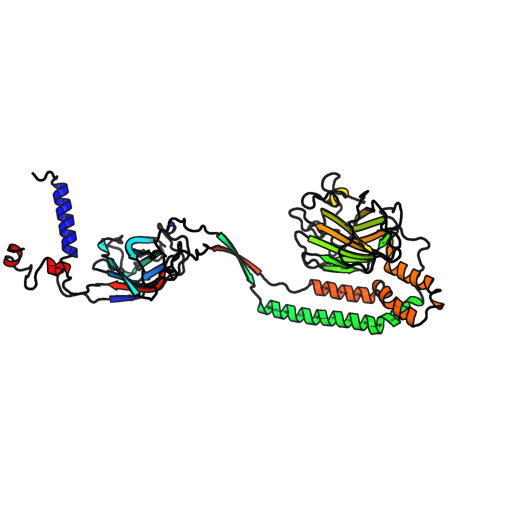 1.00 98.31 313 ALA A C 1
ATOM 2460 O O . ALA A 1 313 ? -16.801 -15.949 13.570 1.00 98.31 313 ALA A O 1
ATOM 2461 N N . LYS A 1 314 ? -15.696 -15.160 15.362 1.00 97.44 314 LYS A N 1
ATOM 2462 C CA . LYS A 1 314 ? -15.315 -16.469 15.892 1.00 97.44 314 LYS A CA 1
ATOM 2463 C C . LYS A 1 314 ? -15.145 -16.419 17.410 1.00 97.44 314 LYS A C 1
ATOM 2465 O O . LYS A 1 314 ? -14.749 -15.368 17.916 1.00 97.44 314 LYS A O 1
ATOM 2470 N N . PRO A 1 315 ? -15.358 -17.531 18.128 1.00 97.31 315 PRO A N 1
ATOM 2471 C CA . PRO A 1 315 ? -15.038 -17.596 19.549 1.00 97.31 315 PRO A CA 1
ATOM 2472 C C . PRO A 1 315 ? -13.553 -17.296 19.798 1.00 97.31 315 PRO A C 1
ATOM 2474 O O . PRO A 1 315 ? -12.688 -17.649 18.982 1.00 97.31 315 PRO A O 1
ATOM 2477 N N . ILE A 1 316 ? -13.235 -16.661 20.926 1.00 94.50 316 ILE A N 1
ATOM 2478 C CA . ILE A 1 316 ? -11.841 -16.449 21.341 1.00 94.50 316 ILE A CA 1
ATOM 2479 C C . ILE A 1 316 ? -11.114 -17.805 21.451 1.00 94.50 316 ILE A C 1
ATOM 2481 O O . ILE A 1 316 ? -11.674 -18.797 21.900 1.00 94.50 316 ILE A O 1
ATOM 2485 N N . GLY A 1 317 ? -9.861 -17.863 20.984 1.00 91.94 317 GLY A N 1
ATOM 2486 C CA . GLY A 1 317 ? -9.038 -19.084 20.989 1.00 91.94 317 GLY A CA 1
ATOM 2487 C C . GLY A 1 317 ? -9.158 -19.961 19.736 1.00 91.94 317 GLY A C 1
ATOM 2488 O O . GLY A 1 317 ? -8.359 -20.876 19.553 1.00 91.94 317 GLY A O 1
ATOM 2489 N N . THR A 1 318 ? -10.089 -19.662 18.827 1.00 93.81 318 THR A N 1
ATOM 2490 C CA . THR A 1 318 ? -10.259 -20.426 17.579 1.00 93.81 318 THR A CA 1
ATOM 2491 C C . THR A 1 318 ? -9.386 -19.898 16.430 1.00 93.81 318 THR A C 1
ATOM 2493 O O . THR A 1 318 ? -9.097 -18.699 16.324 1.00 93.81 318 THR A O 1
ATOM 2496 N N . GLN A 1 319 ? -8.949 -20.795 15.540 1.00 90.62 319 GLN A N 1
ATOM 2497 C CA . GLN A 1 319 ? -8.127 -20.468 14.364 1.00 90.62 319 GLN A CA 1
ATOM 2498 C C . GLN A 1 319 ? -8.976 -20.022 13.159 1.00 90.62 319 GLN A C 1
ATOM 2500 O O . GLN A 1 319 ? -10.174 -20.283 13.090 1.00 90.62 319 GLN A O 1
ATOM 2505 N N . GLY A 1 320 ? -8.353 -19.338 12.193 1.00 89.81 320 GLY A N 1
ATOM 2506 C CA . GLY A 1 320 ? -9.011 -18.883 10.957 1.00 89.81 320 GLY A CA 1
ATOM 2507 C C . GLY A 1 320 ? -9.763 -17.549 11.079 1.00 89.81 320 GLY A C 1
ATOM 2508 O O . GLY A 1 320 ? -9.674 -16.864 12.095 1.00 89.81 320 GLY A O 1
ATOM 2509 N N . LYS A 1 321 ? -10.475 -17.152 10.016 1.00 84.50 321 LYS A N 1
ATOM 2510 C CA . LYS A 1 321 ? -11.145 -15.838 9.896 1.00 84.50 321 LYS A CA 1
ATOM 2511 C C . LYS A 1 321 ? -12.501 -15.753 10.617 1.00 84.50 321 LYS A C 1
ATOM 2513 O O . LYS A 1 321 ? -12.957 -14.660 10.930 1.00 84.50 321 LYS A O 1
ATOM 2518 N N . GLY A 1 322 ? -13.111 -16.898 10.921 1.00 95.25 322 GLY A N 1
ATOM 2519 C CA . GLY A 1 322 ? -14.444 -16.976 11.519 1.00 95.25 322 GLY A CA 1
ATOM 2520 C C . GLY A 1 322 ? -15.577 -17.069 10.501 1.00 95.25 322 GLY A C 1
ATOM 2521 O O . GLY A 1 322 ? -15.350 -17.063 9.290 1.00 95.25 322 GLY A O 1
ATOM 2522 N N . LYS A 1 323 ? -16.804 -17.194 11.012 1.00 97.31 323 LYS A N 1
ATOM 2523 C CA . LYS A 1 323 ? -18.029 -17.272 10.208 1.00 97.31 323 LYS A CA 1
ATOM 2524 C C . LYS A 1 323 ? -18.457 -15.863 9.775 1.00 97.31 323 LYS A C 1
ATOM 2526 O O . LYS A 1 323 ? -18.305 -14.934 10.570 1.00 97.31 323 LYS A O 1
ATOM 2531 N N . PRO A 1 324 ? -18.969 -15.678 8.546 1.00 98.31 324 PRO A N 1
ATOM 2532 C CA . PRO A 1 324 ? -19.512 -14.392 8.123 1.00 98.31 324 PRO A CA 1
ATOM 2533 C C . PRO A 1 324 ? -20.734 -14.019 8.971 1.00 98.31 324 PRO A C 1
ATOM 2535 O O . PRO A 1 324 ? -21.581 -14.866 9.247 1.00 98.31 324 PRO A O 1
ATOM 2538 N N . VAL A 1 325 ? -20.827 -12.749 9.353 1.00 98.56 325 VAL A N 1
ATOM 2539 C CA . VAL A 1 325 ? -21.968 -12.165 10.065 1.00 98.56 325 VAL A CA 1
ATOM 2540 C C . VAL A 1 325 ? -22.768 -11.346 9.060 1.00 98.56 325 VAL A C 1
ATOM 2542 O O . VAL A 1 325 ? -22.246 -10.403 8.462 1.00 98.56 325 VAL A O 1
ATOM 2545 N N . LYS A 1 326 ? -24.030 -11.724 8.838 1.00 98.44 326 LYS A N 1
ATOM 2546 C CA . LYS A 1 326 ? -24.906 -11.022 7.897 1.00 98.44 326 LYS A CA 1
ATOM 2547 C C . LYS A 1 326 ? -25.352 -9.691 8.501 1.00 98.44 326 LYS A C 1
ATOM 2549 O O . LYS A 1 326 ? -26.000 -9.683 9.544 1.00 98.44 326 LYS A O 1
ATOM 2554 N N . LEU A 1 327 ? -25.025 -8.599 7.816 1.00 98.50 327 LEU A N 1
ATOM 2555 C CA . LEU A 1 327 ? -25.444 -7.247 8.176 1.00 98.50 327 LEU A CA 1
ATOM 2556 C C . LEU A 1 327 ? -26.809 -6.919 7.563 1.00 98.50 327 LEU A C 1
ATOM 2558 O O . LEU A 1 327 ? -27.068 -7.255 6.405 1.00 98.50 327 LEU A O 1
ATOM 2562 N N . ILE A 1 328 ? -27.667 -6.262 8.336 1.00 97.38 328 ILE A N 1
ATOM 2563 C CA . ILE A 1 328 ? -29.006 -5.808 7.951 1.00 97.38 328 ILE A CA 1
ATOM 2564 C C . ILE A 1 328 ? -29.274 -4.404 8.512 1.00 97.38 328 ILE A C 1
ATOM 2566 O O . ILE A 1 328 ? -28.487 -3.882 9.302 1.00 97.38 328 ILE A O 1
ATOM 2570 N N . ASN A 1 329 ? -30.380 -3.793 8.077 1.00 96.94 329 ASN A N 1
ATOM 2571 C CA . ASN A 1 329 ? -30.862 -2.488 8.548 1.00 96.94 329 ASN A CA 1
ATOM 2572 C C . ASN A 1 329 ? -29.765 -1.402 8.606 1.00 96.94 329 ASN A C 1
ATOM 2574 O O . ASN A 1 329 ? -29.537 -0.814 9.663 1.00 96.94 329 ASN A O 1
ATOM 2578 N N . PRO A 1 330 ? -29.053 -1.137 7.492 1.00 97.69 330 PRO A N 1
ATOM 2579 C CA . PRO A 1 330 ? -27.993 -0.137 7.474 1.00 97.69 330 PRO A CA 1
ATOM 2580 C C . PRO A 1 330 ? -28.582 1.262 7.699 1.00 97.69 330 PRO A C 1
ATOM 2582 O O . PRO A 1 330 ? -29.486 1.684 6.975 1.00 97.69 330 PRO A O 1
ATOM 2585 N N . GLN A 1 331 ? -28.048 1.999 8.671 1.00 97.94 331 GLN A N 1
ATOM 2586 C CA . GLN A 1 331 ? -28.452 3.379 8.959 1.00 97.94 331 GLN A CA 1
ATOM 2587 C C . GLN A 1 331 ? -27.227 4.284 9.064 1.00 97.94 331 GLN A C 1
ATOM 2589 O O . GLN A 1 331 ? -26.162 3.855 9.503 1.00 97.94 331 GLN A O 1
ATOM 2594 N N . ALA A 1 332 ? -27.379 5.542 8.667 1.00 98.06 332 ALA A N 1
ATOM 2595 C CA . ALA A 1 332 ? -26.371 6.579 8.838 1.00 98.06 332 ALA A CA 1
ATOM 2596 C C . ALA A 1 332 ? -27.050 7.921 9.105 1.00 98.06 332 ALA A C 1
ATOM 2598 O O . ALA A 1 332 ? -28.157 8.160 8.621 1.00 98.06 332 ALA A O 1
ATOM 2599 N N . ASP A 1 333 ? -26.369 8.803 9.834 1.00 97.62 333 ASP A N 1
ATOM 2600 C CA . ASP A 1 333 ? -26.874 10.153 10.118 1.00 97.62 333 ASP A CA 1
ATOM 2601 C C . ASP A 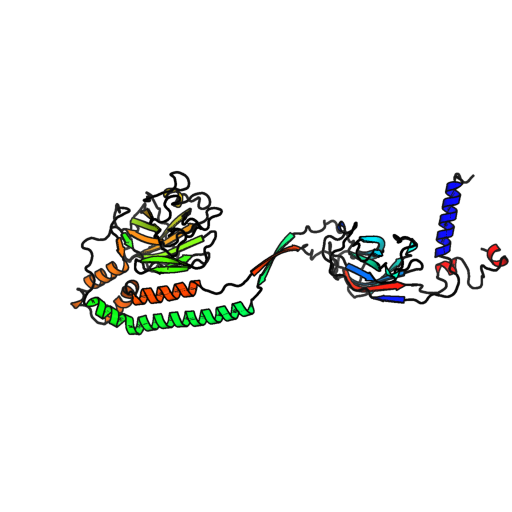1 333 ? -26.926 11.031 8.858 1.00 97.62 333 ASP A C 1
ATOM 2603 O O . ASP A 1 333 ? -27.740 11.948 8.741 1.00 97.62 333 ASP A O 1
ATOM 2607 N N . PHE A 1 334 ? -26.070 10.723 7.887 1.00 98.12 334 PHE A N 1
ATOM 2608 C CA . PHE A 1 334 ? -25.998 11.376 6.601 1.00 98.12 334 PHE A CA 1
ATOM 2609 C C . PHE A 1 334 ? -25.509 10.405 5.530 1.00 98.12 334 PHE A C 1
ATOM 2611 O O . PHE A 1 334 ? -24.612 9.586 5.737 1.00 98.12 334 PHE A O 1
ATOM 2618 N N . GLN A 1 335 ? -26.063 10.556 4.336 1.00 97.56 335 GLN A N 1
ATOM 2619 C CA . GLN A 1 335 ? -25.610 9.880 3.132 1.00 97.56 335 GLN A CA 1
ATOM 2620 C C . GLN A 1 335 ? -25.766 10.825 1.948 1.00 97.56 335 GLN A C 1
ATOM 2622 O O . GLN A 1 335 ? -26.731 11.585 1.869 1.00 97.56 335 GLN A O 1
ATOM 2627 N N . GLN A 1 336 ? -24.806 10.796 1.029 1.00 95.62 336 GLN A N 1
ATOM 2628 C CA . GLN A 1 336 ? -24.754 11.750 -0.075 1.00 95.62 336 GLN A CA 1
ATOM 2629 C C . GLN A 1 336 ? -25.943 11.609 -1.038 1.00 95.62 336 GLN A C 1
ATOM 2631 O O . GLN A 1 336 ? -26.392 12.603 -1.607 1.00 95.62 336 GLN A O 1
ATOM 2636 N N . ASN A 1 337 ? -26.441 10.388 -1.247 1.00 95.19 337 ASN A N 1
ATOM 2637 C CA . ASN A 1 337 ? -27.689 10.132 -1.964 1.00 95.19 337 ASN A CA 1
ATOM 2638 C C . ASN A 1 337 ? -28.326 8.807 -1.504 1.00 95.19 337 ASN A C 1
ATOM 2640 O O . ASN A 1 337 ? -27.782 8.105 -0.655 1.00 95.19 337 ASN A O 1
ATOM 2644 N N . THR A 1 338 ? -29.487 8.470 -2.067 1.00 92.88 338 THR A N 1
ATOM 2645 C CA . THR A 1 338 ? -30.242 7.242 -1.762 1.00 92.88 338 THR A CA 1
ATOM 2646 C C . THR A 1 338 ? -30.017 6.108 -2.765 1.00 92.88 338 THR A C 1
ATOM 2648 O O . THR A 1 338 ? -30.599 5.039 -2.608 1.00 92.88 338 THR A O 1
ATOM 2651 N N . SER A 1 339 ? -29.196 6.322 -3.797 1.00 92.88 339 SER A N 1
ATOM 2652 C CA . SER A 1 339 ? -28.865 5.317 -4.806 1.00 92.88 339 SER A CA 1
ATOM 2653 C C . SER A 1 339 ? -27.480 4.731 -4.528 1.00 92.88 339 SER A C 1
ATOM 2655 O O . SER A 1 339 ? -27.326 3.972 -3.575 1.00 92.88 339 SER A O 1
ATOM 2657 N N . SER A 1 340 ? -26.471 5.098 -5.320 1.00 95.00 340 SER A N 1
ATOM 2658 C CA . SER A 1 340 ? -25.126 4.509 -5.307 1.00 95.00 340 SER A CA 1
ATOM 2659 C C . SER A 1 340 ? -24.208 5.002 -4.190 1.00 95.00 340 SER A C 1
ATOM 2661 O O . SER A 1 340 ? -23.129 4.438 -4.014 1.00 95.00 340 SER A O 1
ATOM 2663 N N . LEU A 1 341 ? -24.589 6.071 -3.480 1.00 96.31 341 LEU A N 1
ATOM 2664 C CA . LEU A 1 341 ? -23.799 6.682 -2.409 1.00 96.31 341 LEU A CA 1
ATOM 2665 C C . LEU A 1 341 ? -24.533 6.702 -1.058 1.00 96.31 341 LEU A C 1
ATOM 2667 O O . LEU A 1 341 ? -24.449 7.678 -0.305 1.00 96.31 341 LEU A O 1
ATOM 2671 N N . SER A 1 342 ? -25.272 5.625 -0.784 1.00 98.00 342 SER A N 1
ATOM 2672 C CA . SER A 1 342 ? -26.054 5.402 0.437 1.00 98.00 342 SER A CA 1
ATOM 2673 C C . SER A 1 342 ? -25.320 4.498 1.431 1.00 98.00 342 SER A C 1
ATOM 2675 O O . SER A 1 342 ? -24.368 3.808 1.068 1.00 98.00 342 SER A O 1
ATOM 2677 N N . ILE A 1 343 ? -25.761 4.443 2.692 1.00 98.12 343 ILE A N 1
ATOM 2678 C CA . ILE A 1 343 ? -25.185 3.487 3.655 1.00 98.12 343 ILE A CA 1
ATOM 2679 C C . ILE A 1 343 ? -25.427 2.030 3.237 1.00 98.12 343 ILE A C 1
ATOM 2681 O O . ILE A 1 343 ? -24.534 1.194 3.356 1.00 98.12 343 ILE A O 1
ATOM 2685 N N . ALA A 1 344 ? -26.586 1.738 2.640 1.00 98.06 344 ALA A N 1
ATOM 2686 C CA . ALA A 1 344 ? -26.904 0.416 2.101 1.00 98.06 344 ALA A CA 1
ATOM 2687 C C . ALA A 1 344 ? -25.946 -0.017 0.979 1.00 98.06 344 ALA A C 1
ATOM 2689 O O . ALA A 1 344 ? -25.642 -1.201 0.855 1.00 98.06 344 ALA A O 1
ATOM 2690 N N . SER A 1 345 ? -25.400 0.940 0.221 1.00 97.75 345 SER A N 1
ATOM 2691 C CA . SER A 1 345 ? -24.387 0.668 -0.806 1.00 97.75 345 SER A CA 1
ATOM 2692 C C . SER A 1 345 ? -23.071 0.124 -0.245 1.00 97.75 345 SER A C 1
ATOM 2694 O O . SER A 1 345 ? -22.264 -0.402 -0.993 1.00 97.75 345 SER A O 1
ATOM 2696 N N . SER A 1 346 ? -22.815 0.251 1.060 1.00 97.62 346 SER A N 1
ATOM 2697 C CA . SER A 1 346 ? -21.606 -0.310 1.674 1.00 97.62 346 SER A CA 1
ATOM 2698 C C . SER A 1 346 ? -21.716 -1.803 2.000 1.00 97.62 346 SER A C 1
ATOM 2700 O O . SER A 1 346 ? -20.765 -2.369 2.523 1.00 97.62 346 SER A O 1
ATOM 2702 N N . ILE A 1 347 ? -22.849 -2.453 1.715 1.00 98.00 347 ILE A N 1
ATOM 2703 C CA . ILE A 1 347 ? -23.060 -3.895 1.941 1.00 98.00 347 ILE A CA 1
ATOM 2704 C C . ILE A 1 347 ? -23.722 -4.590 0.736 1.00 98.00 347 ILE A C 1
ATOM 2706 O O . ILE A 1 347 ? -24.267 -5.685 0.873 1.00 98.00 347 ILE A O 1
ATOM 2710 N N . ASP A 1 348 ? -23.700 -3.963 -0.447 1.00 96.44 348 ASP A N 1
ATOM 2711 C CA . ASP A 1 348 ? -24.335 -4.476 -1.675 1.00 96.44 348 ASP A CA 1
ATOM 2712 C C . ASP A 1 348 ? -23.415 -5.388 -2.520 1.00 96.44 348 ASP A C 1
ATOM 2714 O O . ASP A 1 348 ? -23.864 -6.026 -3.474 1.00 96.44 348 ASP A O 1
ATOM 2718 N N . GLY A 1 349 ? -22.129 -5.469 -2.162 1.00 94.56 349 GLY A N 1
ATOM 2719 C CA . GLY A 1 349 ? -21.108 -6.251 -2.857 1.00 94.56 349 GLY A CA 1
ATOM 2720 C C . GLY A 1 349 ? -20.496 -5.595 -4.107 1.00 94.56 349 GLY A C 1
ATOM 2721 O O . GLY A 1 349 ? -19.550 -6.162 -4.667 1.00 94.56 349 GLY A O 1
ATOM 2722 N N . ASP A 1 350 ? -20.937 -4.406 -4.543 1.00 94.06 350 ASP A N 1
ATOM 2723 C CA . ASP A 1 350 ? -20.392 -3.675 -5.705 1.00 94.06 350 ASP A CA 1
ATOM 2724 C C . ASP A 1 350 ? -19.352 -2.612 -5.309 1.00 94.06 350 ASP A C 1
ATOM 2726 O O . ASP A 1 350 ? -19.387 -1.444 -5.712 1.00 94.06 350 ASP A O 1
ATOM 2730 N N . LYS A 1 351 ? -18.311 -3.069 -4.604 1.00 93.44 351 LYS A N 1
ATOM 2731 C CA . LYS A 1 351 ? -17.210 -2.241 -4.074 1.00 93.44 351 LYS A CA 1
ATOM 2732 C C . LYS A 1 351 ? -16.508 -1.314 -5.080 1.00 93.44 351 LYS A C 1
ATOM 2734 O O . LYS A 1 351 ? -15.718 -0.458 -4.698 1.00 93.44 351 LYS A O 1
ATOM 2739 N N . ARG A 1 352 ? -16.693 -1.502 -6.392 1.00 93.56 352 ARG A N 1
ATOM 2740 C CA . ARG A 1 352 ? -16.044 -0.669 -7.425 1.00 93.56 352 ARG A CA 1
ATOM 2741 C C . ARG A 1 352 ? -16.939 0.443 -7.967 1.00 93.56 352 ARG A C 1
ATOM 2743 O O . ARG A 1 352 ? -16.415 1.293 -8.698 1.00 93.56 352 ARG A O 1
ATOM 2750 N N . LYS A 1 353 ? -18.239 0.442 -7.658 1.00 93.00 353 LYS A N 1
ATOM 2751 C CA . LYS A 1 353 ? -19.212 1.393 -8.223 1.00 93.00 353 LYS A CA 1
ATOM 2752 C C . LYS A 1 353 ? -20.045 2.130 -7.182 1.00 93.00 353 LYS A C 1
ATOM 2754 O O . LYS A 1 353 ? -20.470 3.247 -7.475 1.00 93.00 353 LYS A O 1
ATOM 2759 N N . THR A 1 354 ? -20.261 1.542 -6.014 1.00 96.00 354 THR A N 1
ATOM 2760 C CA . THR A 1 354 ? -21.149 2.078 -4.980 1.00 96.00 354 THR A CA 1
ATOM 2761 C C . THR A 1 354 ? -20.421 2.158 -3.630 1.00 96.00 354 THR A C 1
ATOM 2763 O O . THR A 1 354 ? -19.287 1.684 -3.491 1.00 96.00 354 THR A O 1
ATOM 2766 N N . GLY A 1 355 ? -20.996 2.876 -2.663 1.00 96.62 355 GLY A N 1
ATOM 2767 C CA . GLY A 1 355 ? -20.468 2.951 -1.298 1.00 96.62 355 GLY A CA 1
ATOM 2768 C C . GLY A 1 355 ? -20.994 4.121 -0.478 1.00 96.62 355 GLY A C 1
ATOM 2769 O O . GLY A 1 355 ? -21.435 5.118 -1.027 1.00 96.62 355 GLY A O 1
ATOM 2770 N N . TRP A 1 356 ? -20.884 4.069 0.845 1.00 97.94 356 TRP A N 1
ATOM 2771 C CA . TRP A 1 356 ? -21.333 5.162 1.711 1.00 97.94 356 TRP A CA 1
ATOM 2772 C C . TRP A 1 356 ? -20.411 6.383 1.623 1.00 97.94 356 TRP A C 1
ATOM 2774 O O . TRP A 1 356 ? -19.221 6.274 1.924 1.00 97.94 356 TRP A O 1
ATOM 2784 N N . ALA A 1 357 ? -20.960 7.543 1.252 1.00 97.25 357 ALA A N 1
ATOM 2785 C CA . ALA A 1 357 ? -20.229 8.804 1.131 1.00 97.25 357 ALA A CA 1
ATOM 2786 C C . ALA A 1 357 ? -20.939 9.963 1.842 1.00 97.25 357 ALA A C 1
ATOM 2788 O O . ALA A 1 357 ? -22.164 9.964 1.978 1.00 97.25 357 ALA A O 1
ATOM 2789 N N . VAL A 1 358 ? -20.169 10.991 2.216 1.00 97.19 358 VAL A N 1
ATOM 2790 C CA . VAL A 1 358 ? -20.648 12.161 2.980 1.00 97.19 358 VAL A CA 1
ATOM 2791 C C . VAL A 1 358 ? -20.381 13.493 2.268 1.00 97.19 358 VAL A C 1
ATOM 2793 O O . VAL A 1 358 ? -20.257 14.552 2.890 1.00 97.19 358 VAL A O 1
ATOM 2796 N N . GLY A 1 359 ? -20.269 13.465 0.936 1.00 93.69 359 GLY A N 1
ATOM 2797 C CA . GLY A 1 359 ? -20.050 14.669 0.139 1.00 93.69 359 GLY A CA 1
ATOM 2798 C C . GLY A 1 359 ? -21.132 15.719 0.409 1.00 93.69 359 GLY A C 1
ATOM 2799 O O . GLY A 1 359 ? -22.316 15.403 0.452 1.00 93.69 359 GLY A O 1
ATOM 2800 N N . GLY A 1 360 ? -20.715 16.971 0.615 1.00 92.94 360 GLY A N 1
ATOM 2801 C CA . GLY A 1 360 ? -21.603 18.072 1.012 1.00 92.94 360 GLY A CA 1
ATOM 2802 C C . GLY A 1 360 ? -21.723 18.289 2.527 1.00 92.94 360 GLY A C 1
ATOM 2803 O O . GLY A 1 360 ? -22.135 19.370 2.933 1.00 92.94 360 GLY A O 1
ATOM 2804 N N . GLN A 1 361 ? -21.299 17.329 3.360 1.00 97.12 361 GLN A N 1
ATOM 2805 C CA . GLN A 1 361 ? -21.229 17.467 4.827 1.00 97.12 361 GLN A CA 1
ATOM 2806 C C . GLN A 1 361 ? -19.812 17.234 5.387 1.00 97.12 361 GLN A C 1
ATOM 2808 O O . GLN A 1 361 ? -19.627 17.029 6.584 1.00 97.12 361 GLN A O 1
ATOM 2813 N N . CYS A 1 362 ? -18.779 17.324 4.542 1.00 96.69 362 CYS A N 1
ATOM 2814 C CA . CYS A 1 362 ? -17.388 17.289 4.997 1.00 96.69 362 CYS A CA 1
ATOM 2815 C C . CYS A 1 362 ? -17.118 18.382 6.054 1.00 96.69 362 CYS A C 1
ATOM 2817 O O . CYS A 1 362 ? -17.686 19.473 6.009 1.00 96.69 362 CYS A O 1
ATOM 2819 N N . GLY A 1 363 ? -16.230 18.089 7.002 1.00 97.44 363 GLY A N 1
ATOM 2820 C CA . GLY A 1 363 ? -15.949 18.917 8.175 1.00 97.44 363 GLY A CA 1
ATOM 2821 C C . GLY A 1 363 ? -16.837 18.615 9.387 1.00 97.44 363 GLY A C 1
ATOM 2822 O O . GLY A 1 363 ? -16.673 19.268 10.417 1.00 97.44 363 GLY A O 1
ATOM 2823 N N . LYS A 1 364 ? -17.736 17.626 9.291 1.00 98.19 364 LYS A N 1
ATOM 2824 C CA . LYS A 1 364 ? -18.569 17.118 10.390 1.00 98.19 364 LYS A CA 1
ATOM 2825 C C . LYS A 1 364 ? -18.263 15.651 10.683 1.00 98.19 364 LYS A C 1
ATOM 2827 O O . LYS A 1 364 ? -17.749 14.934 9.827 1.00 98.19 364 LYS A O 1
ATOM 2832 N N . ALA A 1 365 ? -18.524 15.236 11.921 1.00 98.19 365 ALA A N 1
ATOM 2833 C CA . ALA A 1 365 ? -18.475 13.827 12.282 1.00 98.19 365 ALA A CA 1
ATOM 2834 C C . ALA A 1 365 ? -19.741 13.139 11.762 1.00 98.19 365 ALA A C 1
ATOM 2836 O O . ALA A 1 365 ? -20.802 13.759 11.758 1.00 98.19 365 ALA A O 1
ATOM 2837 N N . HIS A 1 366 ? -19.598 11.889 11.333 1.00 98.44 366 HIS A N 1
ATOM 2838 C CA . HIS A 1 366 ? -20.696 11.075 10.826 1.00 98.44 366 HIS A CA 1
ATOM 2839 C C . HIS A 1 366 ? -20.660 9.680 11.438 1.00 98.44 366 HIS A C 1
ATOM 2841 O O . HIS A 1 366 ? -19.580 9.114 11.616 1.00 98.44 366 HIS A O 1
ATOM 2847 N N . ALA A 1 367 ? -21.822 9.109 11.720 1.00 98.44 367 ALA A N 1
ATOM 2848 C CA . ALA A 1 367 ? -21.972 7.758 12.239 1.00 98.44 367 ALA A CA 1
ATOM 2849 C C . ALA A 1 367 ? -22.823 6.892 11.308 1.00 98.44 367 ALA A C 1
ATOM 2851 O O . ALA A 1 367 ? -23.757 7.361 10.657 1.00 98.44 367 ALA A O 1
ATOM 2852 N N . SER A 1 368 ? -22.502 5.602 11.289 1.00 98.38 368 SER A N 1
ATOM 2853 C CA . SER A 1 368 ? -23.305 4.562 10.654 1.00 98.38 368 SER A CA 1
ATOM 2854 C C . SER A 1 368 ? -23.418 3.343 11.553 1.00 98.38 368 SER A C 1
ATOM 2856 O O . SER A 1 368 ? -22.471 3.040 12.282 1.00 98.38 368 SER A O 1
ATOM 2858 N N . GLN A 1 369 ? -24.536 2.629 11.476 1.00 98.06 369 GLN A N 1
ATOM 2859 C CA . GLN A 1 369 ? -24.740 1.364 12.170 1.00 98.06 369 GLN A CA 1
ATOM 2860 C C . GLN A 1 369 ? -25.275 0.281 11.242 1.00 98.06 369 GLN A C 1
ATOM 2862 O O . GLN A 1 369 ? -25.954 0.557 10.251 1.00 98.06 369 GLN A O 1
ATOM 2867 N N . PHE A 1 370 ? -24.986 -0.958 11.622 1.00 98.38 370 PHE A N 1
ATOM 2868 C CA . PHE A 1 370 ? -25.486 -2.160 10.976 1.00 98.38 370 PHE A CA 1
ATOM 2869 C C . PHE A 1 370 ? -25.895 -3.152 12.054 1.00 98.38 370 PHE A C 1
ATOM 2871 O O . PHE A 1 370 ? -25.090 -3.499 12.923 1.00 98.38 370 PHE A O 1
ATOM 2878 N N . GLU A 1 371 ? -27.131 -3.622 11.976 1.00 98.06 371 GLU A N 1
ATOM 2879 C CA . GLU A 1 371 ? -27.620 -4.710 12.811 1.00 98.06 371 GLU A CA 1
ATOM 2880 C C . GLU A 1 371 ? -27.162 -6.050 12.232 1.00 98.06 371 GLU A C 1
ATOM 2882 O O . GLU A 1 371 ? -26.912 -6.192 11.032 1.00 98.06 371 GLU A O 1
ATOM 2887 N N . PHE A 1 372 ? -27.036 -7.054 13.086 1.00 98.25 372 PHE A N 1
ATOM 2888 C CA . PHE A 1 372 ? -26.773 -8.422 12.678 1.00 98.25 372 PHE A CA 1
ATOM 2889 C C . PHE A 1 372 ? -28.099 -9.145 12.476 1.00 98.25 372 PHE A C 1
ATOM 2891 O O . PHE A 1 372 ? -29.010 -9.022 13.290 1.00 98.25 372 PHE A O 1
ATOM 2898 N N . ALA A 1 373 ? -28.196 -9.939 11.409 1.00 97.62 373 ALA A N 1
ATOM 2899 C CA . ALA A 1 373 ? -29.384 -10.756 11.166 1.00 97.62 373 ALA A CA 1
ATOM 2900 C C . ALA A 1 373 ? -29.644 -11.751 12.310 1.00 97.62 373 ALA A C 1
ATOM 2902 O O . ALA A 1 373 ? -30.792 -12.047 12.623 1.00 97.62 373 ALA A O 1
ATOM 2903 N N . GLU A 1 374 ? -28.570 -12.236 12.932 1.00 97.12 374 GLU A N 1
ATOM 2904 C CA . GLU A 1 374 ? -28.588 -13.111 14.099 1.00 97.12 374 GLU A CA 1
ATOM 2905 C C . GLU A 1 374 ? -27.569 -12.599 15.119 1.00 97.12 374 GLU A C 1
ATOM 2907 O O . GLU A 1 374 ? -26.507 -12.089 14.747 1.00 97.12 374 GLU A O 1
ATOM 2912 N N . ALA A 1 375 ? -27.885 -12.738 16.408 1.00 97.25 375 ALA A N 1
ATOM 2913 C CA . ALA A 1 375 ? -26.939 -12.403 17.461 1.00 97.25 375 ALA A CA 1
ATOM 2914 C C . ALA A 1 375 ? -25.710 -13.314 17.375 1.00 97.25 375 ALA A C 1
ATOM 2916 O O . ALA A 1 375 ? -25.813 -14.519 17.147 1.00 97.25 375 ALA A O 1
ATOM 2917 N N . VAL A 1 376 ? -24.534 -12.733 17.583 1.00 97.81 376 VAL A N 1
ATOM 2918 C CA . VAL A 1 376 ? -23.302 -13.497 17.747 1.00 97.81 376 VAL A CA 1
ATOM 2919 C C . VAL A 1 376 ? -23.134 -13.778 19.231 1.00 97.81 376 VAL A C 1
ATOM 2921 O O . VAL A 1 376 ? -22.748 -12.887 19.988 1.00 97.81 376 VAL A O 1
ATOM 2924 N N . GLU A 1 377 ? -23.442 -15.010 19.626 1.00 96.38 377 GLU A N 1
ATOM 2925 C CA . GLU A 1 377 ? -23.444 -15.450 21.021 1.00 96.38 377 GLU A CA 1
ATOM 2926 C C . GLU A 1 377 ? -22.224 -16.327 21.317 1.00 96.38 377 GLU A C 1
ATOM 2928 O O . GLU A 1 377 ? -22.024 -17.359 20.678 1.00 96.38 377 GLU A O 1
ATOM 2933 N N . ASN A 1 378 ? -21.391 -15.898 22.267 1.00 94.25 378 ASN A N 1
ATOM 2934 C CA . ASN A 1 378 ? -20.245 -16.645 22.785 1.00 94.25 378 ASN A CA 1
ATOM 2935 C C . ASN A 1 378 ? -19.949 -16.193 24.224 1.00 94.25 378 ASN A C 1
ATOM 2937 O O . ASN A 1 378 ? -19.366 -15.129 24.421 1.00 94.25 378 ASN A O 1
ATOM 2941 N N . GLU A 1 379 ? -20.259 -17.030 25.217 1.00 88.44 379 GLU A N 1
ATOM 2942 C CA . GLU A 1 379 ? -19.986 -16.755 26.644 1.00 88.44 379 GLU A CA 1
ATOM 2943 C C . GLU A 1 379 ? -18.505 -16.446 26.926 1.00 88.44 379 GLU A C 1
ATOM 2945 O O . GLU A 1 379 ? -18.178 -15.574 27.722 1.00 88.44 379 GLU A O 1
ATOM 2950 N N . GLY A 1 380 ? -17.586 -17.120 26.224 1.00 87.88 380 GLY A N 1
ATOM 2951 C CA . GLY A 1 380 ? -16.140 -16.881 26.328 1.00 87.88 380 GLY A CA 1
ATOM 2952 C C . GLY A 1 380 ? -15.624 -15.681 25.520 1.00 87.88 380 GLY A C 1
ATOM 2953 O O . GLY A 1 380 ? -14.413 -15.555 25.332 1.00 87.88 380 GLY A O 1
ATOM 2954 N N . GLY A 1 381 ? -16.522 -14.851 24.983 1.00 93.25 381 GLY A N 1
ATOM 2955 C CA . GLY A 1 381 ? -16.209 -13.713 24.128 1.00 93.25 381 GLY A CA 1
ATOM 2956 C C . GLY A 1 381 ? -15.937 -14.077 22.665 1.00 93.25 381 GLY A C 1
ATOM 2957 O O . GLY A 1 381 ? -15.778 -15.235 22.264 1.00 93.25 381 GLY A O 1
ATOM 2958 N N . THR A 1 382 ? -15.864 -13.040 21.833 1.00 96.75 382 THR A N 1
ATOM 2959 C CA . THR A 1 382 ? -15.780 -13.147 20.371 1.00 96.75 382 THR A CA 1
ATOM 2960 C C . THR A 1 382 ? -14.606 -12.340 19.819 1.00 96.75 382 THR A C 1
ATOM 2962 O O . THR A 1 382 ? -14.335 -11.223 20.253 1.00 96.75 382 THR A O 1
ATOM 2965 N N . VAL A 1 383 ? -13.915 -12.871 18.810 1.00 97.75 383 VAL A N 1
ATOM 2966 C CA . VAL A 1 383 ? -13.034 -12.092 17.931 1.00 97.75 383 VAL A CA 1
ATOM 2967 C C . VAL A 1 383 ? -13.828 -11.666 16.705 1.00 97.75 383 VAL A C 1
ATOM 2969 O O . VAL A 1 383 ? -14.245 -12.516 15.914 1.00 97.75 383 VAL A O 1
ATOM 2972 N N . PHE A 1 384 ? -13.995 -10.359 16.528 1.00 98.25 384 PHE A N 1
ATOM 2973 C CA . PHE A 1 384 ? -14.564 -9.778 15.318 1.00 98.25 384 PHE A CA 1
ATOM 2974 C C . PHE A 1 384 ? -13.463 -9.387 14.340 1.00 98.25 384 PHE A C 1
ATOM 2976 O O . PHE A 1 384 ? -12.415 -8.882 14.741 1.00 98.25 384 PHE A O 1
ATOM 2983 N N . THR A 1 385 ? -13.717 -9.612 13.054 1.00 98.50 385 THR A N 1
ATOM 2984 C CA . THR A 1 385 ? -12.911 -9.101 11.942 1.00 98.50 385 THR A CA 1
ATOM 2985 C C . THR A 1 385 ? -13.805 -8.278 11.026 1.00 98.50 385 THR A C 1
ATOM 2987 O O . THR A 1 385 ? -14.748 -8.815 10.443 1.00 98.50 385 THR A O 1
ATOM 2990 N N . PHE A 1 386 ? -13.497 -6.994 10.874 1.00 98.38 386 PHE A N 1
ATOM 2991 C CA . PHE A 1 386 ? -14.149 -6.093 9.929 1.00 98.38 386 PHE A CA 1
ATOM 2992 C C . PHE A 1 386 ? -13.243 -5.898 8.716 1.00 98.38 386 PHE A C 1
ATOM 2994 O O . PHE A 1 386 ? -12.095 -5.473 8.850 1.00 98.38 386 PHE A O 1
ATOM 3001 N N . GLU A 1 387 ? -13.749 -6.200 7.526 1.00 98.44 387 GLU A N 1
ATOM 3002 C CA . GLU A 1 387 ? -13.097 -5.863 6.264 1.00 98.44 387 GLU A CA 1
ATOM 3003 C C . GLU A 1 387 ? -13.804 -4.669 5.633 1.00 98.44 387 GLU A C 1
ATOM 3005 O O . GLU A 1 387 ? -14.964 -4.787 5.246 1.00 98.44 387 GLU A O 1
ATOM 3010 N N . LEU A 1 388 ? -13.099 -3.541 5.524 1.00 98.50 388 LEU A N 1
ATOM 3011 C CA . LEU A 1 388 ? -13.612 -2.304 4.932 1.00 98.50 388 LEU A CA 1
ATOM 3012 C C . LEU A 1 388 ? -12.872 -2.036 3.623 1.00 98.50 388 LEU A C 1
ATOM 3014 O O . LEU A 1 388 ? -11.655 -1.856 3.625 1.00 98.50 388 LEU A O 1
ATOM 3018 N N . ASP A 1 389 ? -13.589 -2.006 2.509 1.00 97.94 389 ASP A N 1
ATOM 3019 C CA . ASP A 1 389 ? -13.046 -1.700 1.188 1.00 97.94 389 ASP A CA 1
ATOM 3020 C C . ASP A 1 389 ? -13.281 -0.239 0.805 1.00 97.94 389 ASP A C 1
ATOM 3022 O O . ASP A 1 389 ? -14.379 0.300 0.955 1.00 97.94 389 ASP A O 1
ATOM 3026 N N . TYR A 1 390 ? -12.273 0.357 0.176 1.00 96.88 390 TYR A N 1
ATOM 3027 C CA . TYR A 1 390 ? -12.299 1.686 -0.428 1.00 96.88 390 TYR A CA 1
ATOM 3028 C C . TYR A 1 390 ? -11.789 1.570 -1.867 1.00 96.88 390 TYR A C 1
ATOM 3030 O O . TYR A 1 390 ? -10.616 1.809 -2.143 1.00 96.88 390 TYR A O 1
ATOM 3038 N N . MET A 1 391 ? -12.644 1.101 -2.779 1.00 94.44 391 MET A N 1
ATOM 3039 C CA . MET A 1 391 ? -12.237 0.628 -4.115 1.00 94.44 391 MET A CA 1
ATOM 3040 C C . MET A 1 391 ? -12.871 1.419 -5.274 1.00 94.44 391 MET A C 1
ATOM 3042 O O . MET A 1 391 ? -12.727 1.032 -6.443 1.00 94.44 391 MET A O 1
ATOM 3046 N N . LEU A 1 392 ? -13.570 2.520 -4.972 1.00 87.88 392 LEU A N 1
ATOM 3047 C CA . LEU A 1 392 ? -14.239 3.351 -5.970 1.00 87.88 392 LEU A CA 1
ATOM 3048 C C . LEU A 1 392 ? -13.221 4.024 -6.911 1.00 87.88 392 LEU A C 1
ATOM 3050 O O . LEU A 1 392 ? -12.177 4.528 -6.493 1.00 87.88 392 LEU A O 1
ATOM 3054 N N . LYS A 1 393 ? -13.513 4.057 -8.219 1.00 75.44 393 LYS A N 1
ATOM 3055 C CA . LYS A 1 393 ? -12.585 4.606 -9.222 1.00 75.44 393 LYS A CA 1
ATOM 3056 C C . LYS A 1 393 ? -12.216 6.069 -8.931 1.00 75.44 393 LYS A C 1
ATOM 3058 O O . LYS A 1 393 ? -13.073 6.940 -8.892 1.00 75.44 393 LYS A O 1
ATOM 3063 N N . GLY A 1 394 ? -10.908 6.346 -8.870 1.00 66.00 394 GLY A N 1
ATOM 3064 C CA . GLY A 1 394 ? -10.375 7.720 -8.855 1.00 66.00 394 GLY A CA 1
ATOM 3065 C C . GLY A 1 394 ? -10.180 8.353 -7.478 1.00 66.00 394 GLY A C 1
ATOM 3066 O O . GLY A 1 394 ? -9.863 9.536 -7.420 1.00 66.00 394 GLY A O 1
ATOM 3067 N N . ALA A 1 395 ? -10.327 7.596 -6.392 1.00 67.69 395 ALA A N 1
ATOM 3068 C CA . ALA A 1 395 ? -10.700 8.187 -5.118 1.00 67.69 395 ALA A CA 1
ATOM 3069 C C . ALA A 1 395 ? -9.740 7.859 -3.961 1.00 67.69 395 ALA A C 1
ATOM 3071 O O . ALA A 1 395 ? -9.791 6.784 -3.394 1.00 67.69 395 ALA A O 1
ATOM 3072 N N . PHE A 1 396 ? -8.974 8.851 -3.497 1.00 87.50 396 PHE A N 1
ATOM 3073 C CA . PHE A 1 396 ? -8.248 8.848 -2.209 1.00 87.50 396 PHE A CA 1
ATOM 3074 C C . PHE A 1 396 ? -9.198 8.928 -0.988 1.00 87.50 396 PHE A C 1
ATOM 3076 O O . PHE A 1 396 ? -8.986 9.712 -0.059 1.00 87.50 396 PHE A O 1
ATOM 3083 N N . HIS A 1 397 ? -10.324 8.218 -1.053 1.00 93.19 397 HIS A N 1
ATOM 3084 C CA . HIS A 1 397 ? -11.528 8.442 -0.254 1.00 93.19 397 HIS A CA 1
ATOM 3085 C C . HIS A 1 397 ? -11.629 7.442 0.901 1.00 93.19 397 HIS A C 1
ATOM 3087 O O . HIS A 1 397 ? -12.655 6.793 1.073 1.00 93.19 397 HIS A O 1
ATOM 3093 N N . VAL A 1 398 ? -10.580 7.328 1.708 1.00 95.81 398 VAL A N 1
ATOM 3094 C CA . VAL A 1 398 ? -10.630 6.540 2.947 1.00 95.81 398 VAL A CA 1
ATOM 3095 C C . VAL A 1 398 ? -11.023 7.423 4.137 1.00 95.81 398 VAL A C 1
ATOM 3097 O O . VAL A 1 398 ? -10.756 8.632 4.123 1.00 95.81 398 VAL A O 1
ATOM 3100 N N . ILE A 1 399 ? -11.646 6.848 5.172 1.00 97.88 399 ILE A N 1
ATOM 3101 C CA . ILE A 1 399 ? -11.936 7.579 6.420 1.00 97.88 399 ILE A CA 1
ATOM 3102 C C . ILE A 1 399 ? -10.607 8.026 7.061 1.00 97.88 399 ILE A C 1
ATOM 3104 O O . ILE A 1 399 ? -9.603 7.319 7.021 1.00 97.88 399 ILE A O 1
ATOM 3108 N N . GLY A 1 400 ? -10.569 9.234 7.617 1.00 97.75 400 GLY A N 1
ATOM 3109 C CA . GLY A 1 400 ? -9.384 9.818 8.246 1.00 97.75 400 GLY A CA 1
ATOM 3110 C C . GLY A 1 400 ? -9.272 9.534 9.736 1.00 97.75 400 GLY A C 1
ATOM 3111 O O . GLY A 1 400 ? -8.161 9.334 10.216 1.00 97.75 400 GLY A O 1
ATOM 3112 N N . LYS A 1 401 ? -10.392 9.486 10.464 1.00 98.44 401 LYS A N 1
ATOM 3113 C CA . LYS A 1 401 ? -10.406 9.171 11.898 1.00 98.44 401 LYS A CA 1
ATOM 3114 C C . LYS A 1 401 ? -11.561 8.219 12.261 1.00 98.44 401 LYS A C 1
ATOM 3116 O O . LYS A 1 401 ? -12.583 8.689 12.761 1.00 98.44 401 LYS A O 1
ATOM 3121 N N . PRO A 1 402 ? -11.464 6.907 11.965 1.00 98.62 402 PRO A N 1
ATOM 3122 C CA . PRO A 1 402 ? -12.499 5.950 12.335 1.00 98.62 402 PRO A CA 1
ATOM 3123 C C . PRO A 1 402 ? -12.555 5.680 13.847 1.00 98.62 402 PRO A C 1
ATOM 3125 O O . PRO A 1 402 ? -11.523 5.616 14.521 1.00 98.62 402 PRO A O 1
ATOM 3128 N N . ARG A 1 403 ? -13.759 5.430 14.361 1.00 98.56 403 ARG A N 1
ATOM 3129 C CA . ARG A 1 403 ? -14.008 4.755 15.643 1.00 98.56 403 ARG A CA 1
ATOM 3130 C C . ARG A 1 403 ? -14.974 3.595 15.410 1.00 98.56 403 ARG A C 1
ATOM 3132 O O . ARG A 1 403 ? -15.933 3.736 14.656 1.00 98.56 403 ARG A O 1
ATOM 3139 N N . PHE A 1 404 ? -14.691 2.458 16.037 1.00 98.50 404 PHE A N 1
ATOM 3140 C CA . PHE A 1 404 ? -15.478 1.234 15.909 1.00 98.50 404 PHE A CA 1
ATOM 3141 C C . PHE A 1 404 ? -16.138 0.914 17.244 1.00 98.50 404 PHE A C 1
ATOM 3143 O O . PHE A 1 404 ? -15.474 0.969 18.280 1.00 98.50 404 PHE A O 1
ATOM 3150 N N . SER A 1 405 ? -17.412 0.543 17.210 1.00 98.25 405 SER A N 1
ATOM 3151 C CA . SER A 1 405 ? -18.168 0.133 18.392 1.00 98.25 405 SER A CA 1
ATOM 3152 C C . SER A 1 405 ? -19.056 -1.067 18.082 1.00 98.25 405 SER A C 1
ATOM 3154 O O . SER A 1 405 ? -19.404 -1.316 16.928 1.00 98.25 405 SER A O 1
ATOM 3156 N N . VAL A 1 406 ? -19.445 -1.793 19.124 1.00 97.62 406 VAL A N 1
ATOM 3157 C CA . VAL A 1 406 ? -20.411 -2.901 19.073 1.00 97.62 406 VAL A CA 1
ATOM 3158 C C . VAL A 1 406 ? -21.538 -2.667 20.069 1.00 97.62 406 VAL A C 1
ATOM 3160 O O . VAL A 1 406 ? -21.355 -1.926 21.035 1.00 97.62 406 VAL A O 1
ATOM 3163 N N . SER A 1 407 ? -22.682 -3.312 19.856 1.00 96.50 407 SER A N 1
ATOM 3164 C CA . SER A 1 407 ? -23.813 -3.271 20.785 1.00 96.50 407 SER A CA 1
ATOM 3165 C C . SER A 1 407 ? -24.331 -4.667 21.114 1.00 96.50 407 SER A C 1
ATOM 3167 O O . SER A 1 407 ? -24.392 -5.532 20.237 1.00 96.50 407 SER A O 1
ATOM 3169 N N . SER A 1 408 ? -24.732 -4.871 22.368 1.00 93.75 408 SER A N 1
ATOM 3170 C CA . SER A 1 408 ? -25.549 -6.002 22.826 1.00 93.75 408 SER A CA 1
ATOM 3171 C C . SER A 1 408 ? -27.055 -5.697 22.774 1.00 93.75 408 SER A C 1
ATOM 3173 O O . SER A 1 408 ? -27.860 -6.617 22.930 1.00 93.75 408 SER A O 1
ATOM 3175 N N . SER A 1 409 ? -27.441 -4.434 22.541 1.00 91.75 409 SER A N 1
ATOM 3176 C CA . SER A 1 409 ? -28.837 -3.992 22.486 1.00 91.75 409 SER A CA 1
ATOM 3177 C C . SER A 1 409 ? -29.569 -4.600 21.290 1.00 91.75 409 SER A C 1
ATOM 3179 O O . SER A 1 409 ? -28.989 -4.819 20.226 1.00 91.75 409 SER A O 1
ATOM 3181 N N . LEU A 1 410 ? -30.864 -4.873 21.467 1.00 88.00 410 LEU A N 1
ATOM 3182 C CA . LEU A 1 410 ? -31.738 -5.348 20.391 1.00 88.00 410 LEU A CA 1
ATOM 3183 C C . LEU A 1 410 ? -31.970 -4.276 19.325 1.00 88.00 410 LEU A C 1
ATOM 3185 O O . LEU A 1 410 ? -32.061 -4.607 18.150 1.00 88.00 410 LEU A O 1
ATOM 3189 N N . LEU A 1 411 ? -32.078 -3.017 19.750 1.00 88.06 411 LEU A N 1
ATOM 3190 C CA . LEU A 1 411 ? -32.361 -1.863 18.899 1.00 88.06 411 LEU A CA 1
ATOM 3191 C C . LEU A 1 411 ? -31.491 -0.688 19.366 1.00 88.06 411 LEU A C 1
ATOM 3193 O O . LEU A 1 411 ? -31.992 0.215 20.042 1.00 88.06 411 LEU A O 1
ATOM 3197 N N . PRO A 1 412 ? -30.176 -0.717 19.092 1.00 91.56 412 PRO A N 1
ATOM 3198 C CA . PRO A 1 412 ? -29.308 0.383 19.476 1.00 91.56 412 PRO A CA 1
ATOM 3199 C C . PRO A 1 412 ? -29.659 1.641 18.675 1.00 91.56 412 PRO A C 1
ATOM 3201 O O . PRO A 1 412 ? -29.822 1.592 17.452 1.00 91.56 412 PRO A O 1
ATOM 3204 N N . GLN A 1 413 ? -29.755 2.772 19.374 1.00 93.56 413 GLN A N 1
ATOM 3205 C CA . GLN A 1 413 ? -29.929 4.085 18.753 1.00 93.56 413 GLN A CA 1
ATOM 3206 C C . GLN A 1 413 ? -28.606 4.547 18.140 1.00 93.56 413 GLN A C 1
ATOM 3208 O O . GLN A 1 413 ? -27.555 4.397 18.765 1.00 93.56 413 GLN A O 1
ATOM 3213 N N . LEU A 1 414 ? -28.631 5.145 16.947 1.00 95.00 414 LEU A N 1
ATOM 3214 C CA . LEU A 1 414 ? -27.409 5.545 16.236 1.00 95.00 414 LEU A CA 1
ATOM 3215 C C . LEU A 1 414 ? -26.555 6.539 17.037 1.00 95.00 414 LEU A C 1
ATOM 3217 O O . LEU A 1 414 ? -25.335 6.370 17.156 1.00 95.00 414 LEU A O 1
ATOM 3221 N N . ASP A 1 415 ? -27.210 7.534 17.626 1.00 93.75 415 ASP A N 1
ATOM 3222 C CA . ASP A 1 415 ? -26.650 8.560 18.508 1.00 93.75 415 ASP A CA 1
ATOM 3223 C C . ASP A 1 415 ? -26.631 8.142 19.990 1.00 93.75 415 ASP A C 1
ATOM 3225 O O . ASP A 1 415 ? -26.343 8.962 20.859 1.00 93.75 415 ASP A O 1
ATOM 3229 N N . GLY A 1 416 ? -26.884 6.861 20.273 1.00 92.12 416 GLY A N 1
ATOM 3230 C CA . GLY A 1 416 ? -26.896 6.300 21.618 1.00 92.12 416 GLY A CA 1
ATOM 3231 C C . GLY A 1 416 ? -25.572 6.459 22.370 1.00 92.12 416 GLY A C 1
ATOM 3232 O O . GLY A 1 416 ? -24.471 6.530 21.793 1.00 92.12 416 GLY A O 1
ATOM 3233 N N . GLU A 1 417 ? -25.690 6.467 23.697 1.00 91.56 417 GLU A N 1
ATOM 3234 C CA . GLU A 1 417 ? -24.573 6.681 24.612 1.00 91.56 417 GLU A CA 1
ATOM 3235 C C . GLU A 1 417 ? -23.474 5.638 24.420 1.00 91.56 417 GLU A C 1
ATOM 3237 O O . GLU A 1 417 ? -23.706 4.4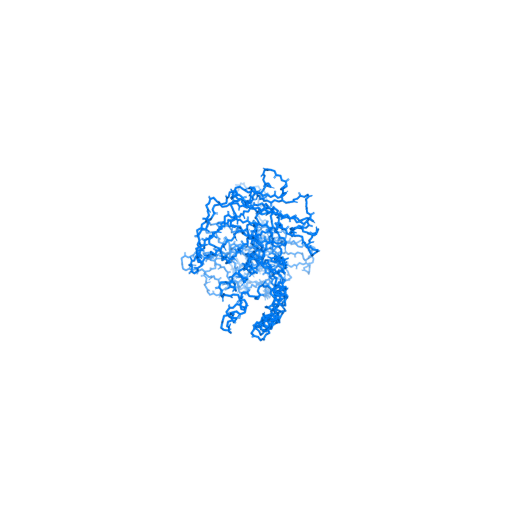53 24.159 1.00 91.56 417 GLU A O 1
ATOM 3242 N N . SER A 1 418 ? -22.232 6.101 24.530 1.00 92.81 418 SER A N 1
ATOM 3243 C CA . SER A 1 418 ? -21.059 5.309 24.178 1.00 92.81 418 SER A CA 1
ATOM 3244 C C . SER A 1 418 ? -20.063 5.275 25.314 1.00 92.81 418 SER A C 1
ATOM 3246 O O . SER A 1 418 ? -19.755 6.294 25.925 1.00 92.81 418 SER A O 1
ATOM 3248 N N . SER A 1 419 ? -19.502 4.105 25.581 1.00 91.69 419 SER A N 1
ATOM 3249 C CA . SER A 1 419 ? -18.473 3.947 26.605 1.00 91.69 419 SER A CA 1
ATOM 3250 C C . SER A 1 419 ? -17.386 3.000 26.133 1.00 91.69 419 SER A C 1
ATOM 3252 O O . SER A 1 419 ? -17.612 2.118 25.307 1.00 91.69 419 SER A O 1
ATOM 3254 N N . ARG A 1 420 ? -16.166 3.198 26.634 1.00 90.94 420 ARG A N 1
ATOM 3255 C CA . ARG A 1 420 ? -15.032 2.351 26.258 1.00 90.94 420 ARG A CA 1
ATOM 3256 C C . ARG A 1 420 ? -15.199 0.957 26.837 1.00 90.94 420 ARG A C 1
ATOM 3258 O O . ARG A 1 420 ? -15.290 0.805 28.056 1.00 90.94 420 ARG A O 1
ATOM 3265 N N . MET A 1 421 ? -15.174 -0.047 25.964 1.00 89.44 421 MET A N 1
ATOM 3266 C CA . MET A 1 421 ? -15.289 -1.447 26.359 1.00 89.44 421 MET A CA 1
ATOM 3267 C C . MET A 1 421 ? -14.188 -1.830 27.350 1.00 89.44 421 MET A C 1
ATOM 3269 O O . MET A 1 421 ? -14.440 -2.509 28.338 1.00 89.44 421 MET A O 1
ATOM 3273 N N . GLU A 1 422 ? -12.967 -1.333 27.136 1.00 89.44 422 GLU A N 1
ATOM 3274 C CA . GLU A 1 422 ? -11.829 -1.638 28.007 1.00 89.44 422 GLU A CA 1
ATOM 3275 C C . GLU A 1 422 ? -12.064 -1.172 29.448 1.00 89.44 422 GLU A C 1
ATOM 3277 O O . GLU A 1 422 ? -11.711 -1.879 30.390 1.00 89.44 422 GLU A O 1
ATOM 3282 N N . LEU A 1 423 ? -12.709 -0.011 29.619 1.00 89.69 423 LEU A N 1
ATOM 3283 C CA . LEU A 1 423 ? -13.067 0.509 30.933 1.00 89.69 423 LEU A CA 1
ATOM 3284 C C . LEU A 1 423 ? -14.175 -0.330 31.576 1.00 89.69 423 LEU A C 1
ATOM 3286 O O . LEU A 1 423 ? -14.050 -0.721 32.733 1.00 89.69 423 LEU A O 1
ATOM 3290 N N . ILE A 1 424 ? -15.240 -0.630 30.828 1.00 88.19 424 ILE A N 1
ATOM 3291 C CA . ILE A 1 424 ? -16.371 -1.432 31.322 1.00 88.19 424 ILE A CA 1
ATOM 3292 C C . ILE A 1 424 ? -15.903 -2.821 31.755 1.00 88.19 424 ILE A C 1
ATOM 3294 O O . ILE A 1 424 ? -16.281 -3.290 32.830 1.00 88.19 424 ILE A O 1
ATOM 3298 N N . ASN A 1 425 ? -15.048 -3.455 30.956 1.00 87.94 425 ASN A N 1
ATOM 3299 C CA . ASN A 1 425 ? -14.518 -4.783 31.240 1.00 87.94 425 ASN A CA 1
ATOM 3300 C C . ASN A 1 425 ? -13.574 -4.768 32.435 1.00 87.94 425 ASN A C 1
ATOM 3302 O O . ASN A 1 425 ? -13.599 -5.701 33.237 1.00 87.94 425 ASN A O 1
ATOM 3306 N N . LEU A 1 426 ? -12.756 -3.722 32.580 1.00 90.25 426 LEU A N 1
ATOM 3307 C CA . LEU A 1 426 ? -11.895 -3.558 33.747 1.00 90.25 426 LEU A CA 1
ATOM 3308 C C . LEU A 1 426 ? -12.729 -3.406 35.025 1.00 90.25 426 LEU A C 1
ATOM 3310 O O . LEU A 1 426 ? -12.508 -4.152 35.975 1.00 90.25 426 LEU A O 1
ATOM 3314 N N . LEU A 1 427 ? -13.722 -2.510 35.026 1.00 90.06 427 LEU A N 1
ATOM 3315 C CA . LEU A 1 427 ? -14.629 -2.304 36.162 1.00 90.06 427 LEU A CA 1
ATOM 3316 C C . LEU A 1 427 ? -15.407 -3.584 36.507 1.00 90.06 427 LEU A C 1
ATOM 3318 O O . LEU A 1 427 ? -15.417 -4.000 37.661 1.00 90.06 427 LEU A O 1
ATOM 3322 N N . SER A 1 428 ? -15.974 -4.265 35.508 1.00 87.88 428 SER A N 1
ATOM 3323 C CA . SER A 1 428 ? -16.736 -5.508 35.717 1.00 87.88 428 SER A CA 1
ATOM 3324 C C . SER A 1 428 ? -15.851 -6.669 36.193 1.00 87.88 428 SER A C 1
ATOM 3326 O O . SER A 1 428 ? -16.281 -7.479 37.015 1.00 87.88 428 SER A O 1
ATOM 3328 N N . SER A 1 429 ? -14.593 -6.734 35.733 1.00 88.94 429 SER A N 1
ATOM 3329 C CA . SER A 1 429 ? -13.622 -7.715 36.241 1.00 88.94 429 SER A CA 1
ATOM 3330 C C . SER A 1 429 ? -13.348 -7.490 37.730 1.00 88.94 429 SER A C 1
ATOM 3332 O O . SER A 1 429 ? -13.293 -8.454 38.483 1.00 88.94 429 SER A O 1
ATOM 3334 N N . MET A 1 430 ? -13.214 -6.235 38.171 1.00 90.12 430 MET A N 1
ATOM 3335 C CA . MET A 1 430 ? -12.998 -5.915 39.588 1.00 90.12 430 MET A CA 1
ATOM 3336 C C . MET A 1 430 ? -14.227 -6.217 40.448 1.00 90.12 430 MET A C 1
ATOM 3338 O O . MET A 1 430 ? -14.080 -6.754 41.540 1.00 90.12 430 MET A O 1
ATOM 3342 N N . GLU A 1 431 ? -15.434 -5.923 39.961 1.00 88.75 431 GLU A N 1
ATOM 3343 C CA . GLU A 1 431 ? -16.684 -6.271 40.656 1.00 88.75 431 GLU A CA 1
ATOM 3344 C C . GLU A 1 431 ? -16.814 -7.787 40.864 1.00 88.75 431 GLU A C 1
ATOM 3346 O O . GLU A 1 431 ? -17.112 -8.234 41.969 1.00 88.75 431 GLU A O 1
ATOM 3351 N N . THR A 1 432 ? -16.507 -8.582 39.834 1.00 87.94 432 THR A N 1
ATOM 3352 C CA . THR A 1 432 ? -16.548 -10.056 39.902 1.00 87.94 432 THR A CA 1
ATOM 3353 C C . THR A 1 432 ? -15.541 -10.621 40.911 1.00 87.94 432 THR A C 1
ATOM 3355 O O . THR A 1 432 ? -15.768 -11.679 41.491 1.00 87.94 432 THR A O 1
ATOM 3358 N N . LEU A 1 433 ? -14.441 -9.904 41.155 1.00 90.25 433 LEU A N 1
ATOM 3359 C CA . LEU A 1 433 ? -13.406 -10.265 42.128 1.00 90.25 433 LEU A CA 1
ATOM 3360 C C . LEU A 1 433 ? -13.704 -9.756 43.553 1.00 90.25 433 LEU A C 1
ATOM 3362 O O . LEU A 1 433 ? -12.825 -9.784 44.408 1.00 90.25 433 LEU A O 1
ATOM 3366 N N . GLY A 1 434 ? -14.930 -9.299 43.829 1.00 88.44 434 GLY A N 1
ATOM 3367 C CA . GLY A 1 434 ? -15.331 -8.819 45.156 1.00 88.44 434 GLY A CA 1
ATOM 3368 C C . GLY A 1 434 ? -15.049 -7.335 45.400 1.00 88.44 434 GLY A C 1
ATOM 3369 O O . GLY A 1 434 ? -15.080 -6.893 46.547 1.00 88.44 434 GLY A O 1
ATOM 3370 N N . GLY A 1 435 ? -14.782 -6.558 44.348 1.00 89.19 435 GLY A N 1
ATOM 3371 C CA . GLY A 1 435 ? -14.498 -5.126 44.429 1.00 89.19 435 GLY A CA 1
ATOM 3372 C C . GLY A 1 435 ? -13.028 -4.798 44.704 1.00 89.19 435 GLY A C 1
ATOM 3373 O O . GLY A 1 435 ? -12.203 -5.667 44.965 1.00 89.19 435 GLY A O 1
ATOM 3374 N N . ILE A 1 436 ? -12.696 -3.506 44.629 1.00 87.50 436 ILE A N 1
ATOM 3375 C CA . ILE A 1 436 ? -11.309 -3.000 44.673 1.00 87.50 436 ILE A CA 1
ATOM 3376 C C . ILE A 1 436 ? -10.604 -3.341 45.990 1.00 87.50 436 ILE A C 1
ATOM 3378 O O . ILE A 1 436 ? -9.408 -3.636 45.989 1.00 87.50 436 ILE A O 1
ATOM 3382 N N . GLU A 1 437 ? -11.342 -3.316 47.100 1.00 87.06 437 GLU A N 1
ATOM 3383 C CA . GLU A 1 437 ? -10.829 -3.618 48.442 1.00 87.06 437 GLU A CA 1
ATOM 3384 C C . GLU A 1 437 ? -10.461 -5.100 48.615 1.00 87.06 437 GLU A C 1
ATOM 3386 O O . GLU A 1 437 ? -9.592 -5.420 49.421 1.00 87.06 437 GLU A O 1
ATOM 3391 N N . SER A 1 438 ? -11.060 -5.988 47.815 1.00 91.00 438 SER A N 1
ATOM 3392 C CA . SER A 1 438 ? -10.848 -7.441 47.875 1.00 91.00 438 SER A CA 1
ATOM 3393 C C . SER A 1 438 ? -9.728 -7.936 46.951 1.00 91.00 438 SER A C 1
ATOM 3395 O O . SER A 1 438 ? -9.397 -9.120 46.982 1.00 91.00 438 SER A O 1
ATOM 3397 N N . LEU A 1 439 ? -9.149 -7.058 46.119 1.00 91.75 439 LEU A N 1
ATOM 3398 C CA . LEU A 1 439 ? -8.140 -7.438 45.127 1.00 91.75 439 LEU A CA 1
ATOM 3399 C C . LEU A 1 439 ? -6.787 -7.767 45.770 1.00 91.75 439 LEU A C 1
ATOM 3401 O O . LEU A 1 439 ? -6.102 -6.865 46.271 1.00 91.75 439 LEU A O 1
ATOM 3405 N N . ASP A 1 440 ? -6.362 -9.027 45.650 1.00 92.62 440 ASP A N 1
ATOM 3406 C CA . ASP A 1 440 ? -5.007 -9.461 46.008 1.00 92.62 440 ASP A CA 1
ATOM 3407 C C . ASP A 1 440 ? -3.952 -9.025 44.968 1.00 92.62 440 ASP A C 1
ATOM 3409 O O . ASP A 1 440 ? -4.269 -8.572 43.864 1.00 92.62 440 ASP A O 1
ATOM 3413 N N . GLU A 1 441 ? -2.667 -9.162 45.309 1.00 90.75 441 GLU A N 1
ATOM 3414 C CA . GLU A 1 441 ? -1.561 -8.753 44.431 1.00 90.75 441 GLU A CA 1
ATOM 3415 C C . GLU A 1 441 ? -1.578 -9.486 43.079 1.00 90.75 441 GLU A C 1
ATOM 3417 O O . GLU A 1 441 ? -1.361 -8.887 42.026 1.00 90.75 441 GLU A O 1
ATOM 3422 N N . LYS A 1 442 ? -1.896 -10.784 43.066 1.00 92.88 442 LYS A N 1
ATOM 3423 C CA . LYS A 1 442 ? -1.913 -11.586 41.836 1.00 92.88 442 LYS A CA 1
ATOM 3424 C C . LYS A 1 442 ? -3.050 -11.148 40.912 1.00 92.88 442 LYS A C 1
ATOM 3426 O O . LYS A 1 442 ? -2.866 -11.073 39.695 1.00 92.88 442 LYS A O 1
ATOM 3431 N N . GLN A 1 443 ? -4.210 -10.843 41.481 1.00 93.19 443 GLN A N 1
ATOM 3432 C CA . GLN A 1 443 ? -5.369 -10.308 40.776 1.00 93.19 443 GLN A CA 1
ATOM 3433 C C . GLN A 1 443 ? -5.081 -8.911 40.223 1.00 93.19 443 GLN A C 1
ATOM 3435 O O . GLN A 1 443 ? -5.375 -8.655 39.055 1.00 93.19 443 GLN A O 1
ATOM 3440 N N . ARG A 1 444 ? -4.439 -8.030 41.004 1.00 91.50 444 ARG A N 1
ATOM 3441 C CA . ARG A 1 444 ? -4.008 -6.698 40.537 1.00 91.50 444 ARG A CA 1
ATOM 3442 C C . ARG A 1 444 ? -3.089 -6.809 39.330 1.00 91.50 444 ARG A C 1
ATOM 3444 O O . ARG A 1 444 ? -3.382 -6.218 38.291 1.00 91.50 444 ARG A O 1
ATOM 3451 N N . GLN A 1 445 ? -2.050 -7.637 39.420 1.00 90.75 445 GLN A N 1
ATOM 3452 C CA . GLN A 1 445 ? -1.120 -7.871 38.311 1.00 90.75 445 GLN A CA 1
ATOM 3453 C C . GLN A 1 445 ? -1.824 -8.427 37.062 1.00 90.75 445 GLN A C 1
ATOM 3455 O O . GLN A 1 445 ? -1.503 -8.032 35.942 1.00 90.75 445 GLN A O 1
ATOM 3460 N N . ALA A 1 446 ? -2.840 -9.282 37.223 1.00 91.94 446 ALA A N 1
ATOM 3461 C CA . ALA A 1 446 ? -3.625 -9.808 36.103 1.00 91.94 446 ALA A CA 1
ATOM 3462 C C . ALA A 1 446 ? -4.513 -8.752 35.408 1.00 91.94 446 ALA A C 1
ATOM 3464 O O . ALA A 1 446 ? -4.880 -8.927 34.242 1.00 91.94 446 ALA A O 1
ATOM 3465 N N . LEU A 1 447 ? -4.854 -7.652 36.090 1.00 93.31 447 LEU A N 1
ATOM 3466 C CA . LEU A 1 447 ? -5.671 -6.560 35.544 1.00 93.31 447 LEU A CA 1
ATOM 3467 C C . LEU A 1 447 ? -4.845 -5.462 34.858 1.00 93.31 447 LEU A C 1
ATOM 3469 O O . LEU A 1 447 ? -5.374 -4.777 33.977 1.00 93.31 447 LEU A O 1
ATOM 3473 N N . VAL A 1 448 ? -3.550 -5.329 35.170 1.00 94.19 448 VAL A N 1
ATOM 3474 C CA . VAL A 1 448 ? -2.649 -4.333 34.550 1.00 94.19 448 VAL A CA 1
ATOM 3475 C C . VAL A 1 448 ? -2.671 -4.381 33.007 1.00 94.19 448 VAL A C 1
ATOM 3477 O O . VAL A 1 448 ? -2.824 -3.323 32.383 1.00 94.19 448 VAL A O 1
ATOM 3480 N N . PRO A 1 449 ? -2.625 -5.555 32.339 1.00 91.44 449 PRO A N 1
ATOM 3481 C CA . PRO A 1 449 ? -2.719 -5.622 30.878 1.00 91.44 449 PRO A CA 1
ATOM 3482 C C . PRO A 1 449 ? -4.052 -5.119 30.306 1.00 91.44 449 PRO A C 1
ATOM 3484 O O . PRO A 1 449 ? -4.085 -4.664 29.162 1.00 91.44 449 PRO A O 1
ATOM 3487 N N . LYS A 1 450 ? -5.152 -5.186 31.073 1.00 90.06 450 LYS A N 1
ATOM 3488 C CA . LYS A 1 450 ? -6.450 -4.608 30.682 1.00 90.06 450 LYS A CA 1
ATOM 3489 C C . LYS A 1 450 ? -6.446 -3.086 30.880 1.00 90.06 450 LYS A C 1
ATOM 3491 O O . LYS A 1 450 ? -6.923 -2.357 30.013 1.00 90.06 450 LYS A O 1
ATOM 3496 N N . TYR A 1 451 ? -5.843 -2.610 31.972 1.00 92.75 451 TYR A N 1
ATOM 3497 C CA . TYR A 1 451 ? -5.716 -1.186 32.306 1.00 92.75 451 TYR A CA 1
ATOM 3498 C C . TYR A 1 451 ? -4.901 -0.379 31.282 1.00 92.75 451 TYR A C 1
ATOM 3500 O O . TYR A 1 451 ? -5.222 0.779 31.012 1.00 92.75 451 TYR A O 1
ATOM 3508 N N . ARG A 1 452 ? -3.881 -0.967 30.644 1.00 92.31 452 ARG A N 1
ATOM 3509 C CA . ARG A 1 452 ? -3.007 -0.222 29.711 1.00 92.31 452 ARG A CA 1
ATOM 3510 C C . ARG A 1 452 ? -3.761 0.526 28.605 1.00 92.31 452 ARG A C 1
ATOM 3512 O O . ARG A 1 452 ? -3.368 1.625 28.233 1.00 92.31 452 ARG A O 1
ATOM 3519 N N . PHE A 1 453 ? -4.873 -0.031 28.117 1.00 90.19 453 PHE A N 1
ATOM 3520 C CA . PHE A 1 453 ? -5.667 0.551 27.028 1.00 90.19 453 PHE A CA 1
ATOM 3521 C C . PHE A 1 453 ? -6.480 1.789 27.434 1.00 90.19 453 PHE A C 1
ATOM 3523 O O . PHE A 1 453 ? -7.034 2.461 26.558 1.00 90.19 453 PHE A O 1
ATOM 3530 N N . ILE A 1 454 ? -6.544 2.092 28.734 1.00 90.31 454 ILE A N 1
ATOM 3531 C CA . ILE A 1 454 ? -7.162 3.302 29.286 1.00 90.31 454 ILE A CA 1
ATOM 3532 C C . ILE A 1 454 ? -6.139 4.258 29.924 1.00 90.31 454 ILE A C 1
ATOM 3534 O O . ILE A 1 454 ? -6.469 5.421 30.158 1.00 90.31 454 ILE A O 1
ATOM 3538 N N . ASP A 1 455 ? -4.892 3.828 30.157 1.00 93.69 455 ASP A N 1
ATOM 3539 C CA . ASP A 1 455 ? -3.839 4.703 30.679 1.00 93.69 455 ASP A CA 1
ATOM 3540 C C . ASP A 1 455 ? -3.398 5.742 29.634 1.00 93.69 455 ASP A C 1
ATOM 3542 O O . ASP A 1 455 ? -2.903 5.427 28.549 1.00 93.69 455 ASP A O 1
ATOM 3546 N N . SER A 1 456 ? -3.531 7.022 29.979 1.00 92.94 456 SER A N 1
ATOM 3547 C CA . SER A 1 456 ? -3.247 8.127 29.059 1.00 92.94 456 SER A CA 1
ATOM 3548 C C . SER A 1 456 ? -1.776 8.219 28.636 1.00 92.94 456 SER A C 1
ATOM 3550 O O . SER A 1 456 ? -1.494 8.610 27.497 1.00 92.94 456 SER A O 1
ATOM 3552 N N . LYS A 1 457 ? -0.827 7.845 29.508 1.00 95.19 457 LYS A N 1
ATOM 3553 C CA . LYS A 1 457 ? 0.609 7.864 29.190 1.00 95.19 457 LYS A CA 1
ATOM 3554 C C . LYS A 1 457 ? 0.949 6.711 28.248 1.00 95.19 457 LYS A C 1
ATOM 3556 O O . LYS A 1 457 ? 1.599 6.961 27.233 1.00 95.19 457 LYS A O 1
ATOM 3561 N N . TRP A 1 458 ? 0.426 5.511 28.495 1.00 94.94 458 TRP A N 1
ATOM 3562 C CA . TRP A 1 458 ? 0.561 4.365 27.594 1.00 94.94 458 TRP A CA 1
ATOM 3563 C C . TRP A 1 458 ? 0.013 4.663 26.192 1.00 94.94 458 TRP A C 1
ATOM 3565 O O . TRP A 1 458 ? 0.703 4.456 25.189 1.00 94.94 458 TRP A O 1
ATOM 3575 N N . ILE A 1 459 ? -1.197 5.232 26.107 1.00 92.25 459 ILE A N 1
ATOM 3576 C CA . ILE A 1 459 ? -1.811 5.633 24.831 1.00 92.25 459 ILE A CA 1
ATOM 3577 C C . ILE A 1 459 ? -0.957 6.700 24.135 1.00 92.25 459 ILE A C 1
ATOM 3579 O O . ILE A 1 459 ? -0.742 6.619 22.929 1.00 92.25 459 ILE A O 1
ATOM 3583 N N . SER A 1 460 ? -0.422 7.680 24.870 1.00 94.25 460 SER A N 1
ATOM 3584 C CA . SER A 1 460 ? 0.460 8.720 24.316 1.00 94.25 460 SER A CA 1
ATOM 3585 C C . SER A 1 460 ? 1.770 8.149 23.758 1.00 94.25 460 SER A C 1
ATOM 3587 O O . SER A 1 460 ? 2.192 8.527 22.662 1.00 94.25 460 SER A O 1
ATOM 3589 N N . MET A 1 461 ? 2.400 7.205 24.464 1.00 95.69 461 MET A N 1
ATOM 3590 C CA . MET A 1 461 ? 3.603 6.508 23.988 1.00 95.69 461 MET A CA 1
ATOM 3591 C C . MET A 1 461 ? 3.303 5.682 22.737 1.00 95.69 461 MET A C 1
ATOM 3593 O O . MET A 1 461 ? 4.026 5.780 21.747 1.00 95.69 461 MET A O 1
ATOM 3597 N N . THR A 1 462 ? 2.184 4.958 22.735 1.00 93.56 462 THR A N 1
ATOM 3598 C CA . THR A 1 462 ? 1.715 4.200 21.569 1.00 93.56 462 THR A CA 1
ATOM 3599 C C . THR A 1 462 ? 1.426 5.131 20.389 1.00 93.56 462 THR A C 1
ATOM 3601 O O . THR A 1 462 ? 1.909 4.901 19.285 1.00 93.56 462 THR A O 1
ATOM 3604 N N . LYS A 1 463 ? 0.750 6.261 20.612 1.00 93.00 463 LYS A N 1
ATOM 3605 C CA . LYS A 1 463 ? 0.522 7.294 19.592 1.00 93.00 463 LYS A CA 1
ATOM 3606 C C . LYS A 1 463 ? 1.830 7.802 18.980 1.00 93.00 463 LYS A C 1
ATOM 3608 O O . LYS A 1 463 ? 1.910 7.937 17.760 1.00 93.00 463 LYS A O 1
ATOM 3613 N N . LYS A 1 464 ? 2.858 8.072 19.794 1.00 94.50 464 LYS A N 1
ATOM 3614 C CA . LYS A 1 464 ? 4.189 8.486 19.307 1.00 94.50 464 LYS A CA 1
ATOM 3615 C C . LYS A 1 464 ? 4.848 7.401 18.459 1.00 94.50 464 LYS A C 1
ATOM 3617 O O . LYS A 1 464 ? 5.375 7.722 17.399 1.00 94.50 464 LYS A O 1
ATOM 3622 N N . LEU A 1 465 ? 4.782 6.148 18.904 1.00 94.81 465 LEU A N 1
ATOM 3623 C CA . LEU A 1 465 ? 5.335 4.994 18.199 1.00 94.81 465 LEU A CA 1
ATOM 3624 C C . LEU A 1 465 ? 4.711 4.832 16.808 1.00 94.81 465 LEU A C 1
ATOM 3626 O O . LEU A 1 465 ? 5.432 4.877 15.817 1.00 94.81 465 LEU A O 1
ATOM 3630 N N . PHE A 1 466 ? 3.381 4.775 16.712 1.00 92.69 466 PHE A N 1
ATOM 3631 C CA . PHE A 1 466 ? 2.690 4.631 15.423 1.00 92.69 466 PHE A CA 1
ATOM 3632 C C . PHE A 1 466 ? 2.885 5.860 14.517 1.00 92.69 466 PHE A C 1
ATOM 3634 O O . PHE A 1 466 ? 3.053 5.735 13.305 1.00 92.69 466 PHE A O 1
ATOM 3641 N N . ALA A 1 467 ? 2.927 7.071 15.085 1.00 92.12 467 ALA A N 1
ATOM 3642 C CA . ALA A 1 467 ? 3.223 8.280 14.314 1.00 92.12 467 ALA A CA 1
ATOM 3643 C C . ALA A 1 467 ? 4.667 8.310 13.778 1.00 92.12 467 ALA A C 1
ATOM 3645 O O . ALA A 1 467 ? 4.910 8.904 12.725 1.00 92.12 467 ALA A O 1
ATOM 3646 N N . TYR A 1 468 ? 5.622 7.703 14.491 1.00 93.44 468 TYR A N 1
ATOM 3647 C CA . TYR A 1 468 ? 6.997 7.532 14.026 1.00 93.44 468 TYR A CA 1
ATOM 3648 C C . TYR A 1 468 ? 7.088 6.442 12.955 1.00 93.44 468 TYR A C 1
ATOM 3650 O O . TYR A 1 468 ? 7.745 6.638 11.931 1.00 93.44 468 TYR A O 1
ATOM 3658 N N . GLU A 1 469 ? 6.366 5.336 13.141 1.00 91.75 469 GLU A N 1
ATOM 3659 C CA . GLU A 1 469 ? 6.299 4.240 12.177 1.00 91.75 469 GLU A CA 1
ATOM 3660 C C . GLU A 1 469 ? 5.802 4.726 10.805 1.00 91.75 469 GLU A C 1
ATOM 3662 O O . GLU A 1 469 ? 6.409 4.453 9.770 1.00 91.75 469 GLU A O 1
ATOM 3667 N N . ALA A 1 470 ? 4.775 5.578 10.800 1.00 90.50 470 ALA A N 1
ATOM 3668 C CA . ALA A 1 470 ? 4.222 6.194 9.593 1.00 90.50 470 ALA A CA 1
ATOM 3669 C C . ALA A 1 470 ? 5.213 7.055 8.788 1.00 90.50 470 ALA A C 1
ATOM 3671 O O . ALA A 1 470 ? 4.940 7.410 7.640 1.00 90.50 470 ALA A O 1
ATOM 3672 N N . ARG A 1 471 ? 6.346 7.440 9.388 1.00 91.19 471 ARG A N 1
ATOM 3673 C CA . ARG A 1 471 ? 7.400 8.252 8.760 1.00 91.19 471 ARG A CA 1
ATOM 3674 C C . ARG A 1 471 ? 8.529 7.402 8.184 1.00 91.19 471 ARG A C 1
ATOM 3676 O O . ARG A 1 471 ? 9.607 7.943 7.931 1.00 91.19 471 ARG A O 1
ATOM 3683 N N . LYS A 1 472 ? 8.298 6.100 7.973 1.00 90.69 472 LYS A N 1
ATOM 3684 C CA . LYS A 1 472 ? 9.261 5.209 7.324 1.00 90.69 472 LYS A CA 1
ATOM 3685 C C . LYS A 1 472 ? 9.780 5.844 6.021 1.00 90.69 472 LYS A C 1
ATOM 3687 O O . LYS A 1 472 ? 8.967 6.173 5.151 1.00 90.69 472 LYS A O 1
ATOM 3692 N N . PRO A 1 473 ? 11.104 6.036 5.875 1.00 90.62 473 PRO A N 1
ATOM 3693 C CA . PRO A 1 473 ? 11.686 6.592 4.659 1.00 90.62 473 PRO A CA 1
ATOM 3694 C C . PRO A 1 473 ? 11.322 5.756 3.431 1.00 90.62 473 PRO A C 1
ATOM 3696 O O . PRO A 1 473 ? 11.379 4.529 3.475 1.00 90.62 473 PRO A O 1
ATOM 3699 N N . GLN A 1 474 ? 10.957 6.432 2.343 1.00 86.00 474 GLN A N 1
ATOM 3700 C CA . GLN A 1 474 ? 10.584 5.801 1.078 1.00 86.00 474 GLN A CA 1
ATOM 3701 C C . GLN A 1 474 ? 11.647 6.075 0.004 1.00 86.00 474 GLN A C 1
ATOM 3703 O O . GLN A 1 474 ? 12.207 7.181 -0.024 1.00 86.00 474 GLN A O 1
ATOM 3708 N N . PRO A 1 475 ? 11.913 5.105 -0.887 1.00 86.06 475 PRO A N 1
ATOM 3709 C CA . PRO A 1 475 ? 12.835 5.281 -2.000 1.00 86.06 475 PRO A CA 1
ATOM 3710 C C . PRO A 1 475 ? 12.308 6.315 -3.004 1.00 86.06 475 PRO A C 1
ATOM 3712 O O . PRO A 1 475 ? 11.100 6.428 -3.234 1.00 86.06 475 PRO A O 1
ATOM 3715 N N . ARG A 1 476 ? 13.206 7.073 -3.648 1.00 84.69 476 ARG A N 1
ATOM 3716 C CA . ARG A 1 476 ? 12.842 7.931 -4.786 1.00 84.69 476 ARG A CA 1
ATOM 3717 C C . ARG A 1 476 ? 12.943 7.110 -6.062 1.00 84.69 476 ARG A C 1
ATOM 3719 O O . ARG A 1 476 ? 14.030 6.904 -6.595 1.00 84.69 476 ARG A O 1
ATOM 3726 N N . ILE A 1 477 ? 11.787 6.677 -6.550 1.00 85.12 477 ILE A N 1
ATOM 3727 C CA . ILE A 1 477 ? 11.677 5.866 -7.760 1.00 85.12 477 ILE A CA 1
ATOM 3728 C C . ILE A 1 477 ? 11.458 6.777 -8.969 1.00 85.12 477 ILE A C 1
ATOM 3730 O O . ILE A 1 477 ? 10.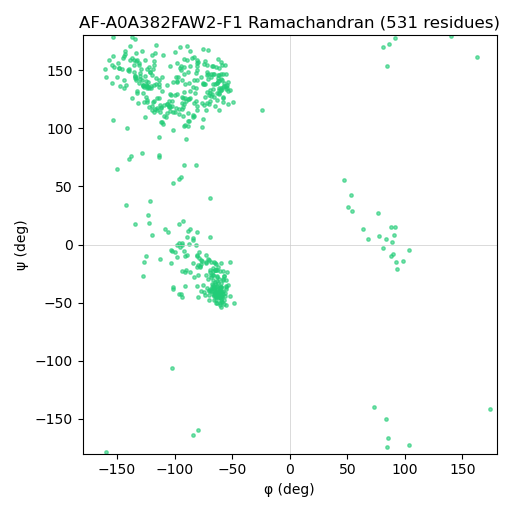515 7.574 -9.001 1.00 85.12 477 ILE A O 1
ATOM 3734 N N . LYS A 1 478 ? 12.306 6.636 -9.989 1.00 83.00 478 LYS A N 1
ATOM 3735 C CA . LYS A 1 478 ? 12.084 7.196 -11.322 1.00 83.00 478 LYS A CA 1
ATOM 3736 C C . LYS A 1 478 ? 11.479 6.114 -12.201 1.00 83.00 478 LYS A C 1
ATOM 3738 O O . LYS A 1 478 ? 12.116 5.103 -12.476 1.00 83.00 478 LYS A O 1
ATOM 3743 N N . LYS A 1 479 ? 10.250 6.347 -12.659 1.00 83.06 479 LYS A N 1
ATOM 3744 C CA . LYS A 1 479 ? 9.593 5.482 -13.640 1.00 83.06 479 LYS A CA 1
ATOM 3745 C C . LYS A 1 479 ? 9.841 6.027 -15.037 1.00 83.06 479 LYS A C 1
ATOM 3747 O O . LYS A 1 479 ? 9.576 7.201 -15.303 1.00 83.06 479 LYS A O 1
ATOM 3752 N N . SER A 1 480 ? 10.345 5.188 -15.931 1.00 79.06 480 SER A N 1
ATOM 3753 C CA . SER A 1 480 ? 10.494 5.513 -17.350 1.00 79.06 480 SER A CA 1
ATOM 3754 C C . SER A 1 480 ? 9.887 4.413 -18.213 1.00 79.06 480 SER A C 1
ATOM 3756 O O . SER A 1 480 ? 9.816 3.256 -17.810 1.00 79.06 480 SER A O 1
ATOM 3758 N N . LYS A 1 481 ? 9.400 4.782 -19.398 1.00 80.50 481 LYS A N 1
ATOM 3759 C CA . LYS A 1 481 ? 8.850 3.835 -20.370 1.00 80.50 481 LYS A CA 1
ATOM 3760 C C . LYS A 1 481 ? 9.840 3.684 -21.513 1.00 80.50 481 LYS A C 1
ATOM 3762 O O . LYS A 1 481 ? 10.135 4.668 -22.189 1.00 80.50 481 LYS A O 1
ATOM 3767 N N . ALA A 1 482 ? 10.312 2.466 -21.745 1.00 77.00 482 ALA A N 1
ATOM 3768 C CA . ALA A 1 482 ? 11.159 2.132 -22.881 1.00 77.00 482 ALA A CA 1
ATOM 3769 C C . ALA A 1 482 ? 10.414 1.183 -23.823 1.00 77.00 482 ALA A C 1
ATOM 3771 O O . ALA A 1 482 ? 9.727 0.262 -23.381 1.00 77.00 482 ALA A O 1
ATOM 3772 N N . LYS A 1 483 ? 10.541 1.412 -25.133 1.00 76.19 483 LYS A N 1
ATOM 3773 C CA . LYS A 1 483 ? 10.125 0.432 -26.140 1.00 76.19 483 LYS A CA 1
ATOM 3774 C C . LYS A 1 483 ? 11.237 -0.600 -26.254 1.00 76.19 483 LYS A C 1
ATOM 3776 O O . LYS A 1 483 ? 12.336 -0.235 -26.652 1.00 76.19 483 LYS A O 1
ATOM 3781 N N . VAL A 1 484 ? 10.944 -1.841 -25.895 1.00 80.25 484 VAL A N 1
ATOM 3782 C CA . VAL A 1 484 ? 11.881 -2.963 -25.974 1.00 80.25 484 VAL A CA 1
ATOM 3783 C C . VAL A 1 484 ? 11.319 -3.966 -26.967 1.00 80.25 484 VAL A C 1
ATOM 3785 O O . VAL A 1 484 ? 10.115 -4.225 -26.971 1.00 80.25 484 VAL A O 1
ATOM 3788 N N . HIS A 1 485 ? 12.174 -4.520 -27.816 1.00 83.69 485 HIS A N 1
ATOM 3789 C CA . HIS A 1 485 ? 11.812 -5.658 -28.648 1.00 83.69 485 HIS A CA 1
ATOM 3790 C C . HIS A 1 485 ? 12.192 -6.937 -27.899 1.00 83.69 485 HIS A C 1
ATOM 3792 O O . HIS A 1 485 ? 13.358 -7.070 -27.529 1.00 83.69 485 HIS A O 1
ATOM 3798 N N . PRO A 1 486 ? 11.236 -7.837 -27.612 1.00 81.88 486 PRO A N 1
ATOM 3799 C CA . PRO A 1 486 ? 11.546 -9.129 -27.015 1.00 81.88 486 PRO A CA 1
ATOM 3800 C C . PRO A 1 486 ? 12.570 -9.886 -27.862 1.00 81.88 486 PRO A C 1
ATOM 3802 O O . PRO A 1 486 ? 12.458 -9.904 -29.089 1.00 81.88 486 PRO A O 1
ATOM 3805 N N . GLU A 1 487 ? 13.555 -10.495 -27.207 1.00 80.75 487 GLU A N 1
ATOM 3806 C CA . GLU A 1 487 ? 14.457 -11.426 -27.877 1.00 80.75 487 GLU A CA 1
ATOM 3807 C C . GLU A 1 487 ? 13.728 -12.745 -28.136 1.00 80.75 487 GLU A C 1
ATOM 3809 O O . GLU A 1 487 ? 13.006 -13.240 -27.268 1.00 80.75 487 GLU A O 1
ATOM 3814 N N . ASP A 1 488 ? 13.941 -13.305 -29.323 1.00 83.75 488 ASP A N 1
ATOM 3815 C CA . ASP A 1 488 ? 13.527 -14.659 -29.661 1.00 83.75 488 ASP A CA 1
ATOM 3816 C C . ASP A 1 488 ? 14.702 -15.613 -29.367 1.00 83.75 488 ASP A C 1
ATOM 3818 O O . ASP A 1 488 ? 15.738 -15.513 -30.033 1.00 83.75 488 ASP A O 1
ATOM 3822 N N . PRO A 1 489 ? 14.601 -16.486 -28.347 1.00 80.69 489 PRO A N 1
ATOM 3823 C CA . PRO A 1 489 ? 15.686 -17.386 -27.959 1.00 80.69 489 PRO A CA 1
ATOM 3824 C C . PRO A 1 489 ? 15.937 -18.522 -28.962 1.00 80.69 489 PRO A C 1
ATOM 3826 O O . PRO A 1 489 ? 16.960 -19.209 -28.848 1.00 80.69 489 PRO A O 1
ATOM 3829 N N . ASP A 1 490 ? 15.024 -18.745 -29.910 1.00 86.75 490 ASP A N 1
ATOM 3830 C CA . ASP A 1 490 ? 15.125 -19.805 -30.911 1.00 86.75 490 ASP A CA 1
ATOM 3831 C C . ASP A 1 490 ? 15.547 -19.287 -32.291 1.00 86.75 490 ASP A C 1
ATOM 3833 O O . ASP A 1 490 ? 15.884 -20.084 -33.166 1.00 86.75 490 ASP A O 1
ATOM 3837 N N . PHE A 1 491 ? 15.671 -17.969 -32.454 1.00 92.00 491 PHE A N 1
ATOM 3838 C CA . PHE A 1 491 ? 16.253 -17.360 -33.645 1.00 92.00 491 PHE A CA 1
ATOM 3839 C C . PHE A 1 491 ? 17.796 -17.358 -33.576 1.00 92.00 491 PHE A C 1
ATOM 3841 O O . PHE A 1 491 ? 18.363 -16.789 -32.635 1.00 92.00 491 PHE A O 1
ATOM 3848 N N . PRO A 1 492 ? 18.518 -17.943 -34.554 1.00 94.50 492 PRO A N 1
ATOM 3849 C CA . PRO A 1 492 ? 19.979 -17.977 -34.534 1.00 94.50 492 PRO A CA 1
ATOM 3850 C C . PRO A 1 492 ? 20.555 -16.576 -34.768 1.00 94.50 492 PRO A C 1
ATOM 3852 O O . PRO A 1 492 ? 20.211 -15.893 -35.738 1.00 94.50 492 PRO A O 1
ATOM 3855 N N . ARG A 1 493 ? 21.462 -16.134 -33.895 1.00 96.12 493 ARG A N 1
ATOM 3856 C CA . ARG A 1 493 ? 22.035 -14.784 -33.939 1.00 96.12 493 ARG A CA 1
ATOM 3857 C C . ARG A 1 493 ? 23.385 -14.785 -34.639 1.00 96.12 493 ARG A C 1
ATOM 3859 O O . ARG A 1 493 ? 24.099 -15.790 -34.674 1.00 96.12 493 ARG A O 1
ATOM 3866 N N . ILE A 1 494 ? 23.747 -13.615 -35.156 1.00 97.75 494 ILE A N 1
ATOM 3867 C CA . ILE A 1 494 ? 25.118 -13.308 -35.577 1.00 97.75 494 ILE A CA 1
ATOM 3868 C C . ILE A 1 494 ? 25.770 -12.504 -34.457 1.00 97.75 494 ILE A C 1
ATOM 3870 O O . ILE A 1 494 ? 25.204 -11.514 -33.998 1.00 97.75 494 ILE A O 1
ATOM 3874 N N . ILE A 1 495 ? 26.945 -12.926 -34.013 1.00 97.88 495 ILE A N 1
ATOM 3875 C CA . ILE A 1 495 ? 27.747 -12.250 -32.996 1.00 97.88 495 ILE A CA 1
ATOM 3876 C C . ILE A 1 495 ? 28.921 -11.597 -33.717 1.00 97.88 495 ILE A C 1
ATOM 3878 O O . ILE A 1 495 ? 29.765 -12.291 -34.275 1.00 97.88 495 ILE A O 1
ATOM 3882 N N . ILE A 1 496 ? 28.955 -10.271 -33.732 1.00 97.81 496 ILE A N 1
ATOM 3883 C CA . ILE A 1 496 ? 30.011 -9.472 -34.353 1.00 97.81 496 ILE A CA 1
ATOM 3884 C C . ILE A 1 496 ? 31.089 -9.189 -33.306 1.00 97.81 496 ILE A C 1
ATOM 3886 O O . ILE A 1 496 ? 30.797 -8.651 -32.242 1.00 97.81 496 ILE A O 1
ATOM 3890 N N . GLU A 1 497 ? 32.340 -9.518 -33.620 1.00 97.69 497 GLU A N 1
ATOM 3891 C CA . GLU A 1 497 ? 33.502 -9.159 -32.800 1.00 97.69 497 GLU A CA 1
ATOM 3892 C C . GLU A 1 497 ? 34.183 -7.885 -33.298 1.00 97.69 497 GLU A C 1
ATOM 3894 O O . GLU A 1 497 ? 34.578 -7.031 -32.506 1.00 97.69 497 GLU A O 1
ATOM 3899 N N . SER A 1 498 ? 34.335 -7.752 -34.616 1.00 97.94 498 SER A N 1
ATOM 3900 C CA . SER A 1 498 ? 34.923 -6.568 -35.234 1.00 97.94 498 SER A CA 1
ATOM 3901 C C . SER A 1 498 ? 34.434 -6.384 -36.665 1.00 97.94 498 SER A C 1
ATOM 3903 O O . SER A 1 498 ? 34.052 -7.336 -37.349 1.00 97.94 498 SER A O 1
ATOM 3905 N N . VAL A 1 499 ? 34.458 -5.132 -37.118 1.00 98.25 499 VAL A N 1
ATOM 3906 C CA . VAL A 1 499 ? 34.180 -4.756 -38.503 1.00 98.25 499 VAL A CA 1
ATOM 3907 C C . VAL A 1 499 ? 35.333 -3.900 -38.998 1.00 98.25 499 VAL A C 1
ATOM 3909 O O . VAL A 1 499 ? 35.744 -2.944 -38.339 1.00 98.25 499 VAL A O 1
ATOM 3912 N N . GLU A 1 500 ? 35.851 -4.249 -40.163 1.00 97.81 500 GLU A N 1
ATOM 3913 C CA . GLU A 1 500 ? 36.939 -3.571 -40.849 1.00 97.81 500 GLU A CA 1
ATOM 3914 C C . GLU A 1 500 ? 36.466 -3.151 -42.242 1.00 97.81 500 GLU A C 1
ATOM 3916 O O . GLU A 1 500 ? 35.771 -3.890 -42.938 1.00 97.81 500 GLU A O 1
ATOM 3921 N N . PHE A 1 501 ? 36.864 -1.958 -42.665 1.00 96.31 501 PHE A N 1
ATOM 3922 C CA . PHE A 1 501 ? 36.750 -1.518 -44.045 1.00 96.31 501 PHE A CA 1
ATOM 3923 C C . PHE A 1 501 ? 38.127 -1.561 -44.691 1.00 96.31 501 PHE A C 1
ATOM 3925 O O . PHE A 1 501 ? 39.060 -0.893 -44.237 1.00 96.31 501 PHE A O 1
ATOM 3932 N N . VAL A 1 502 ? 38.251 -2.365 -45.739 1.00 95.31 502 VAL A N 1
ATOM 3933 C CA . VAL A 1 502 ? 39.502 -2.608 -46.449 1.00 95.31 502 VAL A CA 1
ATOM 3934 C C . VAL A 1 502 ? 39.429 -1.941 -47.814 1.00 95.31 502 VAL A C 1
ATOM 3936 O O . VAL A 1 502 ? 38.564 -2.281 -48.616 1.00 95.31 502 VAL A O 1
ATOM 3939 N N . ARG A 1 503 ? 40.334 -1.005 -48.091 1.00 91.88 503 ARG A N 1
ATOM 3940 C CA . ARG A 1 503 ? 40.469 -0.348 -49.399 1.00 91.88 503 ARG A CA 1
ATOM 3941 C C . ARG A 1 503 ? 41.508 -1.036 -50.250 1.00 91.88 503 ARG A C 1
ATOM 3943 O O . ARG A 1 503 ? 42.467 -1.601 -49.717 1.00 91.88 503 ARG A O 1
ATOM 3950 N N . ASN A 1 504 ? 41.333 -0.912 -51.562 1.00 88.75 504 ASN A N 1
ATOM 3951 C CA . ASN A 1 504 ? 42.240 -1.459 -52.561 1.00 88.75 504 ASN A CA 1
ATOM 3952 C C . ASN A 1 504 ? 42.480 -2.954 -52.319 1.00 88.75 504 ASN A C 1
ATOM 3954 O O . ASN A 1 504 ? 43.607 -3.449 -52.365 1.00 88.75 504 ASN A O 1
ATOM 3958 N N . ASP A 1 505 ? 41.398 -3.677 -52.001 1.00 89.31 505 ASP A N 1
ATOM 3959 C CA . ASP A 1 505 ? 41.460 -5.072 -51.565 1.00 89.31 505 ASP A CA 1
ATOM 3960 C C . ASP A 1 505 ? 41.589 -6.037 -52.751 1.00 89.31 505 ASP A C 1
ATOM 3962 O O . ASP A 1 505 ? 40.681 -6.803 -53.115 1.00 89.31 505 ASP A O 1
ATOM 3966 N N . TYR A 1 506 ? 42.756 -5.967 -53.382 1.00 87.50 506 TYR A N 1
ATOM 3967 C CA . TYR A 1 506 ? 43.172 -6.848 -54.458 1.00 87.50 506 TYR A CA 1
ATOM 3968 C C . TYR A 1 506 ? 44.085 -7.942 -53.887 1.00 87.50 506 TYR A C 1
ATOM 3970 O O . TYR A 1 506 ? 45.168 -7.634 -53.388 1.00 87.50 506 TYR A O 1
ATOM 3978 N N . PRO A 1 507 ? 43.693 -9.229 -53.958 1.00 81.94 507 PRO A N 1
ATOM 3979 C CA . PRO A 1 507 ? 44.517 -10.331 -53.450 1.00 81.94 507 PRO A CA 1
ATOM 3980 C C . PRO A 1 507 ? 45.802 -10.546 -54.267 1.00 81.94 507 PRO A C 1
ATOM 3982 O O . PRO A 1 507 ? 46.702 -11.256 -53.833 1.00 81.94 507 PRO A O 1
ATOM 3985 N N . SER A 1 508 ? 45.873 -9.959 -55.462 1.00 84.56 508 SER A N 1
ATOM 3986 C CA . SER A 1 508 ? 47.004 -10.012 -56.385 1.00 84.56 508 SER A CA 1
ATOM 3987 C C . SER A 1 508 ? 46.903 -8.856 -57.377 1.00 84.56 508 SER A C 1
ATOM 3989 O O . SER A 1 508 ? 45.775 -8.503 -57.743 1.00 84.56 508 SER A O 1
ATOM 3991 N N . TRP A 1 509 ? 48.031 -8.370 -57.892 1.00 82.19 509 TRP A N 1
ATOM 3992 C CA . TRP A 1 509 ? 48.069 -7.354 -58.942 1.00 82.19 509 TRP A CA 1
ATOM 3993 C C . TRP A 1 509 ? 48.876 -7.812 -60.169 1.00 82.19 509 TRP A C 1
ATOM 3995 O O . TRP A 1 509 ? 49.966 -8.352 -59.987 1.00 82.19 509 TRP A O 1
ATOM 4005 N N . PRO A 1 510 ? 48.369 -7.602 -61.397 1.00 86.25 510 PRO A N 1
ATOM 4006 C CA . PRO A 1 510 ? 46.995 -7.210 -61.712 1.00 86.25 510 PRO A CA 1
ATOM 4007 C C . PRO A 1 510 ? 45.953 -8.236 -61.203 1.00 86.25 510 PRO A C 1
ATOM 4009 O O . PRO A 1 510 ? 46.282 -9.409 -60.963 1.00 86.25 510 PRO A O 1
ATOM 4012 N N . PRO A 1 511 ? 44.685 -7.838 -60.992 1.00 84.38 511 PRO A N 1
ATOM 4013 C CA . PRO A 1 511 ? 43.640 -8.722 -60.484 1.00 84.38 511 PRO A CA 1
ATOM 4014 C C . PRO A 1 511 ? 43.450 -9.976 -61.353 1.00 84.38 511 PRO A C 1
ATOM 4016 O O . PRO A 1 511 ? 43.697 -9.941 -62.558 1.00 84.38 511 PRO A O 1
ATOM 4019 N N . PRO A 1 512 ? 42.953 -11.100 -60.803 1.00 82.81 512 PRO A N 1
ATOM 4020 C CA . PRO A 1 512 ? 42.775 -12.326 -61.584 1.00 82.81 512 PRO A CA 1
ATOM 4021 C C . PRO A 1 512 ? 41.863 -12.163 -62.809 1.00 82.81 512 PRO A C 1
ATOM 4023 O O . PRO A 1 512 ? 42.061 -12.854 -63.800 1.00 82.81 512 PRO A O 1
ATOM 4026 N N . LEU A 1 513 ? 40.872 -11.263 -62.756 1.00 82.19 513 LEU A N 1
ATOM 4027 C CA . LEU A 1 513 ? 40.003 -10.975 -63.903 1.00 82.19 513 LEU A CA 1
ATOM 4028 C C . LEU A 1 513 ? 40.746 -10.227 -65.017 1.00 82.19 513 LEU A C 1
ATOM 4030 O O . LEU A 1 513 ? 40.583 -10.599 -66.173 1.00 82.19 513 LEU A O 1
ATOM 4034 N N . HIS A 1 514 ? 41.611 -9.266 -64.673 1.00 85.56 514 HIS A N 1
ATOM 4035 C CA . HIS A 1 514 ? 42.512 -8.618 -65.629 1.00 85.56 514 HIS A CA 1
ATOM 4036 C C . HIS A 1 514 ? 43.352 -9.668 -66.361 1.00 85.56 514 HIS A C 1
ATOM 4038 O O . HIS A 1 514 ? 43.326 -9.746 -67.584 1.00 85.56 514 HIS A O 1
ATOM 4044 N N . ARG A 1 515 ? 44.013 -10.549 -65.597 1.00 81.31 515 ARG A N 1
ATOM 4045 C CA . ARG A 1 515 ? 44.911 -11.592 -66.124 1.00 81.31 515 ARG A CA 1
ATOM 4046 C C . ARG A 1 515 ? 44.215 -12.676 -66.957 1.00 81.31 515 ARG A C 1
ATOM 4048 O O . ARG A 1 515 ? 44.875 -13.447 -67.645 1.00 81.31 515 ARG A O 1
ATOM 4055 N N . ARG A 1 516 ? 42.882 -12.777 -66.878 1.00 81.38 516 ARG A N 1
ATOM 4056 C CA . ARG A 1 516 ? 42.088 -13.648 -67.763 1.00 81.38 516 ARG A CA 1
ATOM 4057 C C . ARG A 1 516 ? 41.843 -13.023 -69.132 1.00 81.38 516 ARG A C 1
ATOM 4059 O O . ARG A 1 516 ? 41.602 -13.773 -70.072 1.00 81.38 516 ARG A O 1
ATOM 4066 N N . ILE A 1 517 ? 41.844 -11.693 -69.216 1.00 78.69 517 ILE A N 1
ATOM 4067 C CA . ILE A 1 517 ? 41.601 -10.950 -70.455 1.00 78.69 517 ILE A CA 1
ATOM 4068 C C . ILE A 1 517 ? 42.930 -10.620 -71.137 1.00 78.69 517 ILE A C 1
ATOM 4070 O O . ILE A 1 517 ? 43.056 -10.861 -72.330 1.00 78.69 517 ILE A O 1
ATOM 4074 N N . ILE A 1 518 ? 43.917 -10.142 -70.377 1.00 77.12 518 ILE A N 1
ATOM 4075 C CA . ILE A 1 518 ? 45.263 -9.803 -70.857 1.00 77.12 518 ILE A CA 1
ATOM 4076 C C . ILE A 1 518 ? 46.244 -10.794 -70.244 1.00 77.12 518 ILE A C 1
ATOM 4078 O O . ILE A 1 518 ? 46.323 -10.915 -69.016 1.00 77.12 518 ILE A O 1
ATOM 4082 N N . ARG A 1 519 ? 46.957 -11.546 -71.082 1.00 71.62 519 ARG A N 1
ATOM 4083 C CA . ARG A 1 519 ? 47.878 -12.588 -70.614 1.00 71.62 519 ARG A CA 1
ATOM 4084 C C . ARG A 1 519 ? 49.203 -11.979 -70.168 1.00 71.62 519 ARG A C 1
ATOM 4086 O O . ARG A 1 519 ? 49.580 -10.874 -70.539 1.00 71.62 519 ARG A O 1
ATOM 4093 N N . GLU A 1 520 ? 49.925 -12.725 -69.341 1.00 62.34 520 GLU A N 1
ATOM 4094 C CA . GLU A 1 520 ? 51.223 -12.308 -68.811 1.00 62.34 520 GLU A CA 1
ATOM 4095 C C . GLU A 1 520 ? 52.233 -12.101 -69.959 1.00 62.34 520 GLU A C 1
ATOM 4097 O O . GLU A 1 520 ? 52.552 -13.045 -70.682 1.00 62.34 520 GLU A O 1
ATOM 4102 N N . GLY A 1 521 ? 52.694 -10.856 -70.145 1.00 63.47 521 GLY A N 1
ATOM 4103 C CA . GLY A 1 521 ? 53.597 -10.445 -71.231 1.00 63.47 521 GLY A CA 1
ATOM 4104 C C . GLY A 1 521 ? 52.942 -9.671 -72.385 1.00 63.47 521 GLY A C 1
ATOM 4105 O O . GLY A 1 521 ? 53.662 -9.205 -73.264 1.00 63.47 521 GLY A O 1
ATOM 4106 N N . GLU A 1 522 ? 51.616 -9.509 -72.391 1.00 66.94 522 GLU A N 1
ATOM 4107 C CA . GLU A 1 522 ? 50.900 -8.666 -73.359 1.00 66.94 522 GLU A CA 1
ATOM 4108 C C . GLU A 1 522 ? 50.803 -7.219 -72.842 1.00 66.94 522 GLU A C 1
ATOM 4110 O O . GLU A 1 522 ? 50.315 -6.975 -71.739 1.00 66.94 522 GLU A O 1
ATOM 4115 N N . ASP A 1 523 ? 51.270 -6.256 -73.641 1.00 62.28 523 ASP A N 1
ATOM 4116 C CA . ASP A 1 523 ? 51.182 -4.818 -73.359 1.00 62.28 523 ASP A CA 1
ATOM 4117 C C . ASP A 1 523 ? 50.090 -4.190 -74.237 1.00 62.28 523 ASP A C 1
ATOM 4119 O O . ASP A 1 523 ? 50.176 -4.213 -75.465 1.00 62.28 523 ASP A O 1
ATOM 4123 N N . LEU A 1 524 ? 49.053 -3.617 -73.619 1.00 60.00 524 LEU A N 1
ATOM 4124 C CA . LEU A 1 524 ? 47.954 -2.949 -74.332 1.00 60.00 524 LEU A CA 1
ATOM 4125 C C . LEU A 1 524 ? 48.390 -1.693 -75.100 1.00 60.00 524 LEU A C 1
ATOM 4127 O O . LEU A 1 524 ? 47.640 -1.211 -75.952 1.00 60.00 524 LEU A O 1
ATOM 4131 N N . SER A 1 525 ? 49.571 -1.150 -74.802 1.00 59.97 525 SER A N 1
ATOM 4132 C CA . SER A 1 525 ? 50.146 -0.029 -75.542 1.00 59.97 525 SER A CA 1
ATOM 4133 C C . SER A 1 525 ? 50.825 -0.454 -76.853 1.00 59.97 525 SER A C 1
ATOM 4135 O O . SER A 1 525 ? 51.105 0.409 -77.688 1.00 59.97 525 SER A O 1
ATOM 4137 N N . ASP A 1 526 ? 51.015 -1.764 -77.086 1.00 60.97 526 ASP A N 1
ATOM 4138 C CA . ASP A 1 526 ? 51.498 -2.329 -78.349 1.00 60.97 526 ASP A CA 1
ATOM 4139 C C . ASP A 1 526 ? 50.323 -2.626 -79.316 1.00 60.97 526 ASP A C 1
ATOM 4141 O O . ASP A 1 526 ? 49.529 -3.547 -79.083 1.00 60.97 526 ASP A O 1
ATOM 4145 N N . PRO A 1 527 ? 50.207 -1.914 -80.457 1.00 56.84 527 PRO A N 1
ATOM 4146 C CA . PRO A 1 527 ? 49.158 -2.150 -81.453 1.00 56.84 527 PRO A CA 1
ATOM 4147 C C . PRO A 1 527 ? 49.138 -3.578 -82.021 1.00 56.84 527 PRO A C 1
ATOM 4149 O O . PRO A 1 527 ? 48.109 -4.017 -82.546 1.00 56.84 527 PRO A O 1
ATOM 4152 N N . GLN A 1 528 ? 50.262 -4.301 -81.956 1.00 56.62 528 GLN A N 1
ATOM 4153 C CA . GLN A 1 528 ? 50.372 -5.685 -82.414 1.00 56.62 528 GLN A CA 1
ATOM 4154 C C . GLN A 1 528 ? 49.711 -6.668 -81.433 1.00 56.62 528 GLN A C 1
ATOM 4156 O O . GLN A 1 528 ? 49.107 -7.646 -81.878 1.00 56.62 528 GLN A O 1
ATOM 4161 N N . ALA A 1 529 ? 49.775 -6.394 -80.125 1.00 55.03 529 ALA A N 1
ATOM 4162 C CA . ALA A 1 529 ? 49.152 -7.207 -79.078 1.00 55.03 529 ALA A CA 1
ATOM 4163 C C . ALA A 1 529 ? 47.619 -7.088 -79.108 1.00 55.03 529 ALA A C 1
ATOM 4165 O O . ALA A 1 529 ? 46.916 -8.093 -79.028 1.00 55.03 529 ALA A O 1
ATOM 4166 N N . VAL A 1 530 ? 47.097 -5.882 -79.365 1.00 56.16 530 VAL A N 1
ATOM 4167 C CA . VAL A 1 530 ? 45.650 -5.595 -79.468 1.00 56.16 530 VAL A CA 1
ATOM 4168 C C . VAL A 1 530 ? 44.979 -6.309 -80.653 1.00 56.16 530 VAL A C 1
ATOM 4170 O O . VAL A 1 530 ? 43.773 -6.519 -80.645 1.00 56.16 530 VAL A O 1
ATOM 4173 N N . LYS A 1 531 ? 45.739 -6.715 -81.679 1.00 55.59 531 LYS A N 1
ATOM 4174 C CA . LYS A 1 531 ? 45.215 -7.448 -82.848 1.00 55.59 531 LYS A CA 1
ATOM 4175 C C . LYS A 1 531 ? 44.956 -8.938 -82.594 1.00 55.59 531 LYS A C 1
ATOM 4177 O O . LYS A 1 531 ? 44.264 -9.557 -83.400 1.00 55.59 531 LYS A O 1
ATOM 4182 N N . ASN A 1 532 ? 45.552 -9.503 -81.543 1.00 54.03 532 ASN A N 1
ATOM 4183 C CA . ASN A 1 532 ? 45.484 -10.930 -81.206 1.00 54.03 532 ASN A CA 1
ATOM 4184 C C . ASN A 1 532 ? 44.509 -11.240 -80.051 1.00 54.03 532 ASN A C 1
ATOM 4186 O O . ASN A 1 532 ? 44.295 -12.416 -79.748 1.00 54.03 532 ASN A O 1
ATOM 4190 N N . ILE A 1 533 ? 43.943 -10.198 -79.432 1.00 53.88 533 ILE A N 1
ATOM 4191 C CA . ILE A 1 533 ? 42.865 -10.231 -78.429 1.00 53.88 533 ILE A CA 1
ATOM 4192 C C . ILE A 1 533 ? 41.535 -10.021 -79.155 1.00 53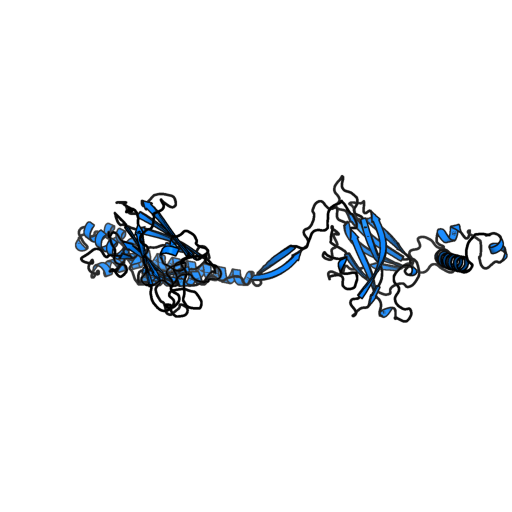.88 533 ILE A C 1
ATOM 4194 O O . ILE A 1 533 ? 40.565 -10.743 -78.828 1.00 53.88 533 ILE A O 1
#

Mean predicted aligned error: 13.37 Å